Protein AF-A0A2P4XTL1-F1 (afdb_monomer)

Solvent-accessible surface area (backbone atoms only — not comparable to full-atom values): 35498 Å² total; per-residue (Å²): 135,86,89,89,85,80,86,80,90,85,86,88,80,88,83,85,90,85,86,91,75,95,83,86,79,84,88,86,78,88,85,89,79,90,87,82,84,86,84,89,85,86,88,81,88,90,88,92,88,91,83,91,86,85,88,82,90,87,87,78,89,76,52,74,65,54,55,53,49,50,52,55,48,51,52,53,47,50,53,50,48,54,50,51,52,52,50,49,53,51,52,46,55,53,50,56,48,48,51,51,52,55,49,46,45,51,49,56,50,51,48,48,50,48,53,52,46,49,48,50,48,52,59,56,74,45,75,88,62,90,39,70,64,62,55,50,55,48,49,43,64,68,40,24,65,35,57,53,68,47,90,83,63,100,54,103,82,66,91,46,58,39,63,67,62,51,50,47,48,71,66,45,37,31,69,74,13,37,39,68,95,44,71,25,46,66,52,57,52,46,56,37,48,52,52,48,68,39,36,41,78,43,34,40,45,80,45,32,39,38,63,41,96,88,69,26,40,38,32,37,29,43,40,31,36,29,34,38,71,62,21,28,57,67,38,29,44,71,28,52,88,38,90,48,69,67,40,38,46,52,42,65,60,44,43,78,36,70,43,60,21,58,27,46,38,38,41,29,64,35,86,88,79,71,19,32,43,34,41,41,68,39,25,41,48,48,64,44,44,33,69,68,60,71,34,70,65,54,40,48,69,57,51,72,68,31,38,43,45,54,49,62,43,79,50,62,78,67,56,72,54,50,68,62,52,75,78,73,83,81,82,84,88,82,88,83,91,85,83,90,82,91,90,90,88,84,90,86,85,84,86,87,80,86,91,84,87,90,78,88,81,89,65,92,58,64,54,59,56,49,50,51,48,50,53,52,48,52,52,50,56,51,51,51,54,50,51,51,54,52,56,56,47,47,52,52,49,56,56,47,46,55,53,51,49,54,48,48,56,50,52,48,47,52,52,42,50,70,62,62,65,49,72,73,79,67,42,72,67,63,54,49,55,48,48,48,66,67,40,22,66,36,58,62,79,61,84,76,88,45,49,60,53,64,56,51,46,42,63,66,49,32,41,82,72,15,35,29,68,93,37,54,19,55,67,33,49,50,50,50,35,47,50,51,51,72,34,40,39,81,46,34,45,44,82,46,34,40,36,63,39,78,97,69,21,36,38,31,39,31,42,40,32,34,26,34,37,73,62,18,42,60,72,38,27,48,63,62,74,55,91,50,98,80,67,85,49,60,51,69,70,47,46,72,39,74,47,63,23,55,27,42,36,39,37,34,61,36,80,86,81,53,24,34,42,32,39,45,63,40,26,40,47,46,66,51,45,34,72,70,66,71,33,72,70,53,40,47,63,56,51,67,70,28,46,42,45,55,45,64,37,77,49,94,82,80,123

Organism: NCBI:txid4796

Nearest PDB structures (foldseek):
  3lza-assembly2_C  TM=6.754E-01  e=1.442E-05  Shewanella denitrificans OS217
  7xsi-assembly3_E  TM=6.929E-01  e=2.493E-05  Sordaria araneosa
  3gzb-assembly4_G  TM=6.402E-01  e=2.235E-05  Shewanella putrefaciens CN-32
  8r20-assembly1_B  TM=6.951E-01  e=2.352E-04  Micromonospora
  3g16-assembly1_B  TM=6.845E-01  e=1.031E-03  Methylibium petroleiphilum PM1

Mean predicted aligned error: 18.91 Å

InterPro domains:
  IPR059861 BZIP transcription factor, 1 C-terminal domain [PF27643] (133-198)
  IPR059861 BZIP transcription factor, 1 C-terminal domain [PF27643] (429-487)

pLDDT: mean 73.19, std 23.77, range [25.77, 97.38]

Radius of gyration: 43.65 Å; Cα contacts (8 Å, |Δi|>4): 700; chains: 1; bounding box: 112×123×104 Å

Foldseek 3Di:
DDDDDDDDDDDDDYDDDDDDDDDDDDDDDDDDDDDDDDDDDDDDDDDDDDDDDDDDDDDDDDDPVVVVVVVVVVVVVVVVVVVVVVVVVVVVVLVVVLVVLVVLLVVLVVLVVVLVVVVVVVCVVVPPDPDLLVLVVVLCVVCQQFWAFDPPDPDPDDGHTDPLNVVSLVQAADQQAAEAPDTGSVVVVVLSVCQNQLWPRWGKDWFKWFQDPVRKIKTKIKTKTAHALSNCVAFQVCLNPDPPPLSVVLNVLRHGDTFIWIKMWIFDADPVSNHTRYIYIWTQQPVRSCVSQVDPVSVCVSQVPTQADRRGDGNPPCVNVVVVVVVPPDDDDDDDDDDDDDDDDDDDDDDDDDDDDDDDDDDPPVVVVVVVVVVVVVVVVVVVVVVVVSVVVSVVSVVVSVVSVVVSVVSVVVVCSVVVVDPPLQAPSVLVVVLLSLCQQFQDPDPPPCNVVNLVSQVVFADQQAAEAPDGGSVVVNVLSCCQPQQWPRWGKAWGMKGQDPPRKIKTKIKIKTFHAPSNCCQFVVVLVDPDPPNVCLNVLRHGDIDIWIKMWIWDADPVSSHTRYIYIWTQQQVSSCVSSVDPVSSCSSQVPGQAHRRRHGDPPDD

Structure (mmCIF, N/CA/C/O backbone):
data_AF-A0A2P4XTL1-F1
#
_entry.id   AF-A0A2P4XTL1-F1
#
loop_
_atom_site.group_PDB
_atom_site.id
_atom_site.type_symbol
_atom_site.label_atom_id
_atom_site.label_alt_id
_atom_site.label_comp_id
_atom_site.label_asym_id
_atom_site.label_entity_id
_atom_site.label_seq_id
_atom_site.pdbx_PDB_ins_code
_atom_site.Cartn_x
_atom_site.Cartn_y
_atom_site.Cartn_z
_atom_site.occupancy
_atom_site.B_iso_or_equiv
_atom_site.auth_seq_id
_atom_site.auth_comp_id
_atom_site.auth_asym_id
_atom_site.auth_atom_id
_atom_site.pdbx_PDB_model_num
ATOM 1 N N . MET A 1 1 ? -40.361 20.677 -39.969 1.00 35.62 1 MET A N 1
ATOM 2 C CA . MET A 1 1 ? -41.422 21.632 -39.581 1.00 35.62 1 MET A CA 1
ATOM 3 C C . MET A 1 1 ? -41.110 22.070 -38.157 1.00 35.62 1 MET A C 1
ATOM 5 O O . MET A 1 1 ? -40.942 21.209 -37.310 1.00 35.62 1 MET A O 1
ATOM 9 N N . SER A 1 2 ? -40.645 23.303 -37.968 1.00 31.16 2 SER A N 1
ATOM 10 C CA . SER A 1 2 ? -41.486 24.480 -37.661 1.00 31.16 2 SER A CA 1
ATOM 11 C C . SER A 1 2 ? -41.848 24.508 -36.162 1.00 31.16 2 SER A C 1
ATOM 13 O O . SER A 1 2 ? -42.791 23.845 -35.761 1.00 31.16 2 SER A O 1
ATOM 15 N N . SER A 1 3 ? -41.005 25.026 -35.262 1.00 29.52 3 SER A N 1
ATOM 16 C CA . SER A 1 3 ? -40.669 26.447 -35.014 1.00 29.52 3 SER A CA 1
ATOM 17 C C . SER A 1 3 ? -41.735 27.213 -34.222 1.00 29.52 3 SER A C 1
ATOM 19 O O . SER A 1 3 ? -42.825 27.451 -34.738 1.00 29.52 3 SER A O 1
ATOM 21 N N . SER A 1 4 ? -41.375 27.713 -33.034 1.00 32.44 4 SER A N 1
ATOM 22 C CA . SER A 1 4 ? -41.893 28.979 -32.486 1.00 32.44 4 SER A CA 1
ATOM 23 C C . SER A 1 4 ? -40.971 29.538 -31.398 1.00 32.44 4 SER A C 1
ATOM 25 O O . SER A 1 4 ? -40.590 28.831 -30.471 1.00 32.44 4 SER A O 1
ATOM 27 N N . ILE A 1 5 ? -40.642 30.824 -31.531 1.00 33.19 5 ILE A N 1
ATOM 28 C CA . ILE A 1 5 ? -39.994 31.678 -30.529 1.00 33.19 5 ILE A CA 1
ATOM 29 C C . ILE A 1 5 ? -40.832 32.958 -30.454 1.00 33.19 5 ILE A C 1
ATOM 31 O O . ILE A 1 5 ? -41.171 33.519 -31.497 1.00 33.19 5 ILE A O 1
ATOM 35 N N . PRO A 1 6 ? -41.101 33.460 -29.246 1.00 43.56 6 PRO A N 1
ATOM 36 C CA . PRO A 1 6 ? -41.009 34.893 -28.963 1.00 43.56 6 PRO A CA 1
ATOM 37 C C . PRO A 1 6 ? -39.974 35.113 -27.825 1.00 43.56 6 PRO A C 1
ATOM 39 O O . PRO A 1 6 ? -39.880 34.293 -26.919 1.00 43.56 6 PRO A O 1
ATOM 42 N N . SER A 1 7 ? -39.046 36.082 -27.838 1.00 29.69 7 SER A N 1
ATOM 43 C CA . SER A 1 7 ? -39.109 37.498 -28.260 1.00 29.69 7 SER A CA 1
ATOM 44 C C . SER A 1 7 ? -40.039 38.312 -27.331 1.00 29.69 7 SER A C 1
ATOM 46 O O . SER A 1 7 ? -41.146 37.873 -27.067 1.00 29.69 7 SER A O 1
ATOM 48 N N . ASN A 1 8 ? -39.685 39.482 -26.784 1.00 30.27 8 ASN A N 1
ATOM 49 C CA . ASN A 1 8 ? -38.650 40.439 -27.193 1.00 30.27 8 ASN A CA 1
ATOM 50 C C . ASN A 1 8 ? -38.313 41.443 -26.054 1.00 30.27 8 ASN A C 1
ATOM 52 O O . ASN A 1 8 ? -39.250 41.859 -25.386 1.00 30.27 8 ASN A O 1
ATOM 56 N N . ARG A 1 9 ? -37.049 41.917 -25.965 1.00 30.78 9 ARG A N 1
ATOM 57 C CA . ARG A 1 9 ? -36.599 43.292 -25.558 1.00 30.78 9 ARG A CA 1
ATOM 58 C C . ARG A 1 9 ? -37.071 43.912 -24.203 1.00 30.78 9 ARG A C 1
ATOM 60 O O . ARG A 1 9 ? -37.925 43.376 -23.525 1.00 30.78 9 ARG A O 1
ATOM 67 N N . GLU A 1 10 ? -36.509 45.021 -23.690 1.00 29.53 10 GLU A N 1
ATOM 68 C CA . GLU A 1 10 ? -35.456 45.948 -24.167 1.00 29.53 10 GLU A CA 1
ATOM 69 C C . GLU A 1 10 ? -34.618 46.526 -22.995 1.00 29.53 10 GLU A C 1
ATOM 71 O O . GLU A 1 10 ? -35.111 46.601 -21.873 1.00 29.53 10 GLU A O 1
ATOM 76 N N . GLY A 1 11 ? -33.377 46.989 -23.235 1.00 28.05 11 GLY A N 1
ATOM 77 C CA . GLY A 1 11 ? -32.554 47.648 -22.198 1.00 28.05 11 GLY A CA 1
ATOM 78 C C . GLY A 1 11 ? -31.151 48.101 -22.648 1.00 28.05 11 GLY A C 1
ATOM 79 O O . GLY A 1 11 ? -30.251 47.285 -22.817 1.00 28.05 11 GLY A O 1
ATOM 80 N N . ARG A 1 12 ? -30.961 49.415 -22.837 1.00 28.38 12 ARG A N 1
ATOM 81 C CA . ARG A 1 12 ? -29.674 50.108 -23.116 1.00 28.38 12 ARG A CA 1
ATOM 82 C C . ARG A 1 12 ? -28.841 50.321 -21.828 1.00 28.38 12 ARG A C 1
ATOM 84 O O . ARG A 1 12 ? -29.428 50.307 -20.756 1.00 28.38 12 ARG A O 1
ATOM 91 N N . ALA A 1 13 ? -27.553 50.701 -21.835 1.00 29.64 13 ALA A N 1
ATOM 92 C CA . ALA A 1 13 ? -26.422 50.538 -22.773 1.00 29.64 13 ALA A CA 1
ATOM 93 C C . ALA A 1 13 ? -25.143 51.177 -22.158 1.00 29.64 13 ALA A C 1
ATOM 95 O O . ALA A 1 13 ? -25.247 52.195 -21.480 1.00 29.64 13 ALA A O 1
ATOM 96 N N . GLY A 1 14 ? -23.948 50.660 -22.488 1.00 28.19 14 GLY A N 1
ATOM 97 C CA . GLY A 1 14 ? -22.639 51.255 -22.139 1.00 28.19 14 GLY A CA 1
ATOM 98 C C . GLY A 1 14 ? -22.164 51.031 -20.686 1.00 28.19 14 GLY A C 1
ATOM 99 O O . GLY A 1 14 ? -22.956 50.698 -19.817 1.00 28.19 14 GLY A O 1
ATOM 100 N N . GLY A 1 15 ? -20.871 51.172 -20.362 1.00 27.36 15 GLY A N 1
ATOM 101 C CA . GLY A 1 15 ? -19.717 51.351 -21.256 1.00 27.36 15 GLY A CA 1
ATOM 102 C C . GLY A 1 15 ? -18.445 51.854 -20.545 1.00 27.36 15 GLY A C 1
ATOM 103 O O . GLY A 1 15 ? -18.486 52.880 -19.883 1.00 27.36 15 GLY A O 1
ATOM 104 N N . SER A 1 16 ? -17.309 51.187 -20.799 1.00 28.52 16 SER A N 1
ATOM 105 C CA . SER A 1 16 ? -15.923 51.561 -20.425 1.00 28.52 16 SER A CA 1
ATOM 106 C C . SER A 1 16 ? -15.413 51.295 -18.988 1.00 28.52 16 SER A C 1
ATOM 108 O O . SER A 1 16 ? -15.819 51.925 -18.022 1.00 28.52 16 SER A O 1
ATOM 110 N N . SER A 1 17 ? -14.436 50.379 -18.918 1.00 25.92 17 SER A N 1
ATOM 111 C CA . SER A 1 17 ? -13.145 50.435 -18.193 1.00 25.92 17 SER A CA 1
ATOM 112 C C . SER A 1 17 ? -12.954 51.376 -16.984 1.00 25.92 17 SER A C 1
ATOM 114 O O . SER A 1 17 ? -13.014 52.593 -17.145 1.00 25.92 17 SER A O 1
ATOM 116 N N . LEU A 1 18 ? -12.480 50.824 -15.849 1.00 28.45 18 LEU A N 1
ATOM 117 C CA . LEU A 1 18 ? -11.144 51.152 -15.295 1.00 28.45 18 LEU A CA 1
ATOM 118 C C . LEU A 1 18 ? -10.692 50.228 -14.133 1.00 28.45 18 LEU A C 1
ATOM 120 O O . LEU A 1 18 ? -11.462 49.445 -13.584 1.00 28.45 18 LEU A O 1
ATOM 124 N N . VAL A 1 19 ? -9.396 50.313 -13.808 1.00 30.80 19 VAL A N 1
ATOM 125 C CA . VAL A 1 19 ? -8.618 49.462 -12.879 1.00 30.80 19 VAL A CA 1
ATOM 126 C C . VAL A 1 19 ? -9.063 49.568 -11.404 1.00 30.80 19 VAL A C 1
ATOM 128 O O . VAL A 1 19 ? -9.200 50.685 -10.904 1.00 30.80 19 VAL A O 1
ATOM 131 N N . PRO A 1 20 ? -9.153 48.453 -10.644 1.00 33.09 20 PRO A N 1
ATOM 132 C CA . PRO A 1 20 ? -9.295 48.494 -9.189 1.00 33.09 20 PRO A CA 1
ATOM 133 C C . PRO A 1 20 ? -7.936 48.669 -8.484 1.00 33.09 20 PRO A C 1
ATOM 135 O O . PRO A 1 20 ? -7.028 47.851 -8.635 1.00 33.09 20 PRO A O 1
ATOM 138 N N . ASN A 1 21 ? -7.807 49.703 -7.649 1.00 27.44 21 ASN A N 1
ATOM 139 C CA . ASN A 1 21 ? -6.697 49.866 -6.700 1.00 27.44 21 ASN A CA 1
ATOM 140 C C . ASN A 1 21 ? -7.236 49.886 -5.255 1.00 27.44 21 ASN A C 1
ATOM 142 O O . ASN A 1 21 ? -8.405 50.181 -5.014 1.00 27.44 21 ASN A O 1
ATOM 146 N N . ARG A 1 22 ? -6.379 49.558 -4.285 1.00 28.20 22 ARG A N 1
ATOM 147 C CA . ARG A 1 22 ? -6.703 49.423 -2.857 1.00 28.20 22 ARG A CA 1
ATOM 148 C C . ARG A 1 22 ? -7.331 50.694 -2.264 1.00 28.20 22 ARG A C 1
ATOM 150 O O . ARG A 1 22 ? -6.678 51.738 -2.277 1.00 28.20 22 ARG A O 1
ATOM 157 N N . ARG A 1 23 ? -8.446 50.552 -1.532 1.00 27.20 23 ARG A N 1
ATOM 158 C CA . ARG A 1 23 ? -8.584 51.136 -0.179 1.00 27.20 23 ARG A CA 1
ATOM 159 C C . ARG A 1 23 ? -9.734 50.547 0.643 1.00 27.20 23 ARG A C 1
ATOM 161 O O . ARG A 1 23 ? -10.593 49.844 0.131 1.00 27.20 23 ARG A O 1
ATOM 168 N N . THR A 1 24 ? -9.661 50.816 1.942 1.00 30.05 24 THR A N 1
ATOM 169 C CA . THR A 1 24 ? -10.492 50.291 3.033 1.00 30.05 24 THR A CA 1
ATOM 170 C C . THR A 1 24 ? -11.668 51.203 3.389 1.00 30.05 24 THR A C 1
ATOM 172 O O . THR A 1 24 ? -11.532 52.425 3.355 1.00 30.05 24 THR A O 1
ATOM 175 N N . GLN A 1 25 ? -12.753 50.601 3.875 1.00 27.91 25 GLN A N 1
ATOM 176 C CA . GLN A 1 25 ? -13.752 51.201 4.776 1.00 27.91 25 GLN A CA 1
ATOM 177 C C . GLN A 1 25 ? -13.726 50.344 6.077 1.00 27.91 25 GLN A C 1
ATOM 179 O O . GLN A 1 25 ? -13.329 49.183 5.993 1.00 27.91 25 GLN A O 1
ATOM 184 N N . SER A 1 26 ? -13.920 50.828 7.315 1.00 27.62 26 SER A N 1
ATOM 185 C CA . SER A 1 26 ? -14.838 51.857 7.854 1.00 27.62 26 SER A CA 1
ATOM 186 C C . SER A 1 26 ? -16.304 51.397 7.804 1.00 27.62 26 SER A C 1
ATOM 188 O O . SER A 1 26 ? -16.681 50.724 6.855 1.00 27.62 26 SER A O 1
ATOM 190 N N . VAL A 1 27 ? -17.197 51.719 8.743 1.00 30.69 27 VAL A N 1
ATOM 191 C CA . VAL A 1 27 ? -17.132 52.532 9.988 1.00 30.69 27 VAL A CA 1
ATOM 192 C C . VAL A 1 27 ? -17.151 51.594 11.234 1.00 30.69 27 VAL A C 1
ATOM 194 O O . VAL A 1 27 ? -16.900 50.407 11.049 1.00 30.69 27 VAL A O 1
ATOM 197 N N . ASP A 1 28 ? -17.342 51.952 12.515 1.00 27.70 28 ASP A N 1
ATOM 198 C CA . ASP A 1 28 ? -17.636 53.199 13.269 1.00 27.70 28 ASP A CA 1
ATOM 199 C C . ASP A 1 28 ? -17.020 53.069 14.699 1.00 27.70 28 ASP A C 1
ATOM 201 O O . ASP A 1 28 ? -16.488 52.013 15.038 1.00 27.70 28 ASP A O 1
ATOM 205 N N . GLY A 1 29 ? -17.044 54.062 15.598 1.00 25.77 29 GLY A N 1
ATOM 206 C CA . GLY A 1 29 ? -17.583 55.416 15.449 1.00 25.77 29 GLY A CA 1
ATOM 207 C C . GLY A 1 29 ? -17.349 56.346 16.646 1.00 25.77 29 GLY A C 1
ATOM 208 O O . GLY A 1 29 ? -16.915 55.898 17.699 1.00 25.77 29 GLY A O 1
ATOM 209 N N . ILE A 1 30 ? -17.660 57.636 16.439 1.00 28.05 30 ILE A N 1
ATOM 210 C CA . ILE A 1 30 ? -17.948 58.715 17.425 1.00 28.05 30 ILE A CA 1
ATOM 211 C C . ILE A 1 30 ? -16.963 58.832 18.631 1.00 28.05 30 ILE A C 1
ATOM 213 O O . ILE A 1 30 ? -17.033 58.045 19.561 1.00 28.05 30 ILE A O 1
ATOM 217 N N . SER A 1 31 ? -15.974 59.740 18.731 1.00 27.41 31 SER A N 1
ATOM 218 C CA . SER A 1 31 ? -15.837 61.204 18.488 1.00 27.41 31 SER A CA 1
ATOM 219 C C . SER A 1 31 ? -16.145 62.151 19.672 1.00 27.41 31 SER A C 1
ATOM 221 O O . SER A 1 31 ? -17.302 62.297 20.043 1.00 27.41 31 SER A O 1
ATOM 223 N N . ARG A 1 32 ? -15.123 62.957 20.052 1.00 27.53 32 ARG A N 1
ATOM 224 C CA . ARG A 1 32 ? -15.169 64.280 20.754 1.00 27.53 32 ARG A CA 1
ATOM 225 C C . ARG A 1 32 ? -15.552 64.271 22.263 1.00 27.53 32 ARG A C 1
ATOM 227 O O . ARG A 1 32 ? -16.233 63.363 22.705 1.00 27.53 32 ARG A O 1
ATOM 234 N N . THR A 1 33 ? -15.125 65.213 23.130 1.00 27.94 33 THR A N 1
ATOM 235 C CA . THR A 1 33 ? -14.257 66.419 22.983 1.00 27.94 33 THR A CA 1
ATOM 236 C C . THR A 1 33 ? -13.518 66.789 24.290 1.00 27.94 33 THR A C 1
ATOM 238 O O . THR A 1 33 ? -13.851 66.292 25.357 1.00 27.94 33 THR A O 1
ATOM 241 N N . ASN A 1 34 ? -12.558 67.719 24.185 1.00 26.14 34 ASN A N 1
ATOM 242 C CA . ASN A 1 34 ? -11.822 68.424 25.251 1.00 26.14 34 ASN A CA 1
ATOM 243 C C . ASN A 1 34 ? -12.636 68.846 26.497 1.00 26.14 34 ASN A C 1
ATOM 245 O O . ASN A 1 34 ? -13.700 69.443 26.338 1.00 26.14 34 ASN A O 1
ATOM 249 N N . SER A 1 35 ? -12.003 68.804 27.679 1.00 26.97 35 SER A N 1
ATOM 250 C CA . SER A 1 35 ? -11.810 69.982 28.559 1.00 26.97 35 SER A CA 1
ATOM 251 C C . SER A 1 35 ? -10.833 69.684 29.719 1.00 26.97 35 SER A C 1
ATOM 253 O O . SER A 1 35 ? -10.500 68.532 29.982 1.00 26.97 35 SER A O 1
ATOM 255 N N . SER A 1 36 ? -10.351 70.734 30.394 1.00 27.78 36 SER A N 1
ATOM 256 C CA . SER A 1 36 ? -9.701 70.675 31.715 1.00 27.78 36 SER A CA 1
ATOM 257 C C . SER A 1 36 ? -10.293 71.778 32.595 1.00 27.78 36 SER A C 1
ATOM 259 O O . SER A 1 36 ? -10.479 72.899 32.115 1.00 27.78 36 SER A O 1
ATOM 261 N N . PRO A 1 37 ? -10.656 71.442 33.840 1.00 36.34 37 PRO A N 1
ATOM 262 C CA . PRO A 1 37 ? -10.135 72.106 35.048 1.00 36.34 37 PRO A CA 1
ATOM 263 C C . PRO A 1 37 ? -9.315 71.091 35.887 1.00 36.34 37 PRO A C 1
ATOM 265 O O . PRO A 1 37 ? -9.365 69.900 35.591 1.00 36.34 37 PRO A O 1
ATOM 268 N N . ARG A 1 38 ? -8.410 71.422 36.820 1.00 27.52 38 ARG A N 1
ATOM 269 C CA . ARG A 1 38 ? -8.298 72.470 37.863 1.00 27.52 38 ARG A CA 1
ATOM 270 C C . ARG A 1 38 ? -9.081 72.212 39.165 1.00 27.52 38 ARG A C 1
ATOM 272 O O . ARG A 1 38 ? -10.297 72.334 39.180 1.00 27.52 38 ARG A O 1
ATOM 279 N N . ASP A 1 39 ? -8.268 72.009 40.206 1.00 27.62 39 ASP A N 1
ATOM 280 C CA . ASP A 1 39 ? -8.373 72.503 41.589 1.00 27.62 39 ASP A CA 1
ATOM 281 C C . ASP A 1 39 ? -9.376 71.868 42.589 1.00 27.62 39 ASP A C 1
ATOM 283 O O . ASP A 1 39 ? -10.405 71.316 42.220 1.00 27.62 39 ASP A O 1
ATOM 287 N N . GLU A 1 40 ? -8.993 71.989 43.873 1.00 28.77 40 GLU A N 1
ATOM 288 C CA . GLU A 1 40 ? -9.722 71.726 45.139 1.00 28.77 40 GLU A CA 1
ATOM 289 C C . GLU A 1 40 ? -10.056 70.267 45.583 1.00 28.77 40 GLU A C 1
ATOM 291 O O . GLU A 1 40 ? -10.330 69.396 44.764 1.00 28.77 40 GLU A O 1
ATOM 296 N N . GLN A 1 41 ? -10.098 69.926 46.892 1.00 28.83 41 GLN A N 1
ATOM 297 C CA . GLN A 1 41 ? -9.132 70.230 47.979 1.00 28.83 41 GLN A CA 1
ATOM 298 C C . GLN A 1 41 ? -9.318 69.350 49.257 1.00 28.83 41 GLN A C 1
ATOM 300 O O . GLN A 1 41 ? -10.434 69.173 49.729 1.00 28.83 41 GLN A O 1
ATOM 305 N N . ASP A 1 42 ? -8.182 68.942 49.849 1.00 32.16 42 ASP A N 1
ATOM 306 C CA . ASP A 1 42 ? -7.828 69.006 51.296 1.00 32.16 42 ASP A CA 1
ATOM 307 C C . ASP A 1 42 ? -8.356 68.024 52.393 1.00 32.16 42 ASP A C 1
ATOM 309 O O . ASP A 1 42 ? -9.299 67.261 52.204 1.00 32.16 42 ASP A O 1
ATOM 313 N N . VAL A 1 43 ? -7.674 68.131 53.557 1.00 34.34 43 VAL A N 1
ATOM 314 C CA . VAL A 1 43 ? -7.880 67.672 54.960 1.00 34.34 43 VAL A CA 1
ATOM 315 C C . VAL A 1 43 ? -7.887 66.165 55.299 1.00 34.34 43 VAL A C 1
ATOM 317 O O . VAL A 1 43 ? -8.506 65.360 54.613 1.00 34.34 43 VAL A O 1
ATOM 320 N N . HIS A 1 44 ? -7.234 65.675 56.374 1.00 33.47 44 HIS A N 1
ATOM 321 C CA . HIS A 1 44 ? -6.421 66.268 57.478 1.00 33.47 44 HIS A CA 1
ATOM 322 C C . HIS A 1 44 ? -5.029 65.558 57.555 1.00 33.47 44 HIS A C 1
ATOM 324 O O . HIS A 1 44 ? -4.944 64.400 57.151 1.00 33.47 44 HIS A O 1
ATOM 330 N N . ASP A 1 45 ? -3.869 66.139 57.930 1.00 30.12 45 ASP A N 1
ATOM 331 C CA . ASP A 1 45 ? -3.471 67.038 59.056 1.00 30.12 45 ASP A CA 1
ATOM 332 C C . ASP A 1 45 ? -3.384 66.293 60.420 1.00 30.12 45 ASP A C 1
ATOM 334 O O . ASP A 1 45 ? -4.249 65.466 60.696 1.00 30.12 45 ASP A O 1
ATOM 338 N N . VAL A 1 46 ? -2.388 66.412 61.324 1.00 36.91 46 VAL A N 1
ATOM 339 C CA . VAL A 1 46 ? -1.234 67.337 61.594 1.00 36.91 46 VAL A CA 1
ATOM 340 C C . VAL A 1 46 ? 0.115 66.535 61.603 1.00 36.91 46 VAL A C 1
ATOM 342 O O . VAL A 1 46 ? 0.095 65.384 61.180 1.00 36.91 46 VAL A O 1
ATOM 345 N N . SER A 1 47 ? 1.345 66.911 62.035 1.00 31.05 47 SER A N 1
ATOM 346 C CA . SER A 1 47 ? 2.064 68.056 62.681 1.00 31.05 47 SER A CA 1
ATOM 347 C C . SER A 1 47 ? 3.598 67.835 62.457 1.00 31.05 47 SER A C 1
ATOM 349 O O . SER A 1 47 ? 3.979 66.680 62.286 1.00 31.05 47 SER A O 1
ATOM 351 N N . ALA A 1 48 ? 4.601 68.739 62.436 1.00 35.97 48 ALA A N 1
ATOM 352 C CA . ALA A 1 48 ? 4.818 70.185 62.688 1.00 35.97 48 ALA A CA 1
ATOM 353 C C . ALA A 1 48 ? 5.666 70.549 63.954 1.00 35.97 48 ALA A C 1
ATOM 355 O O . ALA A 1 48 ? 5.146 70.572 65.064 1.00 35.97 48 ALA A O 1
ATOM 356 N N . THR A 1 49 ? 6.965 70.899 63.799 1.00 33.06 49 THR A N 1
ATOM 357 C CA . THR A 1 49 ? 7.753 71.832 64.675 1.00 33.06 49 THR A CA 1
ATOM 358 C C . THR A 1 49 ? 9.090 72.281 64.023 1.00 33.06 49 THR A C 1
ATOM 360 O O . THR A 1 49 ? 9.543 71.658 63.067 1.00 33.06 49 THR A O 1
ATOM 363 N N . ASN A 1 50 ? 9.700 73.390 64.494 1.00 33.28 50 ASN A N 1
ATOM 364 C CA . ASN A 1 50 ? 10.686 74.217 63.752 1.00 33.28 50 ASN A CA 1
ATOM 365 C C . ASN A 1 50 ? 12.028 74.507 64.472 1.00 33.28 50 ASN A C 1
ATOM 367 O O . ASN A 1 50 ? 12.033 74.724 65.682 1.00 33.28 50 ASN A O 1
ATOM 371 N N . SER A 1 51 ? 13.098 74.746 63.691 1.00 30.41 51 SER A N 1
ATOM 372 C CA . SER A 1 51 ? 14.116 75.818 63.884 1.00 30.41 51 SER A CA 1
ATOM 373 C C . SER A 1 51 ? 14.994 75.962 62.602 1.00 30.41 51 SER A C 1
ATOM 375 O O . SER A 1 51 ? 15.241 74.953 61.953 1.00 30.41 51 SER A O 1
ATOM 377 N N . VAL A 1 52 ? 15.390 77.119 62.020 1.00 35.47 52 VAL A N 1
ATOM 378 C CA . VAL A 1 52 ? 15.724 78.504 62.475 1.00 35.47 52 VAL A CA 1
ATOM 379 C C . VAL A 1 52 ? 17.184 78.566 63.009 1.00 35.47 52 VAL A C 1
ATOM 381 O O . VAL A 1 52 ? 17.515 77.761 63.866 1.00 35.47 52 VAL A O 1
ATOM 384 N N . THR A 1 53 ? 18.151 79.392 62.535 1.00 35.81 53 THR A N 1
ATOM 385 C CA . THR A 1 53 ? 18.127 80.800 62.030 1.00 35.81 53 THR A CA 1
ATOM 386 C C . THR A 1 53 ? 19.367 81.215 61.166 1.00 35.81 53 THR A C 1
ATOM 388 O O . THR A 1 53 ? 20.468 80.789 61.478 1.00 35.81 53 THR A O 1
ATOM 391 N N . ARG A 1 54 ? 19.180 82.178 60.229 1.00 34.34 54 ARG A N 1
ATOM 392 C CA . ARG A 1 54 ? 20.034 83.358 59.824 1.00 34.34 54 ARG A CA 1
ATOM 393 C C . ARG A 1 54 ? 21.510 83.291 59.320 1.00 34.34 54 ARG A C 1
ATOM 395 O O . ARG A 1 54 ? 22.380 82.852 60.049 1.00 34.34 54 ARG A O 1
ATOM 402 N N . HIS A 1 55 ? 21.727 84.015 58.194 1.00 32.78 55 HIS A N 1
ATOM 403 C CA . HIS A 1 55 ? 22.786 85.017 57.827 1.00 32.78 55 HIS A CA 1
ATOM 404 C C . HIS A 1 55 ? 24.302 84.662 57.973 1.00 32.78 55 HIS A C 1
ATOM 406 O O . HIS A 1 55 ? 24.657 83.715 58.655 1.00 32.78 55 HIS A O 1
ATOM 412 N N . THR A 1 56 ? 25.275 85.321 57.314 1.00 30.31 56 THR A N 1
ATOM 413 C CA . THR A 1 56 ? 25.341 86.673 56.694 1.00 30.31 56 THR A CA 1
ATOM 414 C C . THR A 1 56 ? 26.217 86.689 55.425 1.00 30.31 56 THR A C 1
ATOM 416 O O . THR A 1 56 ? 26.998 85.773 55.186 1.00 30.31 56 THR A O 1
ATOM 419 N N . GLU A 1 57 ? 26.091 87.740 54.615 1.00 34.66 57 GLU A N 1
ATOM 420 C CA . GLU A 1 57 ? 26.895 88.020 53.416 1.00 34.66 57 GLU A CA 1
ATOM 421 C C . GLU A 1 57 ? 28.357 88.401 53.732 1.00 34.66 57 GLU A C 1
ATOM 423 O O . GLU A 1 57 ? 28.633 89.090 54.714 1.00 34.66 57 GLU A O 1
ATOM 428 N N . SER A 1 58 ? 29.275 88.098 52.810 1.00 31.45 58 SER A N 1
ATOM 429 C CA . SER A 1 58 ? 30.369 89.016 52.461 1.00 31.45 58 SER A CA 1
ATOM 430 C C . SER A 1 58 ? 30.743 88.845 50.984 1.00 31.45 58 SER A C 1
ATOM 432 O O . SER A 1 58 ? 30.600 87.763 50.414 1.00 31.45 58 SER A O 1
ATOM 434 N N . SER A 1 59 ? 31.149 89.939 50.336 1.00 38.84 59 SER A N 1
ATOM 435 C CA . SER A 1 59 ? 31.428 89.988 48.896 1.00 38.84 59 SER A CA 1
ATOM 436 C C . SER A 1 59 ? 32.919 90.175 48.639 1.00 38.84 59 SER A C 1
ATOM 438 O O . SER A 1 59 ? 33.537 91.062 49.225 1.00 38.84 59 SER A O 1
ATOM 440 N N . THR A 1 60 ? 33.462 89.399 47.700 1.00 38.22 60 THR A N 1
ATOM 441 C CA . THR A 1 60 ? 34.777 89.640 47.097 1.00 38.22 60 THR A CA 1
ATOM 442 C C . THR A 1 60 ? 34.637 89.476 45.589 1.00 38.22 60 THR A C 1
ATOM 444 O O . THR A 1 60 ? 34.178 88.438 45.118 1.00 38.22 60 THR A O 1
ATOM 447 N N . GLN A 1 61 ? 35.011 90.500 44.821 1.00 44.69 61 GLN A N 1
ATOM 448 C CA . GLN A 1 61 ? 34.886 90.482 43.362 1.00 44.69 61 GLN A CA 1
ATOM 449 C C . GLN A 1 61 ? 35.870 89.480 42.741 1.00 44.69 61 GLN A C 1
ATOM 451 O O . GLN A 1 61 ? 37.086 89.670 42.800 1.00 44.69 61 GLN A O 1
ATOM 456 N N . GLU A 1 62 ? 35.352 88.424 42.114 1.00 46.16 62 GLU A N 1
ATOM 457 C CA . GLU A 1 62 ? 36.168 87.520 41.303 1.00 46.16 62 GLU A CA 1
ATOM 458 C C . GLU A 1 62 ? 36.669 88.222 40.031 1.00 46.16 62 GLU A C 1
ATOM 460 O O . GLU A 1 62 ? 35.951 88.985 39.382 1.00 46.16 62 GLU A O 1
ATOM 465 N N . THR A 1 63 ? 37.922 87.962 39.655 1.00 56.12 63 THR A N 1
ATOM 466 C CA . THR A 1 63 ? 38.538 88.609 38.488 1.00 56.12 63 THR A CA 1
ATOM 467 C C . THR A 1 63 ? 37.968 88.068 37.165 1.00 56.12 63 THR A C 1
ATOM 469 O O . THR A 1 63 ? 37.511 86.921 37.112 1.00 56.12 63 THR A O 1
ATOM 472 N N . PRO A 1 64 ? 38.050 88.819 36.044 1.00 60.88 64 PRO A N 1
ATOM 473 C CA . PRO A 1 64 ? 37.519 88.372 34.746 1.00 60.88 64 PRO A CA 1
ATOM 474 C C . PRO A 1 64 ? 38.072 87.019 34.266 1.00 60.88 64 PRO A C 1
ATOM 476 O O . PRO A 1 64 ? 37.402 86.281 33.540 1.00 60.88 64 PRO A O 1
ATOM 479 N N . ILE A 1 65 ? 39.285 86.665 34.703 1.00 59.56 65 ILE A N 1
ATOM 480 C CA . ILE A 1 65 ? 39.929 85.379 34.418 1.00 59.56 65 ILE A CA 1
ATOM 481 C C . ILE A 1 65 ? 39.217 84.242 35.168 1.00 59.56 65 ILE A C 1
ATOM 483 O O . ILE A 1 65 ? 38.933 83.210 34.562 1.00 59.56 65 ILE A O 1
ATOM 487 N N . ALA A 1 66 ? 38.867 84.435 36.445 1.00 58.91 66 ALA A N 1
ATOM 488 C CA . ALA A 1 66 ? 38.122 83.452 37.233 1.00 58.91 66 ALA A CA 1
ATOM 489 C C . ALA A 1 66 ? 36.727 83.198 36.637 1.00 58.91 66 ALA A C 1
ATOM 491 O O . ALA A 1 66 ? 36.381 82.046 36.380 1.00 58.91 66 ALA A O 1
ATOM 492 N N . ALA A 1 67 ? 35.985 84.256 36.289 1.00 66.38 67 ALA A N 1
ATOM 493 C CA . ALA A 1 67 ? 34.688 84.137 35.616 1.00 66.38 67 ALA A CA 1
ATOM 494 C C . ALA A 1 67 ? 34.791 83.400 34.261 1.00 66.38 67 ALA A C 1
ATOM 496 O O . ALA A 1 67 ? 33.995 82.507 33.963 1.00 66.38 67 ALA A O 1
ATOM 497 N N . THR A 1 68 ? 35.820 83.695 33.457 1.00 70.38 68 THR A N 1
ATOM 498 C CA . THR A 1 68 ? 36.068 82.993 32.182 1.00 70.38 68 THR A CA 1
ATOM 499 C C . THR A 1 68 ? 36.395 81.509 32.401 1.00 70.38 68 THR A C 1
ATOM 501 O O . THR A 1 68 ? 35.906 80.643 31.670 1.00 70.38 68 THR A O 1
ATOM 504 N N . ILE A 1 69 ? 37.179 81.184 33.435 1.00 71.88 69 ILE A N 1
ATOM 505 C CA . ILE A 1 69 ? 37.477 79.800 33.824 1.00 71.88 69 ILE A CA 1
ATOM 506 C C . ILE A 1 69 ? 36.202 79.083 34.291 1.00 71.88 69 ILE A C 1
ATOM 508 O O . ILE A 1 69 ? 35.975 77.952 33.862 1.00 71.88 69 ILE A O 1
ATOM 512 N N . GLN A 1 70 ? 35.338 79.728 35.082 1.00 74.75 70 GLN A N 1
ATOM 513 C CA . GLN A 1 70 ? 34.050 79.163 35.498 1.00 74.75 70 GLN A CA 1
ATOM 514 C C . GLN A 1 70 ? 33.142 78.854 34.300 1.00 74.75 70 GLN A C 1
ATOM 516 O O . GLN A 1 70 ? 32.610 77.748 34.226 1.00 74.75 70 GLN A O 1
ATOM 521 N N . VAL A 1 71 ? 33.023 79.751 33.313 1.00 76.00 71 VAL A N 1
ATOM 522 C CA . VAL A 1 71 ? 32.248 79.491 32.080 1.00 76.00 71 VAL A CA 1
ATOM 523 C C . VAL A 1 71 ? 32.819 78.298 31.297 1.00 76.00 71 VAL A C 1
ATOM 525 O O . VAL A 1 71 ? 32.071 77.433 30.835 1.00 76.00 71 VAL A O 1
ATOM 528 N N . LEU A 1 72 ? 34.148 78.186 31.196 1.00 79.81 72 LEU A N 1
ATOM 529 C CA . LEU A 1 72 ? 34.807 77.046 30.546 1.00 79.81 72 LEU A CA 1
ATOM 530 C C . LEU A 1 72 ? 34.683 75.735 31.342 1.00 79.81 72 LEU A C 1
ATOM 532 O O . LEU A 1 72 ? 34.687 74.659 30.739 1.00 79.81 72 LEU A O 1
ATOM 536 N N . ILE A 1 73 ? 34.570 75.794 32.671 1.00 78.56 73 ILE A N 1
ATOM 537 C CA . ILE A 1 73 ? 34.227 74.644 33.519 1.00 78.56 73 ILE A CA 1
ATOM 538 C C . ILE A 1 73 ? 32.766 74.253 33.273 1.00 78.56 73 ILE A C 1
ATOM 540 O O . ILE A 1 73 ? 32.513 73.098 32.934 1.00 78.56 73 ILE A O 1
ATOM 544 N N . ALA A 1 74 ? 31.834 75.205 33.328 1.00 79.38 74 ALA A N 1
ATOM 545 C CA . ALA A 1 74 ? 30.406 74.983 33.130 1.00 79.38 74 ALA A CA 1
ATOM 546 C C . ALA A 1 74 ? 30.093 74.351 31.762 1.00 79.38 74 ALA A C 1
ATOM 548 O O . ALA A 1 74 ? 29.374 73.354 31.708 1.00 79.38 74 ALA A O 1
ATOM 549 N N . GLU A 1 75 ? 30.686 74.824 30.658 1.00 81.44 75 GLU A N 1
ATOM 550 C CA . GLU A 1 75 ? 30.469 74.191 29.345 1.00 81.44 75 GLU A CA 1
ATOM 551 C C . GLU A 1 75 ? 31.148 72.816 29.243 1.00 81.44 75 GLU A C 1
ATOM 553 O O . GLU A 1 75 ? 30.564 71.876 28.695 1.00 81.44 75 GLU A O 1
ATOM 558 N N . LYS A 1 76 ? 32.334 72.619 29.843 1.00 81.50 76 LYS A N 1
ATOM 559 C CA . LYS A 1 76 ? 32.925 71.272 29.967 1.00 81.50 76 LYS A CA 1
ATOM 560 C C . LYS A 1 76 ? 32.006 70.338 30.757 1.00 81.50 76 LYS A C 1
ATOM 562 O O . LYS A 1 76 ? 31.920 69.155 30.424 1.00 81.50 76 LYS A O 1
ATOM 567 N N . GLU A 1 77 ? 31.295 70.835 31.763 1.00 80.44 77 GLU A N 1
ATOM 568 C CA . GLU A 1 77 ? 30.331 70.067 32.551 1.00 80.44 77 GLU A CA 1
ATOM 569 C C . GLU A 1 77 ? 29.011 69.821 31.832 1.00 80.44 77 GLU A C 1
ATOM 571 O O . GLU A 1 77 ? 28.525 68.689 31.871 1.00 80.44 77 GLU A O 1
ATOM 576 N N . ARG A 1 78 ? 28.506 70.781 31.055 1.00 82.69 78 ARG A N 1
ATOM 577 C CA . ARG A 1 78 ? 27.361 70.589 30.158 1.00 82.69 78 ARG A CA 1
ATOM 578 C C . ARG A 1 78 ? 27.669 69.544 29.082 1.00 82.69 78 ARG A C 1
ATOM 580 O O . ARG A 1 78 ? 26.879 68.625 28.866 1.00 82.69 78 ARG A O 1
ATOM 587 N N . ILE A 1 79 ? 28.862 69.585 28.484 1.00 81.44 79 ILE A N 1
ATOM 588 C CA . ILE A 1 79 ? 29.344 68.564 27.540 1.00 81.44 79 ILE A CA 1
ATOM 589 C C . ILE A 1 79 ? 29.514 67.201 28.235 1.00 81.44 79 ILE A C 1
ATOM 591 O O . ILE A 1 79 ? 29.132 66.175 27.666 1.00 81.44 79 ILE A O 1
ATOM 595 N N . ARG A 1 80 ? 30.037 67.149 29.471 1.00 79.75 80 ARG A N 1
ATOM 596 C CA . ARG A 1 80 ? 30.090 65.908 30.274 1.00 79.75 80 ARG A CA 1
ATOM 597 C C . ARG A 1 80 ? 28.682 65.369 30.556 1.00 79.75 80 ARG A C 1
ATOM 599 O O . ARG A 1 80 ? 28.479 64.165 30.417 1.00 79.75 80 ARG A O 1
ATOM 606 N N . ALA A 1 81 ? 27.718 66.221 30.903 1.00 80.94 81 ALA A N 1
ATOM 607 C CA . ALA A 1 81 ? 26.326 65.848 31.149 1.00 80.94 81 ALA A CA 1
ATOM 608 C C . ALA A 1 81 ? 25.671 65.268 29.887 1.00 80.94 81 ALA A C 1
ATOM 610 O O . ALA A 1 81 ? 25.226 64.124 29.917 1.00 80.94 81 ALA A O 1
ATOM 611 N N . LEU A 1 82 ? 25.737 65.972 28.753 1.00 82.62 82 LEU A N 1
ATOM 612 C CA . LEU A 1 82 ? 25.238 65.490 27.457 1.00 82.62 82 LEU A CA 1
ATOM 613 C C . LEU A 1 82 ? 25.896 64.165 27.026 1.00 82.62 82 LEU A C 1
ATOM 615 O O . LEU A 1 82 ? 25.234 63.293 26.462 1.00 82.62 82 LEU A O 1
ATOM 619 N N . ARG A 1 83 ? 27.192 63.964 27.311 1.00 79.81 83 ARG A N 1
ATOM 620 C CA . ARG A 1 83 ? 27.884 62.684 27.058 1.00 79.81 83 ARG A CA 1
ATOM 621 C C . ARG A 1 83 ? 27.386 61.560 27.975 1.00 79.81 83 ARG A C 1
ATOM 623 O O . ARG A 1 83 ? 27.151 60.461 27.476 1.00 79.81 83 ARG A O 1
ATOM 630 N N . ARG A 1 84 ? 27.188 61.815 29.278 1.00 81.88 84 ARG A N 1
ATOM 631 C CA . ARG A 1 84 ? 26.580 60.851 30.224 1.00 81.88 84 ARG A CA 1
ATOM 632 C C . ARG A 1 84 ? 25.168 60.470 29.772 1.00 81.88 84 ARG A C 1
ATOM 634 O O . ARG A 1 84 ? 24.850 59.291 29.702 1.00 81.88 84 ARG A O 1
ATOM 641 N N . GLU A 1 85 ? 24.359 61.458 29.417 1.00 83.12 85 GLU A N 1
ATOM 642 C CA . GLU A 1 85 ? 22.943 61.337 29.058 1.00 83.12 85 GLU A CA 1
ATOM 643 C C . GLU A 1 85 ? 22.756 60.559 27.738 1.00 83.12 85 GLU A C 1
ATOM 645 O O . GLU A 1 85 ? 22.030 59.562 27.704 1.00 83.12 85 GLU A O 1
ATOM 650 N N . ARG A 1 86 ? 23.547 60.868 26.696 1.00 82.06 86 ARG A N 1
ATOM 651 C CA . ARG A 1 86 ? 23.652 60.029 25.482 1.00 82.06 86 ARG A CA 1
ATOM 652 C C . ARG A 1 86 ? 24.132 58.604 25.787 1.00 82.06 86 ARG A C 1
ATOM 654 O O . ARG A 1 86 ? 23.618 57.655 25.199 1.00 82.06 86 ARG A O 1
ATOM 661 N N . GLN A 1 87 ? 25.095 58.428 26.697 1.00 78.38 87 GLN A N 1
ATOM 662 C CA . GLN A 1 87 ? 25.597 57.100 27.065 1.00 78.38 87 GLN A CA 1
ATOM 663 C C . GLN A 1 87 ? 24.561 56.278 27.853 1.00 78.38 87 GLN A C 1
ATOM 665 O O . GLN A 1 87 ? 24.481 55.067 27.654 1.00 78.38 87 GLN A O 1
ATOM 670 N N . ILE A 1 88 ? 23.750 56.915 28.702 1.00 81.81 88 ILE A N 1
ATOM 671 C CA . ILE A 1 88 ? 22.612 56.291 29.390 1.00 81.81 88 ILE A CA 1
ATOM 672 C C . ILE A 1 88 ? 21.568 55.855 28.359 1.00 81.81 88 ILE A C 1
ATOM 674 O O . ILE A 1 88 ? 21.203 54.683 28.348 1.00 81.81 88 ILE A O 1
ATOM 678 N N . ARG A 1 89 ? 21.169 56.735 27.427 1.00 83.38 89 ARG A N 1
ATOM 679 C CA . ARG A 1 89 ? 20.235 56.386 26.340 1.00 83.38 89 ARG A CA 1
ATOM 680 C C . ARG A 1 89 ? 20.741 55.240 25.458 1.00 83.38 89 ARG A C 1
ATOM 682 O O . ARG A 1 89 ? 19.966 54.343 25.141 1.00 83.38 89 ARG A O 1
ATOM 689 N N . TYR A 1 90 ? 22.031 55.219 25.112 1.00 80.38 90 TYR A N 1
ATOM 690 C CA . TYR A 1 90 ? 22.641 54.109 24.367 1.00 80.38 90 TYR A CA 1
ATOM 691 C C . TYR A 1 90 ? 22.603 52.787 25.151 1.00 80.38 90 TYR A C 1
ATOM 693 O O . TYR A 1 90 ? 22.195 51.764 24.605 1.00 80.38 90 TYR A O 1
ATOM 701 N N . ARG A 1 91 ? 22.986 52.800 26.439 1.00 77.81 91 ARG A N 1
ATOM 702 C CA . ARG A 1 91 ? 22.924 51.604 27.300 1.00 77.81 91 ARG A CA 1
ATOM 703 C C . ARG A 1 91 ? 21.493 51.105 27.467 1.00 77.81 91 ARG A C 1
ATOM 705 O O . ARG A 1 91 ? 21.288 49.901 27.374 1.00 77.81 91 ARG A O 1
ATOM 712 N N . LYS A 1 92 ? 20.529 52.014 27.664 1.00 84.75 92 LYS A N 1
ATOM 713 C CA . LYS A 1 92 ? 19.111 51.664 27.754 1.00 84.75 92 LYS A CA 1
ATOM 714 C C . LYS A 1 92 ? 18.652 50.995 26.457 1.00 84.75 92 LYS A C 1
ATOM 716 O O . LYS A 1 92 ? 18.302 49.829 26.510 1.00 84.75 92 LYS A O 1
ATOM 721 N N . LYS A 1 93 ? 18.819 51.638 25.292 1.00 86.56 93 LYS A N 1
ATOM 722 C CA . LYS A 1 93 ? 18.437 51.048 23.993 1.00 86.56 93 LYS A CA 1
ATOM 723 C C . LYS A 1 93 ? 19.065 49.665 23.753 1.00 86.56 93 LYS A C 1
ATOM 725 O O . LYS A 1 93 ? 18.410 48.798 23.185 1.00 86.56 93 LYS A O 1
ATOM 730 N N . LYS A 1 94 ? 20.317 49.441 24.173 1.00 80.81 94 LYS A N 1
ATOM 731 C CA . LYS A 1 94 ? 20.970 48.127 24.045 1.00 80.81 94 LYS A CA 1
ATOM 732 C C . LYS A 1 94 ? 20.375 47.073 24.988 1.00 80.81 94 LYS A C 1
ATOM 734 O O . LYS A 1 94 ? 20.244 45.922 24.591 1.00 80.81 94 LYS A O 1
ATOM 739 N N . HIS A 1 95 ? 19.999 47.460 26.205 1.00 79.75 95 HIS A N 1
ATOM 740 C CA . HIS A 1 95 ? 19.308 46.576 27.144 1.00 79.75 95 HIS A CA 1
ATOM 741 C C . HIS A 1 95 ? 17.867 46.286 26.699 1.00 79.75 95 HIS A C 1
ATOM 743 O O . HIS A 1 95 ? 17.479 45.125 26.677 1.00 79.75 95 HIS A O 1
ATOM 749 N N . ASP A 1 96 ? 17.125 47.305 26.257 1.00 85.88 96 ASP A N 1
ATOM 750 C CA . ASP A 1 96 ? 15.780 47.174 25.683 1.00 85.88 96 ASP A CA 1
ATOM 751 C C . ASP A 1 96 ? 15.795 46.193 24.485 1.00 85.88 96 ASP A C 1
ATOM 753 O O . ASP A 1 96 ? 14.928 45.329 24.369 1.00 85.88 96 ASP A O 1
ATOM 757 N N . TYR A 1 97 ? 16.825 46.267 23.628 1.00 83.56 97 TYR A N 1
ATOM 758 C CA . TYR A 1 97 ? 17.024 45.336 22.510 1.00 83.56 97 TYR A CA 1
ATOM 759 C C . TYR A 1 97 ? 17.340 43.901 22.965 1.00 83.56 97 TYR A C 1
ATOM 761 O O . TYR A 1 97 ? 16.718 42.959 22.481 1.00 83.56 97 TYR A O 1
ATOM 769 N N . MET A 1 98 ? 18.244 43.728 23.936 1.00 84.81 98 MET A N 1
ATOM 770 C CA . MET A 1 98 ? 18.549 42.423 24.542 1.00 84.81 98 MET A CA 1
ATOM 771 C C . MET A 1 98 ? 17.287 41.763 25.125 1.00 84.81 98 MET A C 1
ATOM 773 O O . MET A 1 98 ? 17.030 40.596 24.852 1.00 84.81 98 MET A O 1
ATOM 777 N N . LEU A 1 99 ? 16.457 42.529 25.843 1.00 84.44 99 LEU A N 1
ATOM 778 C CA . LEU A 1 99 ? 15.172 42.056 26.365 1.00 84.44 99 LEU A CA 1
ATOM 779 C C . LEU A 1 99 ? 14.209 41.650 25.238 1.00 84.44 99 LEU A C 1
ATOM 781 O O . LEU A 1 99 ? 13.546 40.624 25.356 1.00 84.44 99 LEU A O 1
ATOM 785 N N . SER A 1 100 ? 14.158 42.399 24.128 1.00 88.81 100 SER A N 1
ATOM 786 C CA . SER A 1 100 ? 13.321 42.028 22.973 1.00 88.81 100 SER A CA 1
ATOM 787 C C . SER A 1 100 ? 13.785 40.744 22.273 1.00 88.81 100 SER A C 1
ATOM 789 O O . SER A 1 100 ? 12.949 39.958 21.837 1.00 88.81 100 SER A O 1
ATOM 791 N N . LEU A 1 101 ? 15.098 40.483 22.227 1.00 81.88 101 LEU A N 1
ATOM 792 C CA . LEU A 1 101 ? 15.651 39.231 21.703 1.00 81.88 101 LEU A CA 1
ATOM 793 C C . LEU A 1 101 ? 15.324 38.042 22.613 1.00 81.88 101 LEU A C 1
ATOM 795 O O . LEU A 1 101 ? 14.941 36.994 22.103 1.00 81.88 101 LEU A O 1
ATOM 799 N N . GLU A 1 102 ? 15.427 38.206 23.937 1.00 81.31 102 GLU A N 1
ATOM 800 C CA . GLU A 1 102 ? 15.030 37.188 24.922 1.00 81.31 102 GLU A CA 1
ATOM 801 C C . GLU A 1 102 ? 13.524 36.879 24.869 1.00 81.31 102 GLU A C 1
ATOM 803 O O . GLU A 1 102 ? 13.116 35.734 25.071 1.00 81.31 102 GLU A O 1
ATOM 808 N N . ASP A 1 103 ? 12.687 37.884 24.605 1.00 84.62 103 ASP A N 1
ATOM 809 C CA . ASP A 1 103 ? 11.239 37.714 24.470 1.00 84.62 103 ASP A CA 1
ATOM 810 C C . ASP A 1 103 ? 10.850 37.047 23.143 1.00 84.62 103 ASP A C 1
ATOM 812 O O . ASP A 1 103 ? 10.015 36.138 23.122 1.00 84.62 103 ASP A O 1
ATOM 816 N N . GLU A 1 104 ? 11.548 37.381 22.052 1.00 85.56 104 GLU A N 1
ATOM 817 C CA . GLU A 1 104 ? 11.493 36.607 20.812 1.00 85.56 104 GLU A CA 1
ATOM 818 C C . GLU A 1 104 ? 11.951 35.156 21.054 1.00 85.56 104 GLU A C 1
ATOM 820 O O . GLU A 1 104 ? 11.264 34.234 20.622 1.00 85.56 104 GLU A O 1
ATOM 825 N N . THR A 1 105 ? 13.025 34.905 21.818 1.00 82.56 105 THR A N 1
ATOM 826 C CA . THR A 1 105 ? 13.465 33.531 22.137 1.00 82.56 105 THR A CA 1
ATOM 827 C C . THR A 1 105 ? 12.377 32.732 22.859 1.00 82.56 105 THR A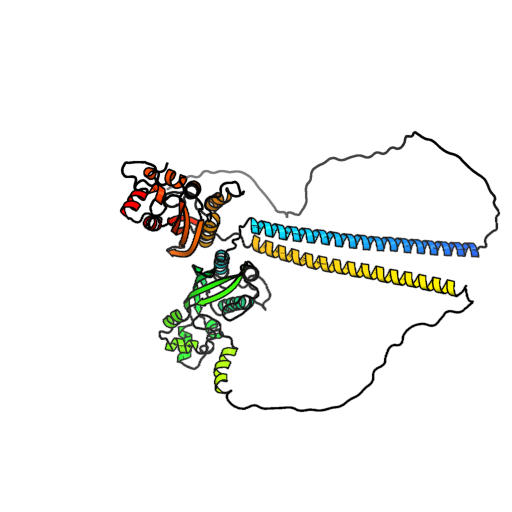 C 1
ATOM 829 O O . THR A 1 105 ? 12.208 31.543 22.583 1.00 82.56 105 THR A O 1
ATOM 832 N N . LYS A 1 106 ? 11.628 33.352 23.785 1.00 83.00 106 LYS A N 1
ATOM 833 C CA . LYS A 1 106 ? 10.467 32.712 24.434 1.00 83.00 106 LYS A CA 1
ATOM 834 C C . LYS A 1 106 ? 9.370 32.432 23.411 1.00 83.00 106 LYS A C 1
ATOM 836 O O . LYS A 1 106 ? 8.905 31.300 23.335 1.00 83.00 106 LYS A O 1
ATOM 841 N N . THR A 1 107 ? 9.016 33.431 22.605 1.00 84.81 107 THR A N 1
ATOM 842 C CA . THR A 1 107 ? 7.951 33.356 21.593 1.00 84.81 107 THR A CA 1
ATOM 843 C C . THR A 1 107 ? 8.223 32.254 20.570 1.00 84.81 107 THR A C 1
ATOM 845 O O . THR A 1 107 ? 7.384 31.377 20.393 1.00 84.81 107 THR A O 1
ATOM 848 N N . LEU A 1 108 ? 9.421 32.212 19.977 1.00 80.94 108 LEU A N 1
ATOM 849 C CA . LEU A 1 108 ? 9.821 31.180 19.013 1.00 80.94 108 LEU A CA 1
ATOM 850 C C . LEU A 1 108 ? 9.858 29.781 19.655 1.00 80.94 108 LEU A C 1
ATOM 852 O O . LEU A 1 108 ? 9.468 28.800 19.028 1.00 80.94 108 LEU A O 1
ATOM 856 N N . ARG A 1 109 ? 10.278 29.656 20.924 1.00 78.75 109 ARG A N 1
ATOM 857 C CA . ARG A 1 109 ? 10.237 28.370 21.648 1.00 78.75 109 ARG A CA 1
ATOM 858 C C . ARG A 1 109 ? 8.817 27.923 21.978 1.00 78.75 109 ARG A C 1
ATOM 860 O O . ARG A 1 109 ? 8.542 26.727 21.922 1.00 78.75 109 ARG A O 1
ATOM 867 N N . GLU A 1 110 ? 7.925 28.847 22.322 1.00 80.62 110 GLU A N 1
ATOM 868 C CA . GLU A 1 110 ? 6.509 28.558 22.550 1.00 80.62 110 GLU A CA 1
ATOM 869 C C . GLU A 1 110 ? 5.806 28.205 21.231 1.00 80.62 110 GLU A C 1
ATOM 871 O O . GLU A 1 110 ? 5.022 27.262 21.197 1.00 80.62 110 GLU A O 1
ATOM 876 N N . GLU A 1 111 ? 6.155 28.859 20.122 1.00 80.56 111 GLU A N 1
ATOM 877 C CA . GLU A 1 111 ? 5.715 28.486 18.777 1.00 80.56 111 GLU A CA 1
ATOM 878 C C . GLU A 1 111 ? 6.221 27.096 18.375 1.00 80.56 111 GLU A C 1
ATOM 880 O O . GLU A 1 111 ? 5.412 26.258 17.990 1.00 80.56 111 GLU A O 1
ATOM 885 N N . ILE A 1 112 ? 7.510 26.783 18.546 1.00 76.06 112 ILE A N 1
ATOM 886 C CA . ILE A 1 112 ? 8.052 25.436 18.292 1.00 76.06 112 ILE A CA 1
ATOM 887 C C . ILE A 1 112 ? 7.349 24.399 19.172 1.00 76.06 112 ILE A C 1
ATOM 889 O O . ILE A 1 112 ? 6.911 23.368 18.667 1.00 76.06 112 ILE A O 1
ATOM 893 N N . LYS A 1 113 ? 7.160 24.673 20.467 1.00 73.88 113 LYS A N 1
ATOM 894 C CA . LYS A 1 113 ? 6.396 23.821 21.392 1.00 73.88 113 LYS A CA 1
ATOM 895 C C . LYS A 1 113 ? 4.949 23.638 20.923 1.00 73.88 113 LYS A C 1
ATOM 897 O O . LYS A 1 113 ? 4.455 22.515 20.952 1.00 73.88 113 LYS A O 1
ATOM 902 N N . ASN A 1 114 ? 4.289 24.687 20.435 1.00 71.25 114 ASN A N 1
ATOM 903 C CA . ASN A 1 114 ? 2.920 24.637 19.921 1.00 71.25 114 ASN A CA 1
ATOM 904 C C . ASN A 1 114 ? 2.823 23.929 18.562 1.00 71.25 114 ASN A C 1
ATOM 906 O O . ASN A 1 114 ? 1.875 23.182 18.353 1.00 71.25 114 ASN A O 1
ATOM 910 N N . LEU A 1 115 ? 3.799 24.068 17.664 1.00 63.94 115 LEU A N 1
ATOM 911 C CA . LEU A 1 115 ? 3.883 23.332 16.397 1.00 63.94 115 LEU A CA 1
ATOM 912 C C . LEU A 1 115 ? 4.214 21.853 16.633 1.00 63.94 115 LEU A C 1
ATOM 914 O O . LEU A 1 115 ? 3.612 20.979 16.011 1.00 63.94 115 LEU A O 1
ATOM 918 N N . GLN A 1 116 ? 5.109 21.548 17.576 1.00 65.12 116 GLN A N 1
ATOM 919 C CA . GLN A 1 116 ? 5.391 20.184 18.024 1.00 65.12 116 GLN A CA 1
ATOM 920 C C . GLN A 1 116 ? 4.184 19.564 18.740 1.00 65.12 116 GLN A C 1
ATOM 922 O O . GLN A 1 116 ? 3.912 18.382 18.537 1.00 65.12 116 GLN A O 1
ATOM 927 N N . GLN A 1 117 ? 3.432 20.333 19.533 1.00 58.75 117 GLN A N 1
ATOM 928 C CA . GLN A 1 117 ? 2.216 19.856 20.191 1.00 58.75 117 GLN A CA 1
ATOM 929 C C . GLN A 1 117 ? 1.055 19.712 19.200 1.00 58.75 117 GLN A C 1
ATOM 931 O O . GLN A 1 117 ? 0.370 18.702 19.250 1.00 58.75 117 GLN A O 1
ATOM 936 N N . GLN A 1 118 ? 0.877 20.626 18.240 1.00 53.47 118 GLN A N 1
ATOM 937 C CA . GLN A 1 118 ? -0.057 20.454 17.120 1.00 53.47 118 GLN A CA 1
ATOM 938 C C . GLN A 1 118 ? 0.307 19.226 16.286 1.00 53.47 118 GLN A C 1
ATOM 940 O O . GLN A 1 118 ? -0.582 18.454 15.951 1.00 53.47 118 GLN A O 1
ATOM 945 N N . ARG A 1 119 ? 1.596 18.988 16.001 1.00 57.06 119 ARG A N 1
ATOM 946 C CA . ARG A 1 119 ? 2.056 17.746 15.364 1.00 57.06 119 ARG A CA 1
ATOM 947 C C . ARG A 1 119 ? 1.686 16.531 16.214 1.00 57.06 119 ARG A C 1
ATOM 949 O O . ARG A 1 119 ? 1.111 15.601 15.672 1.00 57.06 119 ARG A O 1
ATOM 956 N N . LYS A 1 120 ? 1.980 16.524 17.520 1.00 46.62 120 LYS A N 1
ATOM 957 C CA . LYS A 1 120 ? 1.613 15.417 18.425 1.00 46.62 120 LYS A CA 1
ATOM 958 C C . LYS A 1 120 ? 0.101 15.188 18.464 1.00 46.62 120 LYS A C 1
ATOM 960 O O . LYS A 1 120 ? -0.316 14.043 18.388 1.00 46.62 120 LYS A O 1
ATOM 965 N N . SER A 1 121 ? -0.703 16.249 18.509 1.00 40.28 121 SER A N 1
ATOM 966 C CA . SER A 1 121 ? -2.165 16.173 18.461 1.00 40.28 121 SER A CA 1
ATOM 967 C C . SER A 1 121 ? -2.672 15.670 17.110 1.00 40.28 121 SER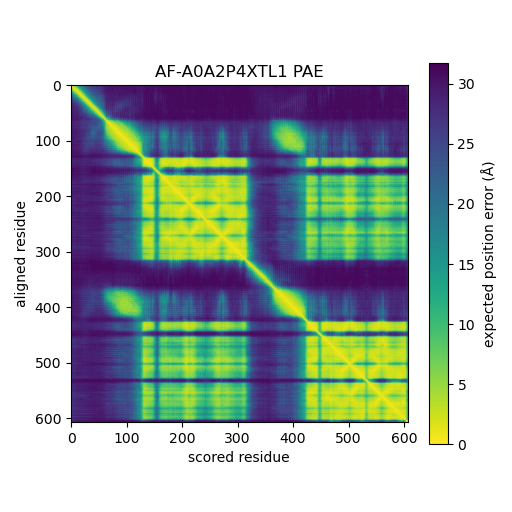 A C 1
ATOM 969 O O . SER A 1 121 ? -3.546 14.819 17.091 1.00 40.28 121 SER A O 1
ATOM 971 N N . LEU A 1 122 ? -2.108 16.102 15.978 1.00 38.72 122 LEU A N 1
ATOM 972 C CA . LEU A 1 122 ? -2.451 15.557 14.658 1.00 38.72 122 LEU A CA 1
ATOM 973 C C . LEU A 1 122 ? -2.045 14.077 14.543 1.00 38.72 122 LEU A C 1
ATOM 975 O O . LEU A 1 122 ? -2.840 13.270 14.081 1.00 38.72 122 LEU A O 1
ATOM 979 N N . CYS A 1 123 ? -0.875 13.698 15.064 1.00 34.34 123 CYS A N 1
ATOM 980 C CA . CYS A 1 123 ? -0.408 12.310 15.197 1.00 34.34 123 CYS A CA 1
ATOM 981 C C . CYS A 1 123 ? -1.090 11.507 16.331 1.00 34.34 123 CYS A C 1
ATOM 983 O O . CYS A 1 123 ? -0.680 10.378 16.588 1.00 34.34 123 CYS A O 1
ATOM 985 N N . ALA A 1 124 ? -2.087 12.077 17.017 1.00 28.27 124 ALA A N 1
ATOM 986 C CA . ALA A 1 124 ? -2.920 11.401 18.019 1.00 28.27 124 ALA A CA 1
ATOM 987 C C . ALA A 1 124 ? -4.410 11.393 17.625 1.00 28.27 124 ALA A C 1
ATOM 989 O O . ALA A 1 124 ? -5.140 10.476 17.987 1.00 28.27 124 ALA A O 1
ATOM 990 N N . ILE A 1 125 ? -4.851 12.386 16.845 1.00 35.72 125 ILE A N 1
ATOM 991 C CA . ILE A 1 125 ? -6.143 12.425 16.147 1.00 35.72 125 ILE A CA 1
ATOM 992 C C . ILE A 1 125 ? -6.117 11.477 14.933 1.00 35.72 125 ILE A C 1
ATOM 994 O O . ILE A 1 125 ? -7.140 10.881 14.612 1.00 35.72 125 ILE A O 1
ATOM 998 N N . LEU A 1 126 ? -4.950 11.281 14.303 1.00 35.19 126 LEU A N 1
ATOM 999 C CA . LEU A 1 126 ? -4.643 10.135 13.440 1.00 35.19 126 LEU A CA 1
ATOM 1000 C C . LEU A 1 126 ? -4.117 8.977 14.315 1.00 35.19 126 LEU A C 1
ATOM 1002 O O . LEU A 1 126 ? -2.978 9.067 14.781 1.00 35.19 126 LEU A O 1
ATOM 1006 N N . PRO A 1 127 ? -4.877 7.888 14.551 1.00 31.62 127 PRO A N 1
ATOM 1007 C CA . PRO A 1 127 ? -4.475 6.867 15.519 1.00 31.62 127 PRO A CA 1
ATOM 1008 C C . PRO A 1 127 ? -3.411 5.912 14.957 1.00 31.62 127 PRO A C 1
ATOM 1010 O O . PRO A 1 127 ? -3.722 4.914 14.302 1.00 31.62 127 PRO A O 1
ATOM 1013 N N . THR A 1 128 ? -2.140 6.213 15.241 1.00 34.81 128 THR A N 1
ATOM 1014 C CA . THR A 1 128 ? -0.992 5.272 15.243 1.00 34.81 128 THR A CA 1
ATOM 1015 C C . THR A 1 128 ? -0.655 4.581 13.905 1.00 34.81 128 THR A C 1
ATOM 1017 O O . THR A 1 128 ? 0.280 3.793 13.845 1.00 34.81 128 THR A O 1
ATOM 1020 N N . ASN A 1 129 ? -1.372 4.869 12.815 1.00 40.72 129 ASN A N 1
ATOM 1021 C CA . ASN A 1 129 ? -1.284 4.131 11.552 1.00 40.72 129 ASN A CA 1
ATOM 1022 C C . ASN A 1 129 ? -1.160 5.066 10.338 1.00 40.72 129 ASN A C 1
ATOM 1024 O O . ASN A 1 129 ? -2.058 5.144 9.501 1.00 40.72 129 ASN A O 1
ATOM 1028 N N . SER A 1 130 ? 0.010 5.697 10.202 1.00 46.91 130 SER A N 1
ATOM 1029 C CA . SER A 1 130 ? 0.638 5.829 8.879 1.00 46.91 130 SER A CA 1
ATOM 1030 C C . SER A 1 130 ? 1.238 4.462 8.548 1.00 46.91 130 SER A C 1
ATOM 1032 O O . SER A 1 130 ? 2.443 4.253 8.689 1.00 46.91 130 SER A O 1
ATOM 1034 N N . ASN A 1 131 ? 0.376 3.486 8.256 1.00 67.12 131 ASN A N 1
ATOM 1035 C CA . ASN A 1 131 ? 0.805 2.103 8.093 1.00 67.12 131 ASN A CA 1
ATOM 1036 C C . ASN A 1 131 ? 1.696 1.960 6.847 1.00 67.12 131 ASN A C 1
ATOM 1038 O O . ASN A 1 131 ? 1.692 2.801 5.947 1.00 67.12 131 ASN A O 1
ATOM 1042 N N . VAL A 1 132 ? 2.486 0.884 6.795 1.00 75.56 132 VAL A N 1
ATOM 1043 C CA . VAL A 1 132 ? 3.413 0.656 5.672 1.00 75.56 132 VAL A CA 1
ATOM 1044 C C . VAL A 1 132 ? 2.648 0.668 4.343 1.00 75.56 132 VAL A C 1
ATOM 1046 O O . VAL A 1 132 ? 3.091 1.292 3.390 1.00 75.56 132 VAL A O 1
ATOM 1049 N N . TRP A 1 133 ? 1.440 0.103 4.327 1.00 83.25 133 TRP A N 1
ATOM 1050 C CA . TRP A 1 133 ? 0.498 0.123 3.209 1.00 83.25 133 TRP A CA 1
ATOM 1051 C C . TRP A 1 133 ? 0.247 1.518 2.626 1.00 83.25 133 TRP A C 1
ATOM 1053 O O . TRP A 1 133 ? 0.430 1.692 1.426 1.00 83.25 133 TRP A O 1
ATOM 1063 N N . SER A 1 134 ? -0.115 2.525 3.433 1.00 79.00 134 SER A N 1
ATOM 1064 C CA . SER A 1 134 ? -0.369 3.876 2.912 1.00 79.00 134 SER A CA 1
ATOM 1065 C C . SER A 1 134 ? 0.899 4.521 2.350 1.00 79.00 134 SER A C 1
ATOM 1067 O O . SER A 1 134 ? 0.837 5.225 1.347 1.00 79.00 134 SER A O 1
ATOM 1069 N N . VAL A 1 135 ? 2.065 4.241 2.948 1.00 83.62 135 VAL A N 1
ATOM 1070 C CA . VAL A 1 135 ? 3.363 4.686 2.410 1.00 83.62 135 VAL A CA 1
ATOM 1071 C C . VAL A 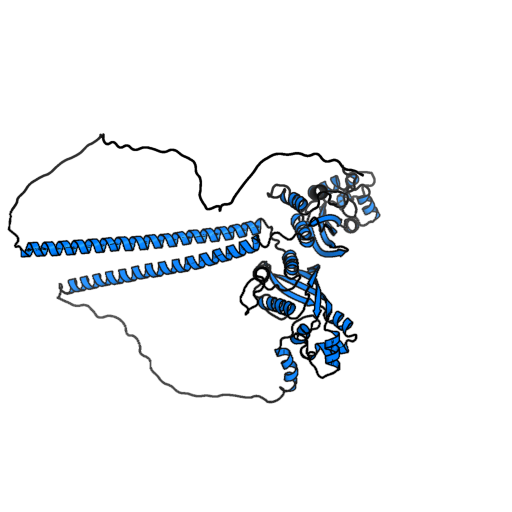1 135 ? 3.666 4.002 1.072 1.00 83.62 135 VAL A C 1
ATOM 1073 O O . VAL A 1 135 ? 4.182 4.646 0.166 1.00 83.62 135 VAL A O 1
ATOM 1076 N N . VAL A 1 136 ? 3.320 2.724 0.914 1.00 88.50 136 VAL A N 1
ATOM 1077 C CA . VAL A 1 136 ? 3.580 1.947 -0.307 1.00 88.50 136 VAL A CA 1
ATOM 1078 C C . VAL A 1 136 ? 2.618 2.308 -1.445 1.00 88.50 136 VAL A C 1
ATOM 1080 O O . VAL A 1 136 ? 3.071 2.511 -2.571 1.00 88.50 136 VAL A O 1
ATOM 1083 N N . VAL A 1 137 ? 1.318 2.468 -1.169 1.00 85.50 137 VAL A N 1
ATOM 1084 C CA . VAL A 1 137 ? 0.343 2.963 -2.160 1.00 85.50 137 VAL A CA 1
ATOM 1085 C C . VAL A 1 137 ? 0.736 4.361 -2.641 1.00 85.50 137 VAL A C 1
ATOM 1087 O O . VAL A 1 137 ? 0.736 4.615 -3.844 1.00 85.50 137 VAL A O 1
ATOM 1090 N N . GLU A 1 138 ? 1.127 5.255 -1.729 1.00 82.81 138 GLU A N 1
ATOM 1091 C CA . GLU A 1 138 ? 1.551 6.612 -2.085 1.00 82.81 138 GLU A CA 1
ATOM 1092 C C . GLU A 1 138 ? 2.890 6.632 -2.839 1.00 82.81 138 GLU A C 1
ATOM 1094 O O . GLU A 1 138 ? 3.034 7.388 -3.797 1.00 82.81 138 GLU A O 1
ATOM 1099 N N . TYR A 1 139 ? 3.839 5.756 -2.488 1.00 89.00 139 TYR A N 1
ATOM 1100 C CA . TYR A 1 139 ? 5.084 5.564 -3.240 1.00 89.00 139 TYR A CA 1
ATOM 1101 C C . TYR A 1 139 ? 4.795 5.169 -4.695 1.00 89.00 139 TYR A C 1
ATOM 1103 O O . TYR A 1 139 ? 5.253 5.847 -5.613 1.00 89.00 139 TYR A O 1
ATOM 1111 N N . PHE A 1 140 ? 3.974 4.142 -4.941 1.00 89.75 140 PHE A N 1
ATOM 1112 C CA . PHE A 1 140 ? 3.654 3.751 -6.318 1.00 89.75 140 PHE A CA 1
ATOM 1113 C C . PHE A 1 140 ? 2.761 4.762 -7.044 1.00 89.75 140 PHE A C 1
ATOM 1115 O O . PHE A 1 140 ? 2.930 4.940 -8.245 1.00 89.75 140 PHE A O 1
ATOM 1122 N N . ARG A 1 141 ? 1.892 5.507 -6.344 1.00 86.25 141 ARG A N 1
ATOM 1123 C CA . ARG A 1 141 ? 1.147 6.632 -6.938 1.00 86.25 141 ARG A CA 1
ATOM 1124 C C . ARG A 1 141 ? 2.082 7.754 -7.396 1.00 86.25 141 ARG A C 1
ATOM 1126 O O . ARG A 1 141 ? 1.922 8.274 -8.496 1.00 86.25 141 ARG A O 1
ATOM 1133 N N . LEU A 1 142 ? 3.049 8.141 -6.563 1.00 83.88 142 LEU A N 1
ATOM 1134 C CA . LEU A 1 142 ? 3.980 9.231 -6.862 1.00 83.88 142 LEU A CA 1
ATOM 1135 C C . LEU A 1 142 ? 4.980 8.866 -7.961 1.00 83.88 142 LEU A C 1
ATOM 1137 O O . LEU A 1 142 ? 5.358 9.743 -8.732 1.00 83.88 142 LEU A O 1
ATOM 1141 N N . PHE A 1 143 ? 5.407 7.606 -8.039 1.00 89.50 143 PHE A N 1
ATOM 1142 C CA . PHE A 1 143 ? 6.412 7.127 -8.996 1.00 89.50 143 PHE A CA 1
ATOM 1143 C C . PHE A 1 143 ? 5.804 6.319 -10.162 1.00 89.50 143 PHE A C 1
ATOM 1145 O O . PHE A 1 143 ? 6.534 5.691 -10.927 1.00 89.50 143 PHE A O 1
ATOM 1152 N N . GLN A 1 144 ? 4.477 6.387 -10.352 1.00 88.44 144 GLN A N 1
ATOM 1153 C CA . GLN A 1 144 ? 3.742 5.670 -11.406 1.00 88.44 144 GLN A CA 1
ATOM 1154 C C . GLN A 1 144 ? 4.291 5.930 -12.817 1.00 88.44 144 GLN A C 1
ATOM 1156 O O . GLN A 1 144 ? 4.235 5.041 -13.660 1.00 88.44 144 GLN A O 1
ATOM 1161 N N . HIS A 1 145 ? 4.830 7.123 -13.073 1.00 88.69 145 HIS A N 1
ATOM 1162 C CA . HIS A 1 145 ? 5.445 7.509 -14.349 1.00 88.69 145 HIS A CA 1
ATOM 1163 C C . HIS A 1 145 ? 6.952 7.789 -14.212 1.00 88.69 145 HIS A C 1
ATOM 1165 O O . HIS A 1 145 ? 7.509 8.641 -14.898 1.00 88.69 145 HIS A O 1
ATOM 1171 N N . GLY A 1 146 ? 7.611 7.103 -13.273 1.00 87.81 146 GLY A N 1
ATOM 1172 C CA . GLY A 1 146 ? 9.007 7.351 -12.936 1.00 87.81 146 GLY A CA 1
ATOM 1173 C C . GLY A 1 146 ? 9.211 8.667 -12.180 1.00 87.81 146 GLY A C 1
ATOM 1174 O O . GLY A 1 146 ? 8.375 9.104 -11.384 1.00 87.81 146 GLY A O 1
ATOM 1175 N N . PHE A 1 147 ? 10.367 9.285 -12.395 1.00 84.56 147 PHE A N 1
ATOM 1176 C CA . PHE A 1 147 ? 10.843 10.468 -11.689 1.00 84.56 147 PHE A CA 1
ATOM 1177 C C . PHE A 1 147 ? 10.673 11.716 -12.557 1.00 84.56 147 PHE A C 1
ATOM 1179 O O . PHE A 1 147 ? 11.201 11.806 -13.663 1.00 84.56 147 PHE A O 1
ATOM 1186 N N . HIS A 1 148 ? 9.913 12.686 -12.059 1.00 78.19 148 HIS A N 1
ATOM 1187 C CA . HIS A 1 148 ? 9.464 13.833 -12.839 1.00 78.19 148 HIS A CA 1
ATOM 1188 C C . HIS A 1 148 ? 10.475 14.983 -12.768 1.00 78.19 148 HIS A C 1
ATOM 1190 O O . HIS A 1 148 ? 10.904 15.381 -11.683 1.00 78.19 148 HIS A O 1
ATOM 1196 N N . VAL A 1 149 ? 10.809 15.568 -13.920 1.00 65.75 149 VAL A N 1
ATOM 1197 C CA . VAL A 1 149 ? 11.627 16.788 -14.015 1.00 65.75 149 VAL A CA 1
ATOM 1198 C C . VAL A 1 149 ? 10.728 18.025 -13.875 1.00 65.75 149 VAL A C 1
ATOM 1200 O O . VAL A 1 149 ? 9.746 18.184 -14.600 1.00 65.75 149 VAL A O 1
ATOM 1203 N N . ASN A 1 150 ? 11.080 18.933 -12.966 1.00 56.81 150 ASN A N 1
ATOM 1204 C CA . ASN A 1 150 ? 10.464 20.249 -12.798 1.00 56.81 150 ASN A CA 1
ATOM 1205 C C . ASN A 1 150 ? 10.775 21.145 -14.013 1.00 56.81 150 ASN A C 1
ATOM 1207 O O . ASN A 1 150 ? 11.773 21.867 -14.036 1.00 56.81 150 ASN A O 1
ATOM 1211 N N . ALA A 1 151 ? 9.881 21.177 -15.001 1.00 49.72 151 ALA A N 1
ATOM 1212 C CA . ALA A 1 151 ? 10.024 21.989 -16.216 1.00 49.72 151 ALA A CA 1
ATOM 1213 C C . ALA A 1 151 ? 9.903 23.525 -16.016 1.00 49.72 151 ALA A C 1
ATOM 1215 O O . ALA A 1 151 ? 9.808 24.261 -16.995 1.00 49.72 151 ALA A O 1
ATOM 1216 N N . GLN A 1 152 ? 9.877 24.032 -14.774 1.00 44.94 152 GLN A N 1
ATOM 1217 C CA . GLN A 1 152 ? 9.626 25.453 -14.457 1.00 44.94 152 GLN A CA 1
ATOM 1218 C C . GLN A 1 152 ? 10.860 26.266 -14.019 1.00 44.94 152 GLN A C 1
ATOM 1220 O O . GLN A 1 152 ? 10.714 27.416 -13.608 1.00 44.94 152 GLN A O 1
ATOM 1225 N N . VAL A 1 153 ? 12.079 25.725 -14.129 1.00 43.03 153 VAL A N 1
ATOM 1226 C CA . VAL A 1 153 ? 13.316 26.492 -13.884 1.00 43.03 153 VAL A CA 1
ATOM 1227 C C . VAL A 1 153 ? 14.019 26.788 -15.208 1.00 43.03 153 VAL A C 1
ATOM 1229 O O . VAL A 1 153 ? 14.628 25.910 -15.812 1.00 43.03 153 VAL A O 1
ATOM 1232 N N . SER A 1 154 ? 13.961 28.046 -15.648 1.00 42.28 154 SER A N 1
ATOM 1233 C CA . SER A 1 154 ? 14.472 28.530 -16.944 1.00 42.28 154 SER A CA 1
ATOM 1234 C C . SER A 1 154 ? 16.008 28.647 -17.025 1.00 42.28 154 SER A C 1
ATOM 1236 O O . SER A 1 154 ? 16.531 29.663 -17.481 1.00 42.28 154 SER A O 1
ATOM 1238 N N . VAL A 1 155 ? 16.747 27.634 -16.558 1.00 42.84 155 VAL A N 1
ATOM 1239 C CA . VAL A 1 155 ? 18.221 27.601 -16.529 1.00 42.84 155 VAL A CA 1
ATOM 1240 C C . VAL A 1 155 ? 18.715 26.278 -17.148 1.00 42.84 155 VAL A C 1
ATOM 1242 O O . VAL A 1 155 ? 18.524 25.234 -16.529 1.00 42.84 155 VAL A O 1
ATOM 1245 N N . PRO A 1 156 ? 19.359 26.271 -18.337 1.00 44.78 156 PRO A N 1
ATOM 1246 C CA . PRO A 1 156 ? 19.583 25.039 -19.119 1.00 44.78 156 PRO A CA 1
ATOM 1247 C C . PRO A 1 156 ? 20.595 23.997 -18.591 1.00 44.78 156 PRO A C 1
ATOM 1249 O O . PRO A 1 156 ? 21.027 23.153 -19.371 1.00 44.78 156 PRO A O 1
ATOM 1252 N N . SER A 1 157 ? 21.049 24.063 -17.334 1.00 50.41 157 SER A N 1
ATOM 1253 C CA . SER A 1 157 ? 22.276 23.372 -16.888 1.00 50.41 157 SER A CA 1
ATOM 1254 C C . SER A 1 157 ? 22.120 22.272 -15.830 1.00 50.41 157 SER A C 1
ATOM 1256 O O . SER A 1 157 ? 23.077 21.529 -15.624 1.00 50.41 157 SER A O 1
ATOM 1258 N N . VAL A 1 158 ? 20.962 22.119 -15.173 1.00 46.12 158 VAL A N 1
ATOM 1259 C CA . VAL A 1 158 ? 20.704 21.010 -14.227 1.00 46.12 158 VAL A CA 1
ATOM 1260 C C . VAL A 1 158 ? 19.230 20.587 -14.293 1.00 46.12 158 VAL A C 1
ATOM 1262 O O . VAL A 1 158 ? 18.365 21.452 -14.150 1.00 46.12 158 VAL A O 1
ATOM 1265 N N . PRO A 1 159 ? 18.904 19.285 -14.427 1.00 46.84 159 PRO A N 1
ATOM 1266 C CA . PRO A 1 159 ? 17.547 18.794 -14.199 1.00 46.84 159 PRO A CA 1
ATOM 1267 C C . PRO A 1 159 ? 17.129 19.031 -12.740 1.00 46.84 159 PRO A C 1
ATOM 1269 O O . PRO A 1 159 ? 17.621 18.375 -11.820 1.00 46.84 159 PRO A O 1
ATOM 1272 N N . SER A 1 160 ? 16.222 19.983 -12.518 1.00 51.41 160 SER A N 1
ATOM 1273 C CA . SER A 1 160 ? 15.477 20.076 -11.260 1.00 51.41 160 SER A CA 1
ATOM 1274 C C . SER A 1 160 ? 14.444 18.949 -11.250 1.00 51.41 160 SER A C 1
ATOM 1276 O O . SER A 1 160 ? 13.723 18.785 -12.229 1.00 51.41 160 SER A O 1
ATOM 1278 N N . TRP A 1 161 ? 14.371 18.158 -10.183 1.00 59.62 161 TRP A N 1
ATOM 1279 C CA . TRP A 1 161 ? 13.420 17.046 -10.054 1.00 59.62 161 TRP A CA 1
ATOM 1280 C C . TRP A 1 161 ? 12.280 17.418 -9.105 1.00 59.62 161 TRP A C 1
ATOM 1282 O O . TRP A 1 161 ? 12.439 18.321 -8.287 1.00 59.62 161 TRP A O 1
ATOM 1292 N N . SER A 1 162 ? 11.148 16.722 -9.210 1.00 67.31 162 SER A N 1
ATOM 1293 C CA . SER A 1 162 ? 9.928 17.014 -8.452 1.00 67.31 162 SER A CA 1
ATOM 1294 C C . SER A 1 162 ? 10.172 17.094 -6.946 1.00 67.31 162 SER A C 1
ATOM 1296 O O . SER A 1 162 ? 10.475 16.094 -6.285 1.00 67.31 162 SER A O 1
ATOM 1298 N N . ASP A 1 163 ? 9.960 18.291 -6.392 1.00 71.12 163 ASP A N 1
ATOM 1299 C CA . ASP A 1 163 ? 10.071 18.547 -4.955 1.00 71.12 163 ASP A CA 1
ATOM 1300 C C . ASP A 1 163 ? 9.117 17.648 -4.158 1.00 71.12 163 ASP A C 1
ATOM 1302 O O . ASP A 1 163 ? 9.467 17.212 -3.068 1.00 71.12 163 ASP A O 1
ATOM 1306 N N . ALA A 1 164 ? 7.949 17.295 -4.710 1.00 71.56 164 ALA A N 1
ATOM 1307 C CA . ALA A 1 164 ? 6.984 16.417 -4.049 1.00 71.56 164 ALA A CA 1
ATOM 1308 C C . ALA A 1 164 ? 7.490 14.967 -3.926 1.00 71.56 164 ALA A C 1
ATOM 1310 O O . ALA A 1 164 ? 7.366 14.363 -2.861 1.00 71.56 164 ALA A O 1
ATOM 1311 N N . GLN A 1 165 ? 8.105 14.417 -4.982 1.00 80.38 165 GLN A N 1
ATOM 1312 C CA . GLN A 1 165 ? 8.705 13.075 -4.944 1.00 80.38 165 GLN A CA 1
ATOM 1313 C C . GLN A 1 165 ? 9.925 13.040 -4.006 1.00 80.38 165 GLN A C 1
ATOM 1315 O O . GLN A 1 165 ? 10.093 12.096 -3.229 1.00 80.38 165 GLN A O 1
ATOM 1320 N N . LEU A 1 166 ? 10.749 14.095 -4.032 1.00 83.56 166 LEU A N 1
ATOM 1321 C CA . LEU A 1 166 ? 11.916 14.241 -3.161 1.00 83.56 166 LEU A CA 1
ATOM 1322 C C . LEU A 1 166 ? 11.537 14.426 -1.685 1.00 83.56 166 LEU A C 1
ATOM 1324 O O . LEU A 1 166 ? 12.103 13.740 -0.836 1.00 83.56 166 LEU A O 1
ATOM 1328 N N . ASP A 1 167 ? 10.589 15.308 -1.358 1.00 78.38 167 ASP A N 1
ATOM 1329 C CA . ASP A 1 167 ? 10.129 15.519 0.021 1.00 78.38 167 ASP A CA 1
ATOM 1330 C C . ASP A 1 167 ? 9.367 14.302 0.556 1.00 78.38 167 ASP A C 1
ATOM 1332 O O . ASP A 1 167 ? 9.517 13.979 1.737 1.00 78.38 167 ASP A O 1
ATOM 1336 N N . PHE A 1 168 ? 8.621 13.569 -0.282 1.00 82.25 168 PHE A N 1
ATOM 1337 C CA . PHE A 1 168 ? 8.039 12.285 0.112 1.00 82.25 168 PHE A CA 1
ATOM 1338 C C . PHE A 1 168 ? 9.133 11.301 0.542 1.00 82.25 168 PHE A C 1
ATOM 1340 O O . PHE A 1 168 ? 9.155 10.888 1.701 1.00 82.25 168 PHE A O 1
ATOM 1347 N N . ILE A 1 169 ? 10.105 11.004 -0.330 1.00 86.38 169 ILE A N 1
ATOM 1348 C CA . ILE A 1 169 ? 11.232 10.116 0.002 1.00 86.38 169 ILE A CA 1
ATOM 1349 C C . ILE A 1 169 ? 11.967 10.609 1.266 1.00 86.38 169 ILE A C 1
ATOM 1351 O O . ILE A 1 169 ? 12.214 9.838 2.197 1.00 86.38 169 ILE A O 1
ATOM 1355 N N . ARG A 1 170 ? 12.263 11.912 1.357 1.00 84.19 170 ARG A N 1
ATOM 1356 C CA . ARG A 1 170 ? 12.988 12.528 2.485 1.00 84.19 170 ARG A CA 1
ATOM 1357 C C . ARG A 1 170 ? 12.183 12.621 3.783 1.00 84.19 170 ARG A C 1
ATOM 1359 O O . ARG A 1 170 ? 12.780 12.920 4.826 1.00 84.19 170 ARG A O 1
ATOM 1366 N N . THR A 1 171 ? 10.882 12.336 3.769 1.00 80.88 171 THR A N 1
ATOM 1367 C CA . THR A 1 171 ? 10.042 12.247 4.975 1.00 80.88 171 THR A CA 1
ATOM 1368 C C . THR A 1 171 ? 9.710 10.806 5.361 1.00 80.88 171 THR A C 1
ATOM 1370 O O . THR A 1 171 ? 9.825 10.488 6.544 1.00 80.88 171 THR A O 1
ATOM 1373 N N . THR A 1 172 ? 9.379 9.926 4.410 1.00 82.12 172 THR A N 1
ATOM 1374 C CA . THR A 1 172 ? 8.894 8.558 4.685 1.00 82.12 172 THR A CA 1
ATOM 1375 C C . THR A 1 172 ? 9.982 7.481 4.691 1.00 82.12 172 THR A C 1
ATOM 1377 O O . THR A 1 172 ? 9.825 6.466 5.368 1.00 82.12 172 THR A O 1
ATOM 1380 N N . ILE A 1 173 ? 11.111 7.683 4.005 1.00 87.44 173 ILE A N 1
ATOM 1381 C CA . ILE A 1 173 ? 12.186 6.682 3.868 1.00 87.44 173 ILE A CA 1
ATOM 1382 C C . ILE A 1 173 ? 13.397 7.108 4.700 1.00 87.44 173 ILE A C 1
ATOM 1384 O O . ILE A 1 173 ? 13.731 8.287 4.754 1.00 87.44 173 ILE A O 1
ATOM 1388 N N . SER A 1 174 ? 14.029 6.191 5.432 1.00 90.38 174 SER A N 1
ATOM 1389 C CA . SER A 1 174 ? 15.165 6.498 6.313 1.00 90.38 174 SER A CA 1
ATOM 1390 C C . SER A 1 174 ? 16.349 7.077 5.520 1.00 90.38 174 SER A C 1
ATOM 1392 O O . SER A 1 174 ? 16.675 6.537 4.464 1.00 90.38 174 SER A O 1
ATOM 1394 N N . PRO A 1 175 ? 17.060 8.112 6.017 1.00 89.00 175 PRO A N 1
ATOM 1395 C CA . PRO A 1 175 ? 18.267 8.621 5.357 1.00 89.00 175 PRO A CA 1
ATOM 1396 C C . PRO A 1 175 ? 19.324 7.535 5.119 1.00 89.00 175 PRO A C 1
ATOM 1398 O O . PRO A 1 175 ? 20.017 7.574 4.107 1.00 89.00 175 PRO A O 1
ATOM 1401 N N . ASN A 1 176 ? 19.381 6.541 6.015 1.00 90.69 176 ASN A N 1
ATOM 1402 C CA . ASN A 1 176 ? 20.320 5.416 5.995 1.00 90.69 176 ASN A CA 1
ATOM 1403 C C . ASN A 1 176 ? 19.649 4.100 5.546 1.00 90.69 176 ASN A C 1
ATOM 1405 O O . ASN A 1 176 ? 20.101 3.025 5.944 1.00 90.69 176 ASN A O 1
ATOM 1409 N N . VAL A 1 177 ? 18.550 4.177 4.778 1.00 93.94 177 VAL A N 1
ATOM 1410 C CA . VAL A 1 177 ? 17.833 3.009 4.234 1.00 93.94 177 VAL A CA 1
ATOM 1411 C C . VAL A 1 177 ? 18.793 2.046 3.530 1.00 93.94 177 VAL A C 1
ATOM 1413 O O . VAL A 1 177 ? 19.679 2.474 2.790 1.00 93.94 177 VAL A O 1
ATOM 1416 N N . SER A 1 178 ? 18.617 0.744 3.751 1.00 93.44 178 SER A N 1
ATOM 1417 C CA . SER A 1 178 ? 19.212 -0.281 2.889 1.00 93.44 178 SER A CA 1
ATOM 1418 C C . SER A 1 178 ? 18.320 -0.431 1.657 1.00 93.44 178 SER A C 1
ATOM 1420 O O . SER A 1 178 ? 17.146 -0.785 1.793 1.00 93.44 178 SER A O 1
ATOM 1422 N N . PHE A 1 179 ? 18.859 -0.098 0.482 1.00 93.06 179 PHE A N 1
ATOM 1423 C CA . PHE A 1 179 ? 18.164 -0.174 -0.800 1.00 93.06 179 PHE A CA 1
ATOM 1424 C C . PHE A 1 179 ? 18.878 -1.164 -1.722 1.00 93.06 179 PHE A C 1
ATOM 1426 O O . PHE A 1 179 ? 19.970 -0.879 -2.211 1.00 93.06 179 PHE A O 1
ATOM 1433 N N . ASN A 1 180 ? 18.274 -2.333 -1.949 1.00 90.31 180 ASN A N 1
ATOM 1434 C CA . ASN A 1 180 ? 18.922 -3.468 -2.620 1.00 90.31 180 ASN A CA 1
ATOM 1435 C C . ASN A 1 180 ? 20.330 -3.745 -2.046 1.00 90.31 180 ASN A C 1
ATOM 1437 O O . ASN A 1 180 ? 20.448 -4.137 -0.886 1.00 90.31 180 ASN A O 1
ATOM 1441 N N . SER A 1 181 ? 21.384 -3.530 -2.840 1.00 86.25 181 SER A N 1
ATOM 1442 C CA . SER A 1 181 ? 22.790 -3.716 -2.442 1.00 86.25 181 SER A CA 1
ATOM 1443 C C . SER A 1 181 ? 23.497 -2.414 -2.024 1.00 86.25 181 SER A C 1
ATOM 1445 O O . SER A 1 181 ? 24.686 -2.436 -1.713 1.00 86.25 181 SER A O 1
ATOM 1447 N N . GLU A 1 182 ? 22.795 -1.278 -2.020 1.00 88.62 182 GLU A N 1
ATOM 1448 C CA . GLU A 1 182 ? 23.313 0.036 -1.631 1.00 88.62 182 GLU A CA 1
ATOM 1449 C C . GLU A 1 182 ? 22.764 0.499 -0.269 1.00 88.62 182 GLU A C 1
ATOM 1451 O O . GLU A 1 182 ? 21.756 0.001 0.246 1.00 88.62 182 GLU A O 1
ATOM 1456 N N . GLN A 1 183 ? 23.426 1.496 0.323 1.00 90.44 183 GLN A N 1
ATOM 1457 C CA . GLN A 1 183 ? 22.956 2.175 1.527 1.00 90.44 183 GLN A CA 1
ATOM 1458 C C . GLN A 1 183 ? 22.794 3.676 1.280 1.00 90.44 183 GLN A C 1
ATOM 1460 O O . GLN A 1 183 ? 23.659 4.330 0.700 1.00 90.44 183 GLN A O 1
ATOM 1465 N N . GLY A 1 184 ? 21.701 4.224 1.805 1.00 91.25 184 GLY A N 1
ATOM 1466 C CA . GLY A 1 184 ? 21.410 5.648 1.811 1.00 91.25 184 GLY A CA 1
ATOM 1467 C C . GLY A 1 184 ? 20.288 6.027 0.851 1.00 91.25 184 GLY A C 1
ATOM 1468 O O . GLY A 1 184 ? 20.151 5.478 -0.240 1.00 91.25 184 GLY A O 1
ATOM 1469 N N . VAL A 1 185 ? 19.492 7.017 1.251 1.00 91.00 185 VAL A N 1
ATOM 1470 C CA . VAL A 1 185 ? 18.303 7.466 0.506 1.00 91.00 185 VAL A CA 1
ATOM 1471 C C . VAL A 1 185 ? 18.617 7.960 -0.916 1.00 91.00 185 VAL A C 1
ATOM 1473 O O . VAL A 1 185 ? 17.804 7.815 -1.825 1.00 91.00 185 VAL A O 1
ATOM 1476 N N . GLU A 1 186 ? 19.829 8.469 -1.139 1.00 90.81 186 GLU A N 1
ATOM 1477 C CA . GLU A 1 186 ? 20.290 8.932 -2.451 1.00 90.81 186 GLU A CA 1
ATOM 1478 C C . GLU A 1 186 ? 20.508 7.781 -3.457 1.00 90.81 186 GLU A C 1
ATOM 1480 O O . GLU A 1 186 ? 20.476 8.026 -4.658 1.00 90.81 186 GLU A O 1
ATOM 1485 N N . ALA A 1 187 ? 20.684 6.526 -3.013 1.00 90.50 187 ALA A N 1
ATOM 1486 C CA . ALA A 1 187 ? 20.747 5.363 -3.911 1.00 90.50 187 ALA A CA 1
ATOM 1487 C C . ALA A 1 187 ? 19.390 5.073 -4.568 1.00 90.50 187 ALA A C 1
ATOM 1489 O O . ALA A 1 187 ? 19.300 4.849 -5.774 1.00 90.50 187 ALA A O 1
ATOM 1490 N N . LEU A 1 188 ? 18.316 5.171 -3.781 1.00 91.75 188 LEU A N 1
ATOM 1491 C CA . LEU A 1 188 ? 16.946 5.048 -4.270 1.00 91.75 188 LEU A CA 1
ATOM 1492 C C . LEU A 1 188 ? 16.591 6.186 -5.240 1.00 91.75 188 LEU A C 1
ATOM 1494 O O . LEU A 1 188 ? 15.973 5.942 -6.274 1.00 91.75 188 LEU A O 1
ATOM 1498 N N . ILE A 1 189 ? 17.009 7.420 -4.931 1.00 91.00 189 ILE A N 1
ATOM 1499 C CA . ILE A 1 189 ? 16.799 8.584 -5.808 1.00 91.00 189 ILE A CA 1
ATOM 1500 C C . ILE A 1 189 ? 17.541 8.394 -7.141 1.00 91.00 189 ILE A C 1
ATOM 1502 O O . ILE A 1 189 ? 16.920 8.559 -8.190 1.00 91.00 189 ILE A O 1
ATOM 1506 N N . ARG A 1 190 ? 18.817 7.969 -7.118 1.00 89.88 190 ARG A N 1
ATOM 1507 C CA . ARG A 1 190 ? 19.572 7.619 -8.337 1.00 89.88 190 ARG A CA 1
ATOM 1508 C C . ARG A 1 190 ? 18.865 6.549 -9.160 1.00 89.88 190 ARG A C 1
ATOM 1510 O O . ARG A 1 190 ? 18.633 6.764 -10.338 1.00 89.88 190 ARG A O 1
ATOM 1517 N N . SER A 1 191 ? 18.431 5.449 -8.542 1.00 90.50 191 SER A N 1
ATOM 1518 C CA . SER A 1 191 ? 17.759 4.365 -9.270 1.00 90.50 191 SER A CA 1
ATOM 1519 C C . SER A 1 191 ? 16.488 4.815 -10.000 1.00 90.50 191 SER A C 1
ATOM 1521 O O . SER A 1 191 ? 16.179 4.286 -11.067 1.00 90.50 191 SER A O 1
ATOM 1523 N N . TRP A 1 192 ? 15.750 5.783 -9.450 1.00 91.75 192 TRP A N 1
ATOM 1524 C CA . TRP A 1 192 ? 14.596 6.381 -10.123 1.00 91.75 192 TRP A CA 1
ATOM 1525 C C . TRP A 1 192 ? 14.996 7.379 -11.219 1.00 91.75 192 TRP A C 1
ATOM 1527 O O . TRP A 1 192 ? 14.334 7.422 -12.256 1.00 91.75 192 TRP A O 1
ATOM 1537 N N . GLN A 1 193 ? 16.080 8.139 -11.036 1.00 90.50 193 GLN A N 1
ATOM 1538 C CA . GLN A 1 193 ? 16.662 8.998 -12.078 1.00 90.50 193 GLN A CA 1
ATOM 1539 C C . GLN A 1 193 ? 17.161 8.173 -13.274 1.00 90.50 193 GLN A C 1
ATOM 1541 O O . GLN A 1 193 ? 16.795 8.476 -14.406 1.00 90.50 193 GLN A O 1
ATOM 1546 N N . ASP A 1 194 ? 17.930 7.114 -13.022 1.00 89.44 194 ASP A N 1
ATOM 1547 C CA . ASP A 1 194 ? 18.514 6.229 -14.033 1.00 89.44 194 ASP A CA 1
ATOM 1548 C C . ASP A 1 194 ? 17.420 5.499 -14.831 1.00 89.44 194 ASP A C 1
ATOM 1550 O O . ASP A 1 194 ? 17.429 5.529 -16.062 1.00 89.44 194 ASP A O 1
ATOM 1554 N N . LEU A 1 195 ? 16.401 4.947 -14.154 1.00 91.19 195 LEU A N 1
ATOM 1555 C CA . LEU A 1 195 ? 15.225 4.354 -14.808 1.00 91.19 195 LEU A CA 1
ATOM 1556 C C . LEU A 1 195 ? 14.519 5.354 -15.736 1.00 91.19 195 LEU A C 1
ATOM 1558 O O . LEU A 1 195 ? 14.214 5.028 -16.881 1.00 91.19 195 LEU A O 1
ATOM 1562 N N . SER A 1 196 ? 14.285 6.573 -15.250 1.00 90.94 196 SER A N 1
ATOM 1563 C CA . SER A 1 196 ? 13.493 7.594 -15.957 1.00 90.94 196 SER A CA 1
ATOM 1564 C C . SER A 1 196 ? 14.288 8.373 -17.010 1.00 90.94 196 SER A C 1
ATOM 1566 O O . SER A 1 196 ? 13.703 9.109 -17.798 1.00 90.94 196 SER A O 1
ATOM 1568 N N . GLN A 1 197 ? 15.617 8.242 -17.014 1.00 90.06 197 GLN A N 1
ATOM 1569 C CA . GLN A 1 197 ? 16.496 8.792 -18.043 1.00 90.06 197 GLN A CA 1
ATOM 1570 C C . GLN A 1 197 ? 16.784 7.763 -19.141 1.00 90.06 197 GLN A C 1
ATOM 1572 O O . GLN A 1 197 ? 16.855 8.129 -20.311 1.00 90.06 197 GLN A O 1
ATOM 1577 N N . TRP A 1 198 ? 16.997 6.492 -18.783 1.00 90.81 198 TRP A N 1
ATOM 1578 C CA . TRP A 1 198 ? 17.485 5.488 -19.733 1.00 90.81 198 TRP A CA 1
ATOM 1579 C C . TRP A 1 198 ? 16.372 4.729 -20.456 1.00 90.81 198 TRP A C 1
ATOM 1581 O O . TRP A 1 198 ? 16.654 4.107 -21.479 1.00 90.81 198 TRP A O 1
ATOM 1591 N N . PHE A 1 199 ? 15.127 4.793 -19.982 1.00 92.81 199 PHE A N 1
ATOM 1592 C CA . PHE A 1 199 ? 13.961 4.175 -20.616 1.00 92.81 199 PHE A CA 1
ATOM 1593 C C . PHE A 1 199 ? 12.875 5.209 -20.938 1.00 92.81 199 PHE A C 1
ATOM 1595 O O . PHE A 1 199 ? 12.711 6.194 -20.223 1.00 92.81 199 PHE A O 1
ATOM 1602 N N . GLU A 1 200 ? 12.117 4.962 -22.006 1.00 91.81 200 GLU A N 1
ATOM 1603 C CA . GLU A 1 200 ? 10.977 5.791 -22.419 1.00 91.81 200 GLU A CA 1
ATOM 1604 C C . GLU A 1 200 ? 9.647 5.165 -21.949 1.00 91.81 200 GLU A C 1
ATOM 1606 O O . GLU A 1 200 ? 9.598 3.987 -21.583 1.00 91.81 200 GLU A O 1
ATOM 1611 N N . ASP A 1 201 ? 8.565 5.953 -21.916 1.00 91.12 201 ASP A N 1
ATOM 1612 C CA . ASP A 1 201 ? 7.209 5.524 -21.523 1.00 91.12 201 ASP A CA 1
ATOM 1613 C C . ASP A 1 201 ? 7.139 4.721 -20.203 1.00 91.12 201 ASP A C 1
ATOM 1615 O O . ASP A 1 201 ? 6.388 3.738 -20.097 1.00 91.12 201 ASP A O 1
ATOM 1619 N N . VAL A 1 202 ? 7.949 5.099 -19.208 1.00 94.38 202 VAL A N 1
ATOM 1620 C CA . VAL A 1 202 ? 8.009 4.416 -17.908 1.00 94.38 202 VAL A CA 1
ATOM 1621 C C . VAL A 1 202 ? 6.632 4.440 -17.246 1.00 94.38 202 VAL A C 1
ATOM 1623 O O . VAL A 1 202 ? 6.045 5.499 -17.023 1.00 94.38 202 VAL A O 1
ATOM 1626 N N . HIS A 1 203 ? 6.113 3.256 -16.923 1.00 94.50 203 HIS A N 1
ATOM 1627 C CA . HIS A 1 203 ? 4.842 3.092 -16.225 1.00 94.50 203 HIS A CA 1
ATOM 1628 C C . HIS A 1 203 ? 4.935 1.959 -15.206 1.00 94.50 203 HIS A C 1
ATOM 1630 O O . HIS A 1 203 ? 5.276 0.836 -15.565 1.00 94.50 203 HIS A O 1
ATOM 1636 N N . VAL A 1 204 ? 4.644 2.248 -13.939 1.00 94.31 204 VAL A N 1
ATOM 1637 C CA . VAL A 1 204 ? 4.695 1.285 -12.832 1.00 94.31 204 VAL A CA 1
ATOM 1638 C C . VAL A 1 204 ? 3.311 1.190 -12.206 1.00 94.31 204 VAL A C 1
ATOM 1640 O O . VAL A 1 204 ? 2.849 2.125 -11.552 1.00 94.31 204 VAL A O 1
ATOM 1643 N N . GLU A 1 205 ? 2.636 0.061 -12.404 1.00 91.38 205 GLU A N 1
ATOM 1644 C CA . GLU A 1 205 ? 1.380 -0.233 -11.716 1.00 91.38 205 GLU A CA 1
ATOM 1645 C C . GLU A 1 205 ? 1.614 -1.057 -10.448 1.00 91.38 205 GLU A C 1
ATOM 1647 O O . GLU A 1 205 ? 2.438 -1.970 -10.426 1.00 91.38 205 GLU A O 1
ATOM 1652 N N . LEU A 1 206 ? 0.831 -0.766 -9.409 1.00 93.38 206 LEU A N 1
ATOM 1653 C CA . LEU A 1 206 ? 0.651 -1.640 -8.255 1.00 93.38 206 LEU A CA 1
ATOM 1654 C C . LEU A 1 206 ? -0.476 -2.640 -8.557 1.00 93.38 206 LEU A C 1
ATOM 1656 O O . LEU A 1 206 ? -1.587 -2.228 -8.908 1.00 93.38 206 LEU A O 1
ATOM 1660 N N . GLU A 1 207 ? -0.194 -3.934 -8.416 1.00 92.94 207 GLU A N 1
ATOM 1661 C CA . GLU A 1 207 ? -1.161 -5.015 -8.657 1.00 92.94 207 GLU A CA 1
ATOM 1662 C C . GLU A 1 207 ? -1.578 -5.716 -7.352 1.00 92.94 207 GLU A C 1
ATOM 1664 O O . GLU A 1 207 ? -2.737 -6.106 -7.214 1.00 92.94 207 GLU A O 1
ATOM 1669 N N . GLU A 1 208 ? -0.685 -5.812 -6.363 1.00 93.44 208 GLU A N 1
ATOM 1670 C CA . GLU A 1 208 ? -0.895 -6.591 -5.134 1.00 93.44 208 GLU A CA 1
ATOM 1671 C C . GLU A 1 208 ? -0.092 -6.022 -3.953 1.00 93.44 208 GLU A C 1
ATOM 1673 O O . GLU A 1 208 ? 1.020 -5.526 -4.138 1.00 93.44 208 GLU A O 1
ATOM 1678 N N . LEU A 1 209 ? -0.649 -6.102 -2.741 1.00 93.19 209 LEU A N 1
ATOM 1679 C CA . LEU A 1 209 ? 0.003 -5.788 -1.469 1.00 93.19 209 LEU A CA 1
ATOM 1680 C C . LEU A 1 209 ? -0.256 -6.897 -0.446 1.00 93.19 209 LEU A C 1
ATOM 1682 O O . LEU A 1 209 ? -1.410 -7.201 -0.159 1.00 93.19 209 LEU A O 1
ATOM 1686 N N . ASP A 1 210 ? 0.808 -7.405 0.169 1.00 90.31 210 ASP A N 1
ATOM 1687 C CA . ASP A 1 210 ? 0.793 -8.530 1.109 1.00 90.31 210 ASP A CA 1
ATOM 1688 C C . ASP A 1 210 ? 1.458 -8.174 2.446 1.00 90.31 210 ASP A C 1
ATOM 1690 O O . ASP A 1 210 ? 2.540 -7.571 2.491 1.00 90.31 210 ASP A O 1
ATOM 1694 N N . LYS A 1 211 ? 0.865 -8.631 3.556 1.00 85.62 211 LYS A N 1
ATOM 1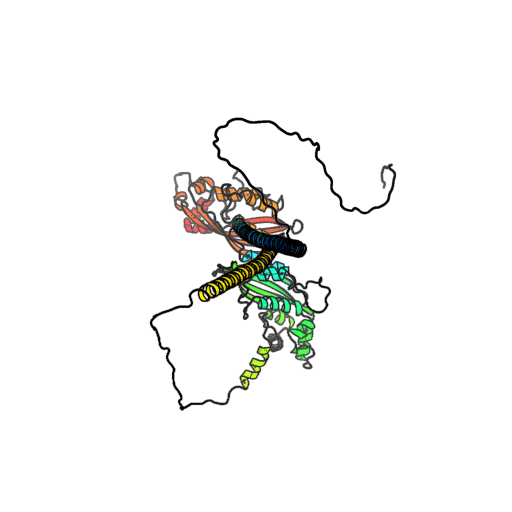695 C CA . LYS A 1 211 ? 1.479 -8.607 4.891 1.00 85.62 211 LYS A CA 1
ATOM 1696 C C . LYS A 1 211 ? 2.470 -9.760 5.041 1.00 85.62 211 LYS A C 1
ATOM 1698 O O . LYS A 1 211 ? 2.088 -10.927 5.057 1.00 85.62 211 LYS A O 1
ATOM 1703 N N . SER A 1 212 ? 3.750 -9.454 5.229 1.00 84.88 212 SER A N 1
ATOM 1704 C CA . SER A 1 212 ? 4.750 -10.476 5.541 1.00 84.88 212 SER A CA 1
ATOM 1705 C C . SER A 1 212 ? 4.832 -10.758 7.045 1.00 84.88 212 SER A C 1
ATOM 1707 O O . SER A 1 212 ? 4.580 -9.887 7.878 1.00 84.88 212 SER A O 1
ATOM 1709 N N . VAL A 1 213 ? 5.231 -11.984 7.400 1.00 77.56 213 VAL A N 1
ATOM 1710 C CA . VAL A 1 213 ? 5.287 -12.479 8.792 1.00 77.56 213 VAL A CA 1
ATOM 1711 C C . VAL A 1 213 ? 6.245 -11.658 9.673 1.00 77.56 213 VAL A C 1
ATOM 1713 O O . VAL A 1 213 ? 6.039 -11.557 10.878 1.00 77.56 213 VAL A O 1
ATOM 1716 N N . ASP A 1 214 ? 7.263 -11.022 9.085 1.00 79.50 214 ASP A N 1
ATOM 1717 C CA . ASP A 1 214 ? 8.217 -10.154 9.789 1.00 79.50 214 ASP A CA 1
ATOM 1718 C C . ASP A 1 214 ? 7.741 -8.694 9.959 1.00 79.50 214 ASP A C 1
ATOM 1720 O O . ASP A 1 214 ? 8.521 -7.839 10.388 1.00 79.50 214 ASP A O 1
ATOM 1724 N N . GLY A 1 215 ? 6.492 -8.392 9.585 1.00 76.19 215 GLY A N 1
ATOM 1725 C CA . GLY A 1 215 ? 5.912 -7.048 9.619 1.00 76.19 215 GLY A CA 1
ATOM 1726 C C . GLY A 1 215 ? 6.295 -6.146 8.439 1.00 76.19 215 GLY A C 1
ATOM 1727 O O . GLY A 1 215 ? 5.885 -4.984 8.420 1.00 76.19 215 GLY A O 1
ATOM 1728 N N . SER A 1 216 ? 7.055 -6.637 7.452 1.00 87.88 216 SER A N 1
ATOM 1729 C CA . SER A 1 216 ? 7.228 -5.929 6.176 1.00 87.88 216 SER A CA 1
ATOM 1730 C C . SER A 1 216 ? 5.986 -6.062 5.285 1.00 87.88 216 SER A C 1
ATOM 1732 O O . SER A 1 216 ? 5.230 -7.027 5.400 1.00 87.88 216 SER A O 1
ATOM 1734 N N . VAL A 1 217 ? 5.778 -5.099 4.385 1.00 90.38 217 VAL A N 1
ATOM 1735 C CA . VAL A 1 217 ? 4.783 -5.201 3.305 1.00 90.38 217 VAL A CA 1
ATOM 1736 C C . VAL A 1 217 ? 5.503 -5.542 2.009 1.00 90.38 217 VAL A C 1
ATOM 1738 O O . VAL A 1 217 ? 6.539 -4.950 1.700 1.00 90.38 217 VAL A O 1
ATOM 1741 N N . ILE A 1 218 ? 4.969 -6.503 1.265 1.00 93.88 218 ILE A N 1
ATOM 1742 C CA . ILE A 1 218 ? 5.423 -6.859 -0.081 1.00 93.88 218 ILE A CA 1
ATOM 1743 C C . ILE A 1 218 ? 4.435 -6.241 -1.067 1.00 93.88 218 ILE A C 1
ATOM 1745 O O . ILE A 1 218 ? 3.232 -6.327 -0.855 1.00 93.88 218 ILE A O 1
ATOM 1749 N N . ALA A 1 219 ? 4.936 -5.621 -2.128 1.00 95.62 219 ALA A N 1
ATOM 1750 C CA . ALA A 1 219 ? 4.143 -5.143 -3.247 1.00 95.62 219 ALA A CA 1
ATOM 1751 C C . ALA A 1 219 ? 4.510 -5.923 -4.508 1.00 95.62 219 ALA A C 1
ATOM 1753 O O . ALA A 1 219 ? 5.693 -5.953 -4.859 1.00 95.62 219 ALA A O 1
ATOM 1754 N N . ALA A 1 220 ? 3.525 -6.503 -5.196 1.00 95.56 220 ALA A N 1
ATOM 1755 C CA . ALA A 1 220 ? 3.710 -6.958 -6.570 1.00 95.56 220 ALA A CA 1
ATOM 1756 C C . ALA A 1 220 ? 3.324 -5.835 -7.537 1.00 95.56 220 ALA A C 1
ATOM 1758 O O . ALA A 1 220 ? 2.305 -5.152 -7.377 1.00 95.56 220 ALA A O 1
ATOM 1759 N N . THR A 1 221 ? 4.189 -5.617 -8.517 1.00 95.62 221 THR A N 1
ATOM 1760 C CA . THR A 1 221 ? 4.166 -4.450 -9.397 1.00 95.62 221 THR A CA 1
ATOM 1761 C C . THR A 1 221 ? 4.391 -4.853 -10.838 1.00 95.62 221 THR A C 1
ATOM 1763 O O . THR A 1 221 ? 5.165 -5.768 -11.110 1.00 95.62 221 THR A O 1
ATOM 1766 N N . ARG A 1 222 ? 3.818 -4.094 -11.766 1.00 94.75 222 ARG A N 1
ATOM 1767 C CA . ARG A 1 222 ? 4.018 -4.269 -13.201 1.00 94.75 222 ARG A CA 1
ATOM 1768 C C . ARG A 1 222 ? 4.710 -3.047 -13.781 1.00 94.75 222 ARG A C 1
ATOM 1770 O O . ARG A 1 222 ? 4.091 -1.999 -13.956 1.00 94.75 222 ARG A O 1
ATOM 1777 N N . THR A 1 223 ? 5.992 -3.201 -14.092 1.00 95.56 223 THR A N 1
ATOM 1778 C CA . THR A 1 223 ? 6.826 -2.154 -14.688 1.00 95.56 223 THR A CA 1
ATOM 1779 C C . THR A 1 223 ? 6.836 -2.321 -16.203 1.00 95.56 223 THR A C 1
ATOM 1781 O O . THR A 1 223 ? 7.317 -3.325 -16.717 1.00 95.56 223 THR A O 1
ATOM 1784 N N . SER A 1 224 ? 6.313 -1.341 -16.932 1.00 96.25 224 SER A N 1
ATOM 1785 C CA . SER A 1 224 ? 6.304 -1.302 -18.398 1.00 96.25 224 SER A CA 1
ATOM 1786 C C . SER A 1 224 ? 7.213 -0.178 -18.890 1.00 96.25 224 SER A C 1
ATOM 1788 O O . SER A 1 224 ? 7.067 0.962 -18.449 1.00 96.25 224 SER A O 1
ATOM 1790 N N . VAL A 1 225 ? 8.136 -0.482 -19.804 1.00 96.00 225 VAL A N 1
ATOM 1791 C CA . VAL A 1 225 ? 9.114 0.483 -20.337 1.00 96.00 225 VAL A CA 1
ATOM 1792 C C . VAL A 1 225 ? 9.374 0.258 -21.825 1.00 96.00 225 VAL A C 1
ATOM 1794 O O . VAL A 1 225 ? 9.375 -0.878 -22.298 1.00 96.00 225 VAL A O 1
ATOM 1797 N N . THR A 1 226 ? 9.621 1.337 -22.563 1.00 96.19 226 THR A N 1
ATOM 1798 C CA . THR A 1 226 ? 9.996 1.309 -23.981 1.00 96.19 226 THR A CA 1
ATOM 1799 C C . THR A 1 226 ? 11.521 1.401 -24.113 1.00 96.19 226 THR A C 1
ATOM 1801 O O . THR A 1 226 ? 12.156 2.307 -23.565 1.00 96.19 226 THR A O 1
ATOM 1804 N N . ILE A 1 227 ? 12.126 0.444 -24.824 1.00 95.56 227 ILE A N 1
ATOM 1805 C CA . ILE A 1 227 ? 13.567 0.403 -25.109 1.00 95.56 227 ILE A CA 1
ATOM 1806 C C . ILE A 1 227 ? 13.865 1.254 -26.349 1.00 95.56 227 ILE A C 1
ATOM 1808 O O . ILE A 1 227 ? 13.303 1.034 -27.421 1.00 95.56 227 ILE A O 1
ATOM 1812 N N . THR A 1 228 ? 14.809 2.183 -26.235 1.00 95.00 228 THR A N 1
ATOM 1813 C CA . THR A 1 228 ? 15.204 3.112 -27.306 1.00 95.00 228 THR A CA 1
ATOM 1814 C C . THR A 1 228 ? 16.690 2.987 -27.660 1.00 95.00 228 THR A C 1
ATOM 1816 O O . THR A 1 228 ? 17.459 2.290 -26.992 1.00 95.00 228 THR A O 1
ATOM 1819 N N . GLU A 1 229 ? 17.149 3.710 -28.689 1.00 93.06 229 GLU A N 1
ATOM 1820 C CA . GLU A 1 229 ? 18.591 3.868 -28.944 1.00 93.06 229 GLU A CA 1
ATOM 1821 C C . GLU A 1 229 ? 19.321 4.526 -27.756 1.00 93.06 229 GLU A C 1
ATOM 1823 O O . GLU A 1 229 ? 20.488 4.220 -27.496 1.00 93.06 229 GLU A O 1
ATOM 1828 N N . HIS A 1 230 ? 18.631 5.378 -26.986 1.00 92.56 230 HIS A N 1
ATOM 1829 C CA . HIS A 1 230 ? 19.157 5.932 -25.740 1.00 92.56 230 HIS A CA 1
ATOM 1830 C C . HIS A 1 230 ? 19.333 4.824 -24.688 1.00 92.56 230 HIS A C 1
ATOM 1832 O O . HIS A 1 230 ? 20.407 4.708 -24.096 1.00 92.56 230 HIS A O 1
ATOM 1838 N N . THR A 1 231 ? 18.348 3.931 -24.533 1.00 94.12 231 THR A N 1
ATOM 1839 C CA . THR A 1 231 ? 18.463 2.746 -23.667 1.00 94.12 231 THR A CA 1
ATOM 1840 C C . THR A 1 231 ? 19.653 1.875 -24.060 1.00 94.12 231 THR A C 1
ATOM 1842 O O . THR A 1 231 ? 20.443 1.497 -23.196 1.00 94.12 231 THR A O 1
ATOM 1845 N N . LEU A 1 232 ? 19.866 1.608 -25.356 1.00 92.94 232 LEU A N 1
ATOM 1846 C CA . LEU A 1 232 ? 21.062 0.883 -25.801 1.00 92.94 232 LEU A CA 1
ATOM 1847 C C . LEU A 1 232 ? 22.353 1.622 -25.425 1.00 92.94 232 LEU A C 1
ATOM 1849 O O . LEU A 1 232 ? 23.273 1.007 -24.894 1.00 92.94 232 LEU A O 1
ATOM 1853 N N . ARG A 1 233 ? 22.428 2.937 -25.652 1.00 91.31 233 ARG A N 1
ATOM 1854 C CA . ARG A 1 233 ? 23.630 3.741 -25.379 1.00 91.31 233 ARG A CA 1
ATOM 1855 C C . ARG A 1 233 ? 24.047 3.734 -23.901 1.00 91.31 233 ARG A C 1
ATOM 1857 O O . ARG A 1 233 ? 25.245 3.782 -23.621 1.00 91.31 233 ARG A O 1
ATOM 1864 N N . TYR A 1 234 ? 23.093 3.676 -22.969 1.00 89.94 234 TYR A N 1
ATOM 1865 C CA . TYR A 1 234 ? 23.369 3.743 -21.527 1.00 89.94 234 TYR A CA 1
ATOM 1866 C C . TYR A 1 234 ? 23.345 2.377 -20.825 1.00 89.94 234 TYR A C 1
ATOM 1868 O O . TYR A 1 234 ? 24.213 2.128 -19.984 1.00 89.94 234 TYR A O 1
ATOM 1876 N N . VAL A 1 235 ? 22.423 1.481 -21.189 1.00 91.44 235 VAL A N 1
ATOM 1877 C CA . VAL A 1 235 ? 22.203 0.180 -20.526 1.00 91.44 235 VAL A CA 1
ATOM 1878 C C . VAL A 1 235 ? 22.943 -0.965 -21.226 1.00 91.44 235 VAL A C 1
ATOM 1880 O O . VAL A 1 235 ? 23.545 -1.808 -20.556 1.00 91.44 235 VAL A O 1
ATOM 1883 N N . PHE A 1 236 ? 22.969 -0.972 -22.563 1.00 92.12 236 PHE A N 1
ATOM 1884 C CA . PHE A 1 236 ? 23.583 -2.025 -23.388 1.00 92.12 236 PHE A CA 1
ATOM 1885 C C . PHE A 1 236 ? 24.655 -1.466 -24.351 1.00 92.12 236 PHE A C 1
ATOM 1887 O O . PHE A 1 236 ? 24.596 -1.718 -25.559 1.00 92.12 236 PHE A O 1
ATOM 1894 N N . PRO A 1 237 ? 25.655 -0.698 -23.860 1.00 90.31 237 PRO A N 1
ATOM 1895 C CA . PRO A 1 237 ? 26.527 0.126 -24.707 1.00 90.31 237 PRO A CA 1
ATOM 1896 C C . PRO A 1 237 ? 27.333 -0.672 -25.742 1.00 90.31 237 PRO A C 1
ATOM 1898 O O . PRO A 1 237 ? 27.718 -0.131 -26.771 1.00 90.31 237 PRO A O 1
ATOM 1901 N N . HIS A 1 238 ? 27.559 -1.964 -25.496 1.00 89.56 238 HIS A N 1
ATOM 1902 C CA . HIS A 1 238 ? 28.254 -2.886 -26.394 1.00 89.56 238 HIS A CA 1
ATOM 1903 C C . HIS A 1 238 ? 27.418 -3.327 -27.618 1.00 89.56 238 HIS A C 1
ATOM 1905 O O . HIS A 1 238 ? 27.972 -3.901 -28.553 1.00 89.56 238 HIS A O 1
ATOM 1911 N N . LEU A 1 239 ? 26.101 -3.077 -27.631 1.00 89.25 239 LEU A N 1
ATOM 1912 C CA . LEU A 1 239 ? 25.229 -3.282 -28.798 1.00 89.25 239 LEU A CA 1
ATOM 1913 C C . LEU A 1 239 ? 25.154 -2.030 -29.686 1.00 89.25 239 LEU A C 1
ATOM 1915 O O . LEU A 1 239 ? 24.907 -2.128 -30.888 1.00 89.25 239 LEU A O 1
ATOM 1919 N N . CYS A 1 240 ? 25.385 -0.850 -29.105 1.00 84.06 240 CYS A N 1
ATOM 1920 C CA . CYS A 1 240 ? 25.313 0.435 -29.790 1.00 84.06 240 CYS A CA 1
ATOM 1921 C C . CYS A 1 240 ? 26.478 0.597 -30.784 1.00 84.06 240 CYS A C 1
ATOM 1923 O O . CYS A 1 240 ? 27.626 0.780 -30.386 1.00 84.06 240 CYS A O 1
ATOM 1925 N N . GLY A 1 241 ? 26.186 0.553 -32.088 1.00 76.44 241 GLY A N 1
ATOM 1926 C CA . GLY A 1 241 ? 27.185 0.764 -33.146 1.00 76.44 241 GLY A CA 1
ATOM 1927 C C . GLY A 1 241 ? 28.212 -0.365 -33.317 1.00 76.44 241 GLY A C 1
ATOM 1928 O O . GLY A 1 241 ? 29.259 -0.138 -33.920 1.00 76.44 241 GLY A O 1
ATOM 1929 N N . SER A 1 242 ? 27.947 -1.569 -32.794 1.00 79.50 242 SER A N 1
ATOM 1930 C CA . SER A 1 242 ? 28.884 -2.695 -32.904 1.00 79.50 242 SER A CA 1
ATOM 1931 C C . SER A 1 242 ? 29.061 -3.176 -34.350 1.00 79.50 242 SER A C 1
ATOM 1933 O O . SER A 1 242 ? 28.092 -3.364 -35.086 1.00 79.50 242 SER A O 1
ATOM 1935 N N . SER A 1 243 ? 30.310 -3.453 -34.735 1.00 77.56 243 SER A N 1
ATOM 1936 C CA . SER A 1 243 ? 30.664 -4.102 -36.005 1.00 77.56 243 SER A CA 1
ATOM 1937 C C . SER A 1 243 ? 30.365 -5.609 -36.023 1.00 77.56 243 SER A C 1
ATOM 1939 O O . SER A 1 243 ? 30.383 -6.233 -37.084 1.00 77.56 243 SER A O 1
ATOM 1941 N N . ASN A 1 244 ? 30.063 -6.214 -34.869 1.00 87.38 244 ASN A N 1
ATOM 1942 C CA . ASN A 1 244 ? 29.651 -7.611 -34.775 1.00 87.38 244 ASN A CA 1
ATOM 1943 C C . ASN A 1 244 ? 28.183 -7.757 -35.206 1.00 87.38 244 ASN A C 1
ATOM 1945 O O . ASN A 1 244 ? 27.269 -7.292 -34.522 1.00 87.38 244 ASN A O 1
ATOM 1949 N N . ALA A 1 245 ? 27.950 -8.474 -36.309 1.00 87.75 245 ALA A N 1
ATOM 1950 C CA . ALA A 1 245 ? 26.623 -8.673 -36.890 1.00 87.75 245 ALA A CA 1
ATOM 1951 C C . ALA A 1 245 ? 25.579 -9.259 -35.915 1.00 87.75 245 ALA A C 1
ATOM 1953 O O . ALA A 1 245 ? 24.400 -8.923 -36.037 1.00 87.75 245 ALA A O 1
ATOM 1954 N N . ARG A 1 246 ? 25.983 -10.077 -34.924 1.00 85.81 246 ARG A N 1
ATOM 1955 C CA . ARG A 1 246 ? 25.068 -10.581 -33.879 1.00 85.81 246 ARG A CA 1
ATOM 1956 C C . ARG A 1 246 ? 24.655 -9.476 -32.904 1.00 85.81 246 ARG A C 1
ATOM 1958 O O . ARG A 1 246 ? 23.466 -9.276 -32.690 1.00 85.81 246 ARG A O 1
ATOM 1965 N N . GLN A 1 247 ? 25.605 -8.690 -32.401 1.00 88.00 247 GLN A N 1
ATOM 1966 C CA . GLN A 1 247 ? 25.313 -7.564 -31.502 1.00 88.00 247 GLN A CA 1
ATOM 1967 C C . GLN A 1 247 ? 24.481 -6.474 -32.198 1.00 88.00 247 GLN A C 1
ATOM 1969 O O . GLN A 1 247 ? 23.507 -5.981 -31.632 1.00 88.00 247 GLN A O 1
ATOM 1974 N N . ALA A 1 248 ? 24.787 -6.172 -33.464 1.00 88.75 248 ALA A N 1
ATOM 1975 C CA . ALA A 1 248 ? 23.991 -5.260 -34.284 1.00 88.75 248 ALA A CA 1
ATOM 1976 C C . ALA A 1 248 ? 22.577 -5.800 -34.598 1.00 88.75 248 ALA A C 1
ATOM 1978 O O . ALA A 1 248 ? 21.646 -5.011 -34.759 1.00 88.75 248 ALA A O 1
ATOM 1979 N N . ARG A 1 249 ? 22.388 -7.129 -34.677 1.00 92.81 249 ARG A N 1
ATOM 1980 C CA . ARG A 1 249 ? 21.058 -7.762 -34.747 1.00 92.81 249 ARG A CA 1
ATOM 1981 C C . ARG A 1 249 ? 20.296 -7.551 -33.435 1.00 92.81 249 ARG A C 1
ATOM 1983 O O . ARG A 1 249 ? 19.169 -7.072 -33.499 1.00 92.81 249 ARG A O 1
ATOM 1990 N N . TYR A 1 250 ? 20.900 -7.845 -32.280 1.00 92.81 250 TYR A N 1
ATOM 1991 C CA . TYR A 1 250 ? 20.241 -7.678 -30.977 1.00 92.81 250 TYR A CA 1
ATOM 1992 C C . TYR A 1 250 ? 19.798 -6.232 -30.741 1.00 92.81 250 TYR A C 1
ATOM 1994 O O . TYR A 1 250 ? 18.643 -6.002 -30.398 1.00 92.81 250 TYR A O 1
ATOM 2002 N N . GLY A 1 251 ? 20.662 -5.249 -31.024 1.00 91.50 251 GLY A N 1
ATOM 2003 C CA . GLY A 1 251 ? 20.295 -3.834 -30.923 1.00 91.50 251 GLY A CA 1
ATOM 2004 C C . GLY A 1 251 ? 19.045 -3.484 -31.744 1.00 91.50 251 GLY A C 1
ATOM 2005 O O . GLY A 1 251 ? 18.122 -2.864 -31.224 1.00 91.50 251 GLY A O 1
ATOM 2006 N N . ARG A 1 252 ? 18.958 -3.962 -32.995 1.00 91.94 252 ARG A N 1
ATOM 2007 C CA . ARG A 1 252 ? 17.777 -3.759 -33.858 1.00 91.94 252 ARG A CA 1
ATOM 2008 C C . ARG A 1 252 ? 16.533 -4.555 -33.446 1.00 91.94 252 ARG A C 1
ATOM 2010 O O . ARG A 1 252 ? 15.445 -4.168 -33.845 1.00 91.94 252 ARG A O 1
ATOM 2017 N N . GLN A 1 253 ? 16.668 -5.656 -32.702 1.00 92.81 253 GLN A N 1
ATOM 2018 C CA . GLN A 1 253 ? 15.515 -6.383 -32.147 1.00 92.81 253 GLN A CA 1
ATOM 2019 C C . GLN A 1 253 ? 14.934 -5.687 -30.913 1.00 92.81 253 GLN A C 1
ATOM 2021 O O . GLN A 1 253 ? 13.728 -5.759 -30.700 1.00 92.81 253 GLN A O 1
ATOM 2026 N N . LEU A 1 254 ? 15.791 -5.045 -30.111 1.00 94.62 254 LEU A N 1
ATOM 2027 C CA . LEU A 1 254 ? 15.435 -4.430 -28.833 1.00 94.62 254 LEU A CA 1
ATOM 2028 C C . LEU A 1 254 ? 14.849 -3.016 -28.978 1.00 94.62 254 LEU A C 1
ATOM 2030 O O . LEU A 1 254 ? 13.941 -2.666 -28.232 1.00 94.62 254 LEU A O 1
ATOM 2034 N N . VAL A 1 255 ? 15.342 -2.193 -29.910 1.00 95.50 255 VAL A N 1
ATOM 2035 C CA . VAL A 1 255 ? 14.838 -0.816 -30.095 1.00 95.50 255 VAL A CA 1
ATOM 2036 C C . VAL A 1 255 ? 13.385 -0.820 -30.577 1.00 95.50 255 VAL A C 1
ATOM 2038 O O . VAL A 1 255 ? 13.035 -1.522 -31.522 1.00 95.50 255 VAL A O 1
ATOM 2041 N N . GLY A 1 256 ? 12.549 -0.006 -29.931 1.00 93.19 256 GLY A N 1
ATOM 2042 C CA . GLY A 1 256 ? 11.111 0.098 -30.180 1.00 93.19 256 GLY A CA 1
ATOM 2043 C C . GLY A 1 256 ? 10.262 -0.918 -29.408 1.00 93.19 256 GLY A C 1
ATOM 2044 O O . GLY A 1 256 ? 9.037 -0.846 -29.475 1.00 93.19 256 GLY A O 1
ATOM 2045 N N . GLN A 1 257 ? 10.871 -1.845 -28.661 1.00 95.81 257 GLN A N 1
ATOM 2046 C CA . GLN A 1 257 ? 10.123 -2.822 -27.867 1.00 95.81 257 GLN A CA 1
ATOM 2047 C C . GLN A 1 257 ? 9.622 -2.206 -26.564 1.00 95.81 257 GLN A C 1
ATOM 2049 O O . GLN A 1 257 ? 10.405 -1.658 -25.783 1.00 95.81 257 GLN A O 1
ATOM 2054 N N . ARG A 1 258 ? 8.325 -2.368 -26.292 1.00 96.19 258 ARG A N 1
ATOM 2055 C CA . ARG A 1 258 ? 7.735 -2.091 -24.981 1.00 96.19 258 ARG A CA 1
ATOM 2056 C C . ARG A 1 258 ? 7.727 -3.368 -24.148 1.00 96.19 258 ARG A C 1
ATOM 2058 O O . ARG A 1 258 ? 6.828 -4.192 -24.287 1.00 96.19 258 ARG A O 1
ATOM 2065 N N . ILE A 1 259 ? 8.736 -3.526 -23.297 1.00 95.38 259 ILE A N 1
ATOM 2066 C CA . ILE A 1 259 ? 8.838 -4.670 -22.386 1.00 95.38 259 ILE A CA 1
ATOM 2067 C C . ILE A 1 259 ? 7.974 -4.456 -21.140 1.00 95.38 259 ILE A C 1
ATOM 2069 O O . ILE A 1 259 ? 7.755 -3.326 -20.694 1.00 95.38 259 ILE A O 1
ATOM 2073 N N . ILE A 1 260 ? 7.488 -5.561 -20.577 1.00 96.25 260 ILE A N 1
ATOM 2074 C CA . ILE A 1 260 ? 6.653 -5.599 -19.375 1.00 96.25 260 ILE A CA 1
ATOM 2075 C C . ILE A 1 260 ? 7.323 -6.557 -18.394 1.00 96.25 260 ILE A C 1
ATOM 2077 O O . ILE A 1 260 ? 7.567 -7.712 -18.725 1.00 96.25 260 ILE A O 1
ATOM 2081 N N . MET A 1 261 ? 7.630 -6.061 -17.202 1.00 95.25 261 MET A N 1
ATOM 2082 C CA . MET A 1 261 ? 8.401 -6.759 -16.179 1.00 95.25 261 MET A CA 1
ATOM 2083 C C . MET A 1 261 ? 7.554 -6.858 -14.903 1.00 95.25 261 MET A C 1
ATOM 2085 O O . MET A 1 261 ? 7.316 -5.834 -14.249 1.00 95.25 26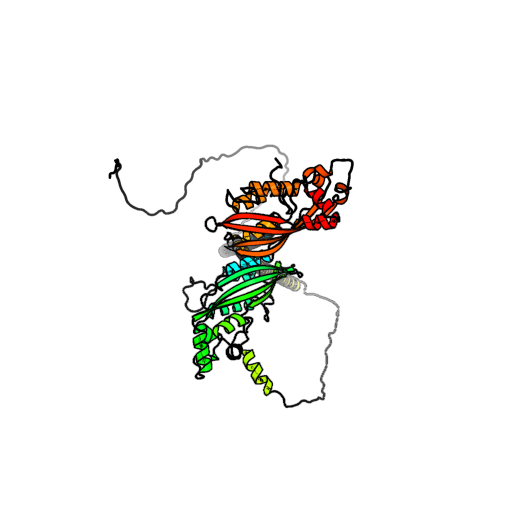1 MET A O 1
ATOM 2089 N N . PRO A 1 262 ? 7.078 -8.060 -14.535 1.00 95.56 262 PRO A N 1
ATOM 2090 C CA . PRO A 1 262 ? 6.585 -8.331 -13.191 1.00 95.56 262 PRO A CA 1
ATOM 2091 C C . PRO A 1 262 ? 7.690 -8.052 -12.169 1.00 95.56 262 PRO A C 1
ATOM 2093 O O . PRO A 1 262 ? 8.856 -8.366 -12.403 1.00 95.56 262 PRO A O 1
ATOM 2096 N N . GLY A 1 263 ? 7.345 -7.468 -11.031 1.00 94.12 263 GLY A N 1
ATOM 2097 C CA . GLY A 1 263 ? 8.305 -7.083 -10.006 1.00 94.12 263 GLY A CA 1
ATOM 2098 C C . GLY A 1 263 ? 7.762 -7.243 -8.599 1.00 94.12 263 GLY A C 1
ATOM 2099 O O . GLY A 1 263 ? 6.553 -7.260 -8.378 1.00 94.12 263 GLY A O 1
ATOM 2100 N N . LEU A 1 264 ? 8.683 -7.363 -7.648 1.00 95.50 264 LEU A N 1
ATOM 2101 C CA . LEU A 1 264 ? 8.393 -7.490 -6.226 1.00 95.50 264 LEU A CA 1
ATOM 2102 C C . LEU A 1 264 ? 9.210 -6.451 -5.465 1.00 95.50 264 LEU A C 1
ATOM 2104 O O . LEU A 1 264 ? 10.438 -6.418 -5.565 1.00 95.50 264 LEU A O 1
ATOM 2108 N N . THR A 1 265 ? 8.525 -5.614 -4.685 1.00 95.38 265 THR A N 1
ATOM 2109 C CA . THR A 1 265 ? 9.159 -4.624 -3.811 1.00 95.38 265 THR A CA 1
ATOM 2110 C C . THR A 1 265 ? 8.744 -4.844 -2.362 1.00 95.38 265 THR A C 1
ATOM 2112 O O . THR A 1 265 ? 7.576 -4.698 -2.014 1.00 95.38 265 THR A O 1
ATOM 2115 N N . ARG A 1 266 ? 9.699 -5.171 -1.489 1.00 95.06 266 ARG A N 1
ATOM 2116 C CA . ARG A 1 266 ? 9.477 -5.326 -0.044 1.00 95.06 266 ARG A CA 1
ATOM 2117 C C . ARG A 1 266 ? 9.881 -4.057 0.697 1.00 95.06 266 ARG A C 1
ATOM 2119 O O . ARG A 1 266 ? 11.000 -3.575 0.537 1.00 95.06 266 ARG A O 1
ATOM 2126 N N . PHE A 1 267 ? 8.998 -3.582 1.568 1.00 94.19 267 PHE A N 1
ATOM 2127 C CA . PHE A 1 267 ? 9.179 -2.408 2.415 1.00 94.19 267 PHE A CA 1
ATOM 2128 C C . PHE A 1 267 ? 9.153 -2.820 3.885 1.00 94.19 267 PHE A C 1
ATOM 2130 O O . PHE A 1 267 ? 8.136 -3.298 4.393 1.00 94.19 267 PHE A O 1
ATOM 2137 N N . LYS A 1 268 ? 10.261 -2.600 4.595 1.00 91.50 268 LYS A N 1
ATOM 2138 C CA . LYS A 1 268 ? 10.344 -2.773 6.047 1.00 91.50 268 LYS A CA 1
ATOM 2139 C C . LYS A 1 268 ? 10.352 -1.411 6.725 1.00 91.50 268 LYS A C 1
ATOM 2141 O O . LYS A 1 268 ? 11.192 -0.571 6.408 1.00 91.50 268 LYS A O 1
ATOM 2146 N N . LEU A 1 269 ? 9.422 -1.193 7.649 1.00 86.50 269 LEU A N 1
ATOM 2147 C CA . LEU A 1 269 ? 9.374 0.010 8.477 1.00 86.50 269 LEU A CA 1
ATOM 2148 C C . LEU A 1 269 ? 10.212 -0.200 9.742 1.00 86.50 269 LEU A C 1
ATOM 2150 O O . LEU A 1 269 ? 10.140 -1.256 10.368 1.00 86.50 269 LEU A O 1
ATOM 2154 N N . ASP A 1 270 ? 10.970 0.810 10.152 1.00 82.81 270 ASP A N 1
ATOM 2155 C CA . ASP A 1 270 ? 11.455 0.895 11.526 1.00 82.81 270 ASP A CA 1
ATOM 2156 C C . ASP A 1 270 ? 10.350 1.457 12.434 1.00 82.81 270 ASP A C 1
ATOM 2158 O O . ASP A 1 270 ? 9.844 2.563 12.222 1.00 82.81 270 ASP A O 1
ATOM 2162 N N . ALA A 1 271 ? 10.014 0.702 13.479 1.00 74.44 271 ALA A N 1
ATOM 2163 C CA . ALA A 1 271 ? 9.014 1.083 14.467 1.00 74.44 271 ALA A CA 1
ATOM 2164 C C . ALA A 1 271 ? 9.405 2.336 15.276 1.00 74.44 271 ALA A C 1
ATOM 2166 O O . ALA A 1 271 ? 8.511 3.052 15.731 1.00 74.44 271 ALA A O 1
ATOM 2167 N N . SER A 1 272 ? 10.702 2.631 15.444 1.00 76.56 272 SER A N 1
ATOM 2168 C CA . SER A 1 272 ? 11.163 3.762 16.263 1.00 76.56 272 SER A CA 1
ATOM 2169 C C . SER A 1 272 ? 11.043 5.115 15.548 1.00 76.56 272 SER A C 1
ATOM 2171 O O . SER A 1 272 ? 10.599 6.097 16.143 1.00 76.56 272 SER A O 1
ATOM 2173 N N . THR A 1 273 ? 11.382 5.168 14.257 1.00 77.00 273 THR A N 1
ATOM 2174 C CA . THR A 1 273 ? 11.322 6.383 13.427 1.00 77.00 273 THR A CA 1
ATOM 2175 C C . THR A 1 273 ? 10.046 6.504 12.599 1.00 77.00 273 THR A C 1
ATOM 2177 O O . THR A 1 273 ? 9.781 7.594 12.090 1.00 77.00 273 THR A O 1
ATOM 2180 N N . GLN A 1 274 ? 9.260 5.425 12.471 1.00 75.38 274 GLN A N 1
ATOM 2181 C CA . GLN A 1 274 ? 8.089 5.326 11.585 1.00 75.38 274 GLN A CA 1
ATOM 2182 C C . GLN A 1 274 ? 8.443 5.633 10.115 1.00 75.38 274 GLN A C 1
ATOM 2184 O O . GLN A 1 274 ? 7.705 6.313 9.403 1.00 75.38 274 GLN A O 1
ATOM 2189 N N . ARG A 1 275 ? 9.610 5.147 9.667 1.00 84.94 275 ARG A N 1
ATOM 2190 C CA . ARG A 1 275 ? 10.149 5.328 8.307 1.00 84.94 275 ARG A CA 1
ATOM 2191 C C . ARG A 1 275 ? 10.629 4.006 7.722 1.00 84.94 275 ARG A C 1
ATOM 2193 O O . ARG A 1 275 ? 11.015 3.102 8.459 1.00 84.94 275 ARG A O 1
ATOM 2200 N N . VAL A 1 276 ? 10.645 3.899 6.394 1.00 90.12 276 VAL A N 1
ATOM 2201 C CA . VAL A 1 276 ? 11.148 2.710 5.688 1.00 90.12 276 VAL A CA 1
ATOM 2202 C C . VAL A 1 276 ? 12.657 2.578 5.920 1.00 90.12 276 VAL A C 1
ATOM 2204 O O . VAL A 1 276 ? 13.427 3.459 5.542 1.00 90.12 276 VAL A O 1
ATOM 2207 N N . SER A 1 277 ? 13.080 1.495 6.568 1.00 91.38 277 SER A N 1
ATOM 2208 C CA . SER A 1 277 ? 14.472 1.194 6.931 1.00 91.38 277 SER A CA 1
ATOM 2209 C C . SER A 1 277 ? 15.137 0.202 5.972 1.00 91.38 277 SER A C 1
ATOM 2211 O O . SER A 1 277 ? 16.357 0.239 5.797 1.00 91.38 277 SER A O 1
ATOM 2213 N N . THR A 1 278 ? 14.343 -0.621 5.284 1.00 93.19 278 THR A N 1
ATOM 2214 C CA . THR A 1 278 ? 14.794 -1.489 4.188 1.00 93.19 278 THR A CA 1
ATOM 2215 C C . THR A 1 278 ? 13.789 -1.436 3.045 1.00 93.19 278 THR A C 1
ATOM 2217 O O . THR A 1 278 ? 12.585 -1.558 3.280 1.00 93.19 278 THR A O 1
ATOM 2220 N N . LEU A 1 279 ? 14.281 -1.272 1.819 1.00 94.81 279 LEU A N 1
ATOM 2221 C CA . LEU A 1 279 ? 13.495 -1.335 0.590 1.00 94.81 279 LEU A CA 1
ATOM 2222 C C . LEU A 1 279 ? 14.249 -2.234 -0.396 1.00 94.81 279 LEU A C 1
ATOM 2224 O O . LEU A 1 279 ? 15.350 -1.893 -0.817 1.00 94.81 279 LEU A O 1
ATOM 2228 N N . THR A 1 280 ? 13.689 -3.386 -0.758 1.00 93.12 280 THR A N 1
ATOM 2229 C CA . THR A 1 280 ? 14.293 -4.266 -1.775 1.00 93.12 280 THR A CA 1
ATOM 2230 C C . THR A 1 280 ? 13.342 -4.427 -2.947 1.00 93.12 280 THR A C 1
ATOM 2232 O O . THR A 1 280 ? 12.239 -4.933 -2.744 1.00 93.12 280 THR A O 1
ATOM 2235 N N . ALA A 1 281 ? 13.762 -4.007 -4.137 1.00 93.31 281 ALA A N 1
ATOM 2236 C CA . ALA A 1 281 ? 12.999 -4.032 -5.379 1.00 93.31 281 ALA A CA 1
ATOM 2237 C C . ALA A 1 281 ? 13.712 -4.897 -6.428 1.00 93.31 281 ALA A C 1
ATOM 2239 O O . ALA A 1 281 ? 14.891 -4.682 -6.708 1.00 93.31 281 ALA A O 1
ATOM 2240 N N . GLN A 1 282 ? 12.986 -5.838 -7.026 1.00 92.38 282 GLN A N 1
ATOM 2241 C CA . GLN A 1 282 ? 13.436 -6.639 -8.167 1.00 92.38 282 GLN A CA 1
ATOM 2242 C C . GLN A 1 282 ? 12.367 -6.606 -9.262 1.00 92.38 282 GLN A C 1
ATOM 2244 O O . GLN A 1 282 ? 11.178 -6.442 -8.972 1.00 92.38 282 GLN A O 1
ATOM 2249 N N . SER A 1 283 ? 12.758 -6.762 -10.525 1.00 93.88 283 SER A N 1
ATOM 2250 C CA . SER A 1 283 ? 11.815 -6.939 -11.639 1.00 93.88 283 SER A CA 1
ATOM 2251 C C . SER A 1 283 ? 12.365 -7.925 -12.663 1.00 93.88 283 SER A C 1
ATOM 2253 O O . SER A 1 283 ? 13.554 -7.912 -12.963 1.00 93.88 283 SER A O 1
ATOM 2255 N N . ASP A 1 284 ? 11.509 -8.799 -13.180 1.00 94.38 284 ASP A N 1
ATOM 2256 C CA . ASP A 1 284 ? 11.878 -9.826 -14.148 1.00 94.38 284 ASP A CA 1
ATOM 2257 C C . ASP A 1 284 ? 12.078 -9.210 -15.537 1.00 94.38 284 ASP A C 1
ATOM 2259 O O . ASP A 1 284 ? 11.133 -9.003 -16.299 1.00 94.38 284 ASP A O 1
ATOM 2263 N N . MET A 1 285 ? 13.340 -8.924 -15.859 1.00 93.38 285 MET A N 1
ATOM 2264 C CA . MET A 1 285 ? 13.777 -8.542 -17.198 1.00 93.38 285 MET A CA 1
ATOM 2265 C C . MET A 1 285 ? 14.157 -9.769 -18.048 1.00 93.38 285 MET A C 1
ATOM 2267 O O . MET A 1 285 ? 14.394 -9.623 -19.244 1.00 93.38 285 MET A O 1
ATOM 2271 N N . LEU A 1 286 ? 14.222 -10.978 -17.475 1.00 94.50 286 LEU A N 1
ATOM 2272 C CA . LEU A 1 286 ? 14.552 -12.202 -18.208 1.00 94.50 286 LEU A CA 1
ATOM 2273 C C . LEU A 1 286 ? 13.406 -12.618 -19.130 1.00 94.50 286 LEU A C 1
ATOM 2275 O O . LEU A 1 286 ? 13.642 -12.798 -20.323 1.00 94.50 286 LEU A O 1
ATOM 2279 N N . THR A 1 287 ? 12.185 -12.733 -18.607 1.00 94.31 287 THR A N 1
ATOM 2280 C CA . THR A 1 287 ? 11.015 -13.176 -19.384 1.00 94.31 287 THR A CA 1
ATOM 2281 C C . THR A 1 287 ? 10.776 -12.324 -20.643 1.00 94.31 287 THR A C 1
ATOM 2283 O O . THR A 1 287 ? 10.844 -12.886 -21.739 1.00 94.31 287 THR A O 1
ATOM 2286 N N . PRO A 1 288 ? 10.612 -10.985 -20.576 1.00 95.31 288 PRO A N 1
ATOM 2287 C CA . PRO A 1 288 ? 10.363 -10.189 -21.781 1.00 95.31 288 PRO A CA 1
ATOM 2288 C C . PRO A 1 288 ? 11.566 -10.125 -22.740 1.00 95.31 288 PRO A C 1
ATOM 2290 O O . PRO A 1 288 ? 11.388 -10.012 -23.952 1.00 95.31 288 PRO A O 1
ATOM 2293 N N . MET A 1 289 ? 12.807 -10.226 -22.245 1.00 95.00 289 MET A N 1
ATOM 2294 C CA . MET A 1 289 ? 13.982 -10.269 -23.129 1.00 95.00 289 MET A CA 1
ATOM 2295 C C . MET A 1 289 ? 14.108 -11.629 -23.833 1.00 95.00 289 MET A C 1
ATOM 2297 O O . MET A 1 289 ? 14.563 -11.679 -24.975 1.00 95.00 289 MET A O 1
ATOM 2301 N N . LEU A 1 290 ? 13.663 -12.720 -23.198 1.00 95.19 290 LEU A N 1
ATOM 2302 C CA . LEU A 1 290 ? 13.557 -14.040 -23.821 1.00 95.19 290 LEU A CA 1
ATOM 2303 C C . LEU A 1 290 ? 12.464 -14.067 -24.901 1.00 95.19 290 LEU A C 1
ATOM 2305 O O . LEU A 1 290 ? 12.700 -14.634 -25.966 1.00 95.19 290 LEU A O 1
ATOM 2309 N N . GLU A 1 291 ? 11.324 -13.406 -24.676 1.00 94.12 291 GLU A N 1
ATOM 2310 C CA . GLU A 1 291 ? 10.263 -13.238 -25.683 1.00 94.12 291 GLU A CA 1
ATOM 2311 C C . GLU A 1 291 ? 10.751 -12.462 -26.923 1.00 94.12 291 GLU A C 1
ATOM 2313 O O . GLU A 1 291 ? 10.504 -12.888 -28.051 1.00 94.12 291 GLU A O 1
ATOM 2318 N N . VAL A 1 292 ? 11.493 -11.361 -26.740 1.00 94.44 292 VAL A N 1
ATOM 2319 C CA . VAL A 1 292 ? 12.006 -10.532 -27.853 1.00 94.44 292 VAL A CA 1
ATOM 2320 C C . VAL A 1 292 ? 13.166 -11.192 -28.616 1.00 94.44 292 VAL A C 1
ATOM 2322 O O . VAL A 1 292 ? 13.286 -11.034 -29.838 1.00 94.44 292 VAL A O 1
ATOM 2325 N N . LEU A 1 293 ? 14.066 -11.892 -27.916 1.00 93.81 293 LEU A N 1
ATOM 2326 C CA . LEU A 1 293 ? 15.281 -12.454 -28.522 1.00 93.81 293 LEU A CA 1
ATOM 2327 C C . LEU A 1 293 ? 15.095 -13.895 -29.022 1.00 93.81 293 LEU A C 1
ATOM 2329 O O . LEU A 1 293 ? 15.749 -14.280 -29.992 1.00 93.81 293 LEU A O 1
ATOM 2333 N N . GLY A 1 294 ? 14.186 -14.662 -28.413 1.00 91.75 294 GLY A N 1
ATOM 2334 C CA . GLY A 1 294 ? 13.810 -16.021 -28.813 1.00 91.75 294 GLY A CA 1
ATOM 2335 C C . GLY A 1 294 ? 14.728 -17.140 -28.307 1.00 91.75 294 GLY A C 1
ATOM 2336 O O . GLY A 1 294 ? 14.420 -18.312 -28.519 1.00 91.75 294 GLY A O 1
ATOM 2337 N N . SER A 1 295 ? 15.843 -16.827 -27.634 1.00 95.31 295 SER A N 1
ATOM 2338 C CA . SER A 1 295 ? 16.713 -17.835 -27.016 1.00 95.31 295 SER A CA 1
ATOM 2339 C C . SER A 1 295 ? 17.423 -17.324 -25.758 1.00 95.31 295 SER A C 1
ATOM 2341 O O . SER A 1 295 ? 17.775 -16.148 -25.651 1.00 95.31 295 SER A O 1
ATOM 2343 N N . LEU A 1 296 ? 17.678 -18.228 -24.806 1.00 94.06 296 LEU A N 1
ATOM 2344 C CA . LEU A 1 296 ? 18.420 -17.910 -23.581 1.00 94.06 296 LEU A CA 1
ATOM 2345 C C . LEU A 1 296 ? 19.911 -17.626 -23.858 1.00 94.06 296 LEU A C 1
ATOM 2347 O O . LEU A 1 296 ? 20.538 -16.880 -23.110 1.00 94.06 296 LEU A O 1
ATOM 2351 N N . GLU A 1 297 ? 20.471 -18.169 -24.947 1.00 94.00 297 GLU A N 1
ATOM 2352 C CA . GLU A 1 297 ? 21.828 -17.836 -25.401 1.00 94.00 297 GLU A CA 1
ATOM 2353 C C . GLU A 1 297 ? 21.900 -16.374 -25.867 1.00 94.00 297 GLU A C 1
ATOM 2355 O O . GLU A 1 297 ? 22.780 -15.634 -25.430 1.00 94.00 297 GLU A O 1
ATOM 2360 N N . ASP A 1 298 ? 20.944 -15.925 -26.688 1.00 93.62 298 ASP A N 1
ATOM 2361 C CA . ASP A 1 298 ? 20.876 -14.535 -27.149 1.00 93.62 298 ASP A CA 1
ATOM 2362 C C . ASP A 1 298 ? 20.658 -13.561 -25.974 1.00 93.62 298 ASP A C 1
ATOM 2364 O O . ASP A 1 298 ? 21.320 -12.524 -25.918 1.00 93.62 298 ASP A O 1
ATOM 2368 N N . VAL A 1 299 ? 19.820 -13.914 -24.985 1.00 94.75 299 VAL A N 1
ATOM 2369 C CA . VAL A 1 299 ? 19.692 -13.144 -23.729 1.00 94.75 299 VAL A CA 1
ATOM 2370 C C . VAL A 1 299 ? 21.029 -13.087 -22.981 1.00 94.75 299 VAL A C 1
ATOM 2372 O O . VAL A 1 299 ? 21.473 -12.004 -22.607 1.00 94.75 299 VAL A O 1
ATOM 2375 N N . SER A 1 300 ? 21.714 -14.219 -22.793 1.00 93.00 300 SER A N 1
ATOM 2376 C CA . SER A 1 300 ? 23.021 -14.261 -22.120 1.00 93.00 300 SER A CA 1
ATOM 2377 C C . SER A 1 300 ? 24.050 -13.354 -22.814 1.00 93.00 300 SER A C 1
ATOM 2379 O O . SER A 1 300 ? 24.705 -12.540 -22.162 1.00 93.00 300 SER A O 1
ATOM 2381 N N . ASN A 1 301 ? 24.112 -13.403 -24.150 1.00 90.56 301 ASN A N 1
ATOM 2382 C CA . ASN A 1 301 ? 24.991 -12.564 -24.970 1.00 90.56 301 ASN A CA 1
ATOM 2383 C C . ASN A 1 301 ? 24.682 -11.056 -24.845 1.00 90.56 301 ASN A C 1
ATOM 2385 O O . ASN A 1 301 ? 25.593 -10.235 -24.937 1.00 90.56 301 ASN A O 1
ATOM 2389 N N . VAL A 1 302 ? 23.417 -10.677 -24.625 1.00 92.44 302 VAL A N 1
ATOM 2390 C CA . VAL A 1 302 ? 22.988 -9.282 -24.389 1.00 92.44 302 VAL A CA 1
ATOM 2391 C C . VAL A 1 302 ? 23.290 -8.810 -22.958 1.00 92.44 302 VAL A C 1
ATOM 2393 O O . VAL A 1 302 ? 23.567 -7.628 -22.741 1.00 92.44 302 VAL A O 1
ATOM 2396 N N . PHE A 1 303 ? 23.282 -9.714 -21.975 1.00 92.69 303 PHE A N 1
ATOM 2397 C CA . PHE A 1 303 ? 23.513 -9.395 -20.559 1.00 92.69 303 PHE A CA 1
ATOM 2398 C C . PHE A 1 303 ? 24.948 -9.660 -20.058 1.00 92.69 303 PHE A C 1
ATOM 2400 O O . PHE A 1 303 ? 25.243 -9.393 -18.888 1.00 92.69 303 PHE A O 1
ATOM 2407 N N . GLU A 1 304 ? 25.872 -10.115 -20.913 1.00 87.88 304 GLU A N 1
ATOM 2408 C CA . GLU A 1 304 ? 27.297 -10.264 -20.567 1.00 87.88 304 GLU A CA 1
ATOM 2409 C C . GLU A 1 304 ? 27.931 -8.904 -20.216 1.00 87.88 304 GLU A C 1
ATOM 2411 O O . GLU A 1 304 ? 28.569 -8.750 -19.174 1.00 87.88 304 GLU A O 1
ATOM 2416 N N . LEU A 1 305 ? 27.705 -7.893 -21.063 1.00 86.00 305 LEU A N 1
ATOM 2417 C CA . LEU A 1 305 ? 28.300 -6.552 -20.955 1.00 86.00 305 LEU A CA 1
ATOM 2418 C C . LEU A 1 305 ? 27.242 -5.445 -20.758 1.00 86.00 305 LEU A C 1
ATOM 2420 O O . LEU A 1 305 ? 27.457 -4.286 -21.130 1.00 86.00 305 LEU A O 1
ATOM 2424 N N . SER A 1 306 ? 26.076 -5.795 -20.209 1.00 90.38 306 SER A N 1
ATOM 2425 C CA . SER A 1 306 ? 25.032 -4.846 -19.801 1.00 90.38 306 SER A CA 1
ATOM 2426 C C . SER A 1 306 ? 25.375 -4.149 -18.477 1.00 90.38 306 SER A C 1
ATOM 2428 O O . SER A 1 306 ? 26.040 -4.720 -17.605 1.00 90.38 306 SER A O 1
ATOM 2430 N N . ARG A 1 307 ? 24.856 -2.928 -18.295 1.00 89.38 307 ARG A N 1
ATOM 2431 C CA . ARG A 1 307 ? 24.868 -2.192 -17.015 1.00 89.38 307 ARG A CA 1
ATOM 2432 C C . ARG A 1 307 ? 23.689 -2.525 -16.094 1.00 89.38 307 ARG A C 1
ATOM 2434 O O . ARG A 1 307 ? 23.604 -1.970 -15.005 1.00 89.38 307 ARG A O 1
ATOM 2441 N N . ILE A 1 308 ? 22.806 -3.431 -16.503 1.00 91.12 308 ILE A N 1
ATOM 2442 C CA . ILE A 1 308 ? 21.673 -3.913 -15.706 1.00 91.12 308 ILE A CA 1
ATOM 2443 C C . ILE A 1 308 ? 21.698 -5.444 -15.616 1.00 91.12 308 ILE A C 1
ATOM 2445 O O . ILE A 1 308 ? 22.179 -6.113 -16.537 1.00 91.12 308 ILE A O 1
ATOM 2449 N N . SER A 1 309 ? 21.236 -6.003 -14.502 1.00 90.94 309 SER A N 1
ATOM 2450 C CA . SER A 1 309 ? 21.009 -7.440 -14.320 1.00 90.94 309 SER A CA 1
ATOM 2451 C C . SER A 1 309 ? 19.631 -7.880 -14.834 1.00 90.94 309 SER A C 1
ATOM 2453 O O . SER A 1 309 ? 18.775 -7.060 -15.158 1.00 90.94 309 SER A O 1
ATOM 2455 N N . LEU A 1 310 ? 19.413 -9.197 -14.892 1.00 90.75 310 LEU A N 1
ATOM 2456 C CA . LEU A 1 310 ? 18.134 -9.797 -15.293 1.00 90.75 310 LEU A CA 1
ATOM 2457 C C . LEU A 1 310 ? 17.017 -9.609 -14.250 1.00 90.75 310 LEU A C 1
ATOM 2459 O O . LEU A 1 310 ? 15.850 -9.686 -14.609 1.00 90.75 310 LEU A O 1
ATOM 2463 N N . ASP A 1 311 ? 17.363 -9.325 -12.990 1.00 86.31 311 ASP A N 1
ATOM 2464 C CA . ASP A 1 311 ? 16.429 -8.925 -11.926 1.00 86.31 311 ASP A CA 1
ATOM 2465 C C . ASP A 1 311 ? 16.287 -7.390 -11.789 1.00 86.31 311 ASP A C 1
ATOM 2467 O O . ASP A 1 311 ? 15.828 -6.884 -10.763 1.00 86.31 311 ASP A O 1
ATOM 2471 N N . PHE A 1 312 ? 16.676 -6.659 -12.844 1.00 87.25 312 PHE A N 1
ATOM 2472 C CA . PHE A 1 312 ? 16.532 -5.209 -13.017 1.00 87.25 312 PHE A CA 1
ATOM 2473 C C . PHE A 1 312 ? 17.308 -4.345 -12.000 1.00 87.25 312 PHE A C 1
ATOM 2475 O O . PHE A 1 312 ? 16.889 -3.244 -11.647 1.00 87.25 312 PHE A O 1
ATOM 2482 N N . GLN A 1 313 ? 18.473 -4.816 -11.539 1.00 86.88 313 GLN A N 1
ATOM 2483 C CA . GLN A 1 313 ? 19.382 -4.043 -10.683 1.00 86.88 313 GLN A CA 1
ATOM 2484 C C . GLN A 1 313 ? 20.543 -3.439 -11.483 1.00 86.88 313 GLN A C 1
ATOM 2486 O O . GLN A 1 313 ? 21.116 -4.070 -12.377 1.00 86.88 313 GLN A O 1
ATOM 2491 N N . TRP A 1 314 ? 20.938 -2.216 -11.130 1.00 84.88 314 TRP A N 1
ATOM 2492 C CA . TRP A 1 314 ? 22.072 -1.532 -11.749 1.00 84.88 314 TRP A CA 1
ATOM 2493 C C . TRP A 1 314 ? 23.402 -2.167 -11.333 1.00 84.88 314 TRP A C 1
ATOM 2495 O O . TRP A 1 314 ? 23.674 -2.388 -10.154 1.00 84.88 314 TRP A O 1
ATOM 2505 N N . ARG A 1 315 ? 24.264 -2.444 -12.312 1.00 78.81 315 ARG A N 1
ATOM 2506 C CA . ARG A 1 315 ? 25.619 -2.955 -12.089 1.00 78.81 315 ARG A CA 1
ATOM 2507 C C . ARG A 1 315 ? 26.589 -1.774 -11.955 1.00 78.81 315 ARG A C 1
ATOM 2509 O O . ARG A 1 315 ? 26.712 -1.006 -12.913 1.00 78.81 315 ARG A O 1
ATOM 2516 N N . PRO A 1 316 ? 27.329 -1.640 -10.836 1.00 60.47 316 PRO A N 1
ATOM 2517 C CA . PRO A 1 316 ? 28.352 -0.608 -10.690 1.00 60.47 316 PRO A CA 1
ATOM 2518 C C . PRO A 1 316 ? 29.372 -0.662 -11.831 1.00 60.47 316 PRO A C 1
ATOM 2520 O O . PRO A 1 316 ? 29.857 -1.740 -12.184 1.00 60.47 316 PRO A O 1
ATOM 2523 N N . VAL A 1 317 ? 29.724 0.499 -12.391 1.00 53.34 317 VAL A N 1
ATOM 2524 C CA . VAL A 1 317 ? 30.583 0.598 -13.588 1.00 53.34 317 VAL A CA 1
ATOM 2525 C C . VAL A 1 317 ? 31.961 -0.044 -13.359 1.00 53.34 317 VAL A C 1
ATOM 2527 O O . VAL A 1 317 ? 32.483 -0.714 -14.251 1.00 53.34 317 VAL A O 1
ATOM 2530 N N . ASP A 1 318 ? 32.503 0.053 -12.142 1.00 48.72 318 ASP A N 1
ATOM 2531 C CA . ASP A 1 318 ? 33.763 -0.591 -11.743 1.00 48.72 318 ASP A CA 1
ATOM 2532 C C . ASP A 1 318 ? 33.696 -2.133 -11.724 1.00 48.72 318 ASP A C 1
ATOM 2534 O O . ASP A 1 318 ? 34.713 -2.813 -11.883 1.00 48.72 318 ASP A O 1
ATOM 2538 N N . GLY A 1 319 ? 32.499 -2.717 -11.585 1.00 40.53 319 GLY A N 1
ATOM 2539 C CA . GLY A 1 319 ? 32.290 -4.168 -11.536 1.00 40.53 319 GLY A CA 1
ATOM 2540 C C . GLY A 1 319 ? 32.733 -4.895 -12.811 1.00 40.53 319 GLY A C 1
ATOM 2541 O O . GLY A 1 319 ? 33.264 -6.005 -12.737 1.00 40.53 319 GLY A O 1
ATOM 2542 N N . LEU A 1 320 ? 32.611 -4.245 -13.972 1.00 41.38 320 LEU A N 1
ATOM 2543 C CA . LEU A 1 320 ? 33.046 -4.786 -15.267 1.00 41.38 320 LEU A CA 1
ATOM 2544 C C . LEU A 1 320 ? 34.578 -4.890 -15.396 1.00 41.38 320 LEU A C 1
ATOM 2546 O O . LEU A 1 320 ? 35.077 -5.724 -16.154 1.00 41.38 320 LEU A O 1
ATOM 2550 N N . LEU A 1 321 ? 35.342 -4.107 -14.625 1.00 40.44 321 LEU A N 1
ATOM 2551 C CA . LEU A 1 321 ? 36.803 -4.235 -14.549 1.00 40.44 321 LEU A CA 1
ATOM 2552 C C . LEU A 1 321 ? 37.230 -5.356 -13.585 1.00 40.44 321 LEU A C 1
ATOM 2554 O O . LEU A 1 321 ? 38.261 -6.000 -13.802 1.00 40.44 321 LEU A O 1
ATOM 2558 N N . SER A 1 322 ? 36.419 -5.637 -12.562 1.00 38.94 322 SER A N 1
ATOM 2559 C CA . SER A 1 322 ? 36.688 -6.667 -11.550 1.00 38.94 322 SER A CA 1
ATOM 2560 C C . SER A 1 322 ? 36.753 -8.082 -12.129 1.00 38.94 322 SER A C 1
ATOM 2562 O O . SER A 1 322 ? 37.643 -8.843 -11.749 1.00 38.94 322 SER A O 1
ATOM 2564 N N . LEU A 1 323 ? 35.874 -8.442 -13.078 1.00 40.41 323 LEU A N 1
ATOM 2565 C CA . LEU A 1 323 ? 35.906 -9.777 -13.697 1.00 40.41 323 LEU A CA 1
ATOM 2566 C C . LEU A 1 323 ? 37.166 -10.010 -14.546 1.00 40.41 323 LEU A C 1
ATOM 2568 O O . LEU A 1 323 ? 37.700 -11.117 -14.529 1.00 40.41 323 LEU A O 1
ATOM 2572 N N . LYS A 1 324 ? 37.688 -8.983 -15.234 1.00 39.28 324 LYS A N 1
ATOM 2573 C CA . LYS A 1 324 ? 38.960 -9.101 -15.972 1.00 39.28 324 LYS A CA 1
ATOM 2574 C C . LYS A 1 324 ? 40.162 -9.182 -15.028 1.00 39.28 324 LYS A C 1
ATOM 2576 O O . LYS A 1 324 ? 40.991 -10.076 -15.174 1.00 39.28 324 LYS A O 1
ATOM 2581 N N . ARG A 1 325 ? 40.226 -8.317 -14.007 1.00 37.88 325 ARG A N 1
ATOM 2582 C CA . ARG A 1 325 ? 41.370 -8.259 -13.073 1.00 37.88 325 ARG A CA 1
ATOM 2583 C C . ARG A 1 325 ? 41.545 -9.540 -12.240 1.00 37.88 325 ARG A C 1
ATOM 2585 O O . ARG A 1 325 ? 42.657 -9.843 -11.812 1.00 37.88 325 ARG A O 1
ATOM 2592 N N . LYS A 1 326 ? 40.482 -10.337 -12.059 1.00 33.72 326 LYS A N 1
ATOM 2593 C CA . LYS A 1 326 ? 40.501 -11.601 -11.295 1.00 33.72 326 LYS A CA 1
ATOM 2594 C C . LYS A 1 326 ? 41.268 -12.761 -11.963 1.00 33.72 326 LYS A C 1
ATOM 2596 O O . LYS A 1 326 ? 41.297 -13.848 -11.394 1.00 33.72 326 LYS A O 1
ATOM 2601 N N . ARG A 1 327 ? 41.887 -12.554 -13.137 1.00 39.41 327 ARG A N 1
ATOM 2602 C CA . ARG A 1 327 ? 42.783 -13.529 -13.800 1.00 39.41 327 ARG A CA 1
ATOM 2603 C C . ARG A 1 327 ? 44.278 -13.188 -13.758 1.00 39.41 327 ARG A C 1
ATOM 2605 O O . ARG A 1 327 ? 45.071 -14.059 -14.090 1.00 39.41 327 ARG A O 1
ATOM 2612 N N . GLU A 1 328 ? 44.670 -11.979 -13.351 1.00 37.16 328 GLU A N 1
ATOM 2613 C CA . GLU A 1 328 ? 46.070 -11.514 -13.474 1.00 37.16 328 GLU A CA 1
ATOM 2614 C C . GLU A 1 328 ? 46.765 -11.237 -12.130 1.00 37.16 328 GLU A C 1
ATOM 2616 O O . GLU A 1 328 ? 47.992 -11.220 -12.062 1.00 37.16 328 GLU A O 1
ATOM 2621 N N . VAL A 1 329 ? 46.019 -11.082 -11.029 1.00 37.69 329 VAL A N 1
ATOM 2622 C CA . VAL A 1 329 ? 46.599 -10.868 -9.689 1.00 37.69 329 VAL A CA 1
ATOM 2623 C C . VAL A 1 329 ? 46.701 -12.198 -8.938 1.00 37.69 329 VAL A C 1
ATOM 2625 O O . VAL A 1 329 ? 45.866 -12.524 -8.095 1.00 37.69 329 VAL A O 1
ATOM 2628 N N . SER A 1 330 ? 47.705 -13.008 -9.280 1.00 35.34 330 SER A N 1
ATOM 2629 C CA . SER A 1 330 ? 48.016 -14.275 -8.589 1.00 35.34 330 SER A CA 1
ATOM 2630 C C . SER A 1 330 ? 49.503 -14.653 -8.675 1.00 35.34 330 SER A C 1
ATOM 2632 O O . SER A 1 330 ? 49.842 -15.773 -9.041 1.00 35.34 330 SER A O 1
ATOM 2634 N N . MET A 1 331 ? 50.397 -13.724 -8.315 1.00 33.41 331 MET A N 1
ATOM 2635 C CA . MET A 1 331 ? 51.810 -14.006 -8.008 1.00 33.41 331 MET A CA 1
ATOM 2636 C C . MET A 1 331 ? 52.425 -12.915 -7.106 1.00 33.41 331 MET A C 1
ATOM 2638 O O . MET A 1 331 ? 51.940 -11.787 -7.079 1.00 33.41 331 MET A O 1
ATOM 2642 N N . ASN A 1 332 ? 53.527 -13.270 -6.430 1.00 30.84 332 ASN A N 1
ATOM 2643 C CA . ASN A 1 332 ? 54.511 -12.396 -5.757 1.00 30.84 332 ASN A CA 1
ATOM 2644 C C . ASN A 1 332 ? 54.243 -11.868 -4.322 1.00 30.84 332 ASN A C 1
ATOM 2646 O O . ASN A 1 332 ? 54.203 -10.667 -4.087 1.00 30.84 332 ASN A O 1
ATOM 2650 N N . PHE A 1 333 ? 54.280 -12.811 -3.368 1.00 29.80 333 PHE A N 1
ATOM 2651 C CA . PHE A 1 333 ? 55.204 -12.832 -2.205 1.00 29.80 333 PHE A CA 1
ATOM 2652 C C . PHE A 1 333 ? 55.164 -11.751 -1.087 1.00 29.80 333 PHE A C 1
ATOM 2654 O O . PHE A 1 333 ? 54.317 -10.869 -1.053 1.00 29.80 333 PHE A O 1
ATOM 2661 N N . SER A 1 334 ? 55.998 -11.966 -0.052 1.00 26.84 334 SER A N 1
ATOM 2662 C CA . SER A 1 334 ? 55.837 -11.494 1.340 1.00 26.84 334 SER A CA 1
ATOM 2663 C C . SER A 1 334 ? 57.196 -11.266 2.052 1.00 26.84 334 SER A C 1
ATOM 2665 O O . SER A 1 334 ? 58.235 -11.559 1.462 1.00 26.84 334 SER A O 1
ATOM 2667 N N . SER A 1 335 ? 57.156 -10.863 3.337 1.00 28.17 335 SER A N 1
ATOM 2668 C CA . SER A 1 335 ? 58.259 -10.784 4.334 1.00 28.17 335 SER A CA 1
ATOM 2669 C C . SER A 1 335 ? 59.225 -9.574 4.249 1.00 28.17 335 SER A C 1
ATOM 2671 O O . SER A 1 335 ? 59.490 -9.079 3.163 1.00 28.17 335 SER A O 1
ATOM 2673 N N . SER A 1 336 ? 59.832 -9.057 5.340 1.00 27.56 336 SER A N 1
ATOM 2674 C CA . SER A 1 336 ? 59.590 -9.213 6.804 1.00 27.56 336 SER A CA 1
ATOM 2675 C C . SER A 1 336 ? 60.505 -8.305 7.672 1.00 27.56 336 SER A C 1
ATOM 2677 O O . SER A 1 336 ? 61.596 -7.968 7.229 1.00 27.56 336 SER A O 1
ATOM 2679 N N . MET A 1 337 ? 60.145 -8.128 8.959 1.00 27.17 337 MET A N 1
ATOM 2680 C CA . MET A 1 337 ? 61.025 -7.876 10.137 1.00 27.17 337 MET A CA 1
ATOM 2681 C C . MET A 1 337 ? 61.657 -6.484 10.410 1.00 27.17 337 MET A C 1
ATOM 2683 O O . MET A 1 337 ? 61.849 -5.652 9.532 1.00 27.17 337 MET A O 1
ATOM 2687 N N . THR A 1 338 ? 61.960 -6.268 11.702 1.00 31.00 338 THR A N 1
ATOM 2688 C CA . THR A 1 338 ? 62.632 -5.118 12.367 1.00 31.00 338 THR A CA 1
ATOM 2689 C C . THR A 1 338 ? 63.978 -5.585 12.985 1.00 31.00 338 THR A C 1
ATOM 2691 O O . THR A 1 338 ? 64.164 -6.807 13.034 1.00 31.00 338 THR A O 1
ATOM 2694 N N . PRO A 1 339 ? 64.947 -4.721 13.420 1.00 36.59 339 PRO A N 1
ATOM 2695 C CA . PRO A 1 339 ? 64.904 -4.079 14.770 1.00 36.59 339 PRO A CA 1
ATOM 2696 C C . PRO A 1 339 ? 65.743 -2.767 15.017 1.00 36.59 339 PRO A C 1
ATOM 2698 O O . PRO A 1 339 ? 66.674 -2.485 14.278 1.00 36.59 339 PRO A O 1
ATOM 2701 N N . SER A 1 340 ? 65.466 -2.058 16.139 1.00 26.25 340 SER A N 1
ATOM 2702 C CA . SER A 1 340 ? 66.338 -1.188 17.015 1.00 26.25 340 SER A CA 1
ATOM 2703 C C . SER A 1 340 ? 67.247 -0.056 16.409 1.00 26.25 340 SER A C 1
ATOM 2705 O O . SER A 1 340 ? 67.467 -0.011 15.212 1.00 26.25 340 SER A O 1
ATOM 2707 N N . SER A 1 341 ? 67.820 0.950 17.118 1.00 29.58 341 SER A N 1
ATOM 2708 C CA . SER A 1 341 ? 68.058 1.223 18.567 1.00 29.58 341 SER A CA 1
ATOM 2709 C C . SER A 1 341 ? 68.357 2.730 18.877 1.00 29.58 341 SER A C 1
ATOM 2711 O O . SER A 1 341 ? 68.937 3.378 18.020 1.00 29.58 341 SER A O 1
ATOM 2713 N N . VAL A 1 342 ? 68.109 3.207 20.125 1.00 28.36 342 VAL A N 1
ATOM 2714 C CA . VAL A 1 342 ? 68.904 4.191 20.960 1.00 28.36 342 VAL A CA 1
ATOM 2715 C C . VAL A 1 342 ? 69.203 5.622 20.398 1.00 28.36 342 VAL A C 1
ATOM 2717 O O . VAL A 1 342 ? 69.766 5.759 19.323 1.00 28.36 342 VAL A O 1
ATOM 2720 N N . SER A 1 343 ? 68.906 6.745 21.094 1.00 30.59 343 SER A N 1
ATOM 2721 C CA . SER A 1 343 ? 69.724 7.336 22.198 1.00 30.59 343 SER A CA 1
ATOM 2722 C C . SER A 1 343 ? 69.022 8.421 23.079 1.00 30.59 343 SER A C 1
ATOM 2724 O O . SER A 1 343 ? 67.862 8.758 22.858 1.00 30.59 343 SER A O 1
ATOM 2726 N N . HIS A 1 344 ? 69.710 8.932 24.123 1.00 29.03 344 HIS A N 1
ATOM 2727 C CA . HIS A 1 344 ? 69.201 9.834 25.190 1.00 29.03 344 HIS A CA 1
ATOM 2728 C C . HIS A 1 344 ? 69.575 11.331 25.050 1.00 29.03 344 HIS A C 1
ATOM 2730 O O . HIS A 1 344 ? 70.700 11.626 24.657 1.00 29.03 344 HIS A O 1
ATOM 2736 N N . ALA A 1 345 ? 68.706 12.232 25.555 1.00 29.03 345 ALA A N 1
ATOM 2737 C CA . ALA A 1 345 ? 68.971 13.362 26.494 1.00 29.03 345 ALA A CA 1
ATOM 2738 C C . ALA A 1 345 ? 67.735 14.308 26.567 1.00 29.03 345 ALA A C 1
ATOM 2740 O O . ALA A 1 345 ? 67.005 14.401 25.587 1.00 29.03 345 ALA A O 1
ATOM 2741 N N . GLY A 1 346 ? 67.426 15.055 27.639 1.00 28.09 346 GLY A N 1
ATOM 2742 C CA . GLY A 1 346 ? 67.972 15.079 29.006 1.00 28.09 346 GLY A CA 1
ATOM 2743 C C . GLY A 1 346 ? 67.450 16.281 29.836 1.00 28.09 346 GLY A C 1
ATOM 2744 O O . GLY A 1 346 ? 67.320 17.376 29.298 1.00 28.09 346 GLY A O 1
ATOM 2745 N N . ASN A 1 347 ? 67.244 16.066 31.143 1.00 31.92 347 ASN A N 1
ATOM 2746 C CA . ASN A 1 347 ? 66.960 17.028 32.233 1.00 31.92 347 ASN A CA 1
ATOM 2747 C C . ASN A 1 347 ? 65.569 17.697 32.367 1.00 31.92 347 ASN A C 1
ATOM 2749 O O . ASN A 1 347 ? 64.893 18.063 31.410 1.00 31.92 347 ASN A O 1
ATOM 2753 N N . GLU A 1 348 ? 65.201 17.887 33.639 1.00 30.67 348 GLU A N 1
ATOM 2754 C CA . GLU A 1 348 ? 63.984 18.508 34.181 1.00 30.67 348 GLU A CA 1
ATOM 2755 C C . GLU A 1 348 ? 64.330 19.843 34.878 1.00 30.67 348 GLU A C 1
ATOM 2757 O O . GLU A 1 348 ? 65.489 20.063 35.235 1.00 30.67 348 GLU A O 1
ATOM 2762 N N . THR A 1 349 ? 63.327 20.674 35.203 1.00 31.80 349 THR A N 1
ATOM 2763 C CA . THR A 1 349 ? 63.474 21.728 36.231 1.00 31.80 349 THR A CA 1
ATOM 2764 C C . THR A 1 349 ? 62.201 21.863 37.073 1.00 31.80 349 THR A C 1
ATOM 2766 O O . THR A 1 349 ? 61.103 21.996 36.534 1.00 31.80 349 THR A O 1
ATOM 2769 N N . HIS A 1 350 ? 62.346 21.862 38.402 1.00 32.28 350 HIS A N 1
ATOM 2770 C CA . HIS A 1 350 ? 61.240 21.945 39.365 1.00 32.28 350 HIS A CA 1
ATOM 2771 C C . HIS A 1 350 ? 60.808 23.379 39.722 1.00 32.28 350 HIS A C 1
ATOM 2773 O O . HIS A 1 350 ? 61.589 24.328 39.689 1.00 32.28 350 HIS A O 1
ATOM 2779 N N . THR A 1 351 ? 59.567 23.498 40.200 1.00 38.72 351 THR A N 1
ATOM 2780 C CA . THR A 1 351 ? 59.070 24.627 41.005 1.00 38.72 351 THR A CA 1
ATOM 2781 C C . THR A 1 351 ? 59.616 24.602 42.442 1.00 38.72 351 THR A C 1
ATOM 2783 O O . THR A 1 351 ? 59.553 23.543 43.073 1.00 38.72 351 THR A O 1
ATOM 2786 N N . PRO A 1 352 ? 59.989 25.751 43.030 1.00 37.91 352 PRO A N 1
ATOM 2787 C CA . PRO A 1 352 ? 59.996 25.953 44.478 1.00 37.91 352 PRO A CA 1
ATOM 2788 C C . PRO A 1 352 ? 58.783 26.787 44.950 1.00 37.91 352 PRO A C 1
ATOM 2790 O O . PRO A 1 352 ? 57.850 27.050 44.189 1.00 37.91 352 PRO A O 1
ATOM 2793 N N . ARG A 1 353 ? 58.747 27.113 46.247 1.00 27.81 353 ARG A N 1
ATOM 2794 C CA . ARG A 1 353 ? 57.516 27.330 47.022 1.00 27.81 353 ARG A CA 1
ATOM 2795 C C . ARG A 1 353 ? 57.758 28.321 48.172 1.00 27.81 353 ARG A C 1
ATOM 2797 O O . ARG A 1 353 ? 58.805 28.225 48.796 1.00 27.81 353 ARG A O 1
ATOM 2804 N N . THR A 1 354 ? 56.738 29.128 48.490 1.00 31.38 354 THR A N 1
ATOM 2805 C CA . THR A 1 354 ? 56.448 29.754 49.809 1.00 31.38 354 THR A CA 1
ATOM 2806 C C . THR A 1 354 ? 57.462 30.699 50.488 1.00 31.38 354 THR A C 1
ATOM 2808 O O . THR A 1 354 ? 58.639 30.405 50.626 1.00 31.38 354 THR A O 1
ATOM 2811 N N . ASP A 1 355 ? 56.877 31.771 51.032 1.00 29.33 355 ASP A N 1
ATOM 2812 C CA . ASP A 1 355 ? 57.240 32.527 52.242 1.00 29.33 355 ASP A CA 1
ATOM 2813 C C . ASP A 1 355 ? 58.511 33.399 52.276 1.00 29.33 355 ASP A C 1
ATOM 2815 O O . ASP A 1 355 ? 59.647 32.974 52.078 1.00 29.33 355 ASP A O 1
ATOM 2819 N N . THR A 1 356 ? 58.304 34.673 52.627 1.00 38.31 356 THR A N 1
ATOM 2820 C CA . THR A 1 356 ? 59.302 35.570 53.233 1.00 38.31 356 THR A CA 1
ATOM 2821 C C . THR A 1 356 ? 58.554 36.659 54.015 1.00 38.31 356 THR A C 1
ATOM 2823 O O . THR A 1 356 ? 57.473 37.083 53.604 1.00 38.31 356 THR A O 1
ATOM 2826 N N . GLU A 1 357 ? 59.068 37.056 55.178 1.00 34.12 357 GLU A N 1
ATOM 2827 C CA . GLU A 1 357 ? 58.305 37.798 56.197 1.00 34.12 357 GLU A CA 1
ATOM 2828 C C . GLU A 1 357 ? 58.222 39.317 55.957 1.00 34.12 357 GLU A C 1
ATOM 2830 O O . GLU A 1 357 ? 59.024 39.899 55.226 1.00 34.12 357 GLU A O 1
ATOM 2835 N N . SER A 1 358 ? 57.266 39.986 56.618 1.00 36.16 358 SER A N 1
ATOM 2836 C CA . SER A 1 358 ? 57.136 41.448 56.585 1.00 36.16 358 SER A CA 1
ATOM 2837 C C . SER A 1 358 ? 57.736 42.115 57.827 1.00 36.16 358 SER A C 1
ATOM 2839 O O . SER A 1 358 ? 57.339 41.842 58.958 1.00 36.16 358 SER A O 1
ATOM 2841 N N . VAL A 1 359 ? 58.652 43.067 57.621 1.00 36.41 359 VAL A N 1
ATOM 2842 C CA . VAL A 1 359 ? 59.085 44.022 58.653 1.00 36.41 359 VAL A CA 1
ATOM 2843 C C . VAL A 1 359 ? 59.382 45.381 58.007 1.00 36.41 359 VAL A C 1
ATOM 2845 O O . VAL A 1 359 ? 60.449 45.528 57.435 1.00 36.41 359 VAL A O 1
ATOM 2848 N N . LYS A 1 360 ? 58.464 46.352 58.190 1.00 37.81 360 LYS A N 1
ATOM 2849 C CA . LYS A 1 360 ? 58.675 47.825 58.314 1.00 37.81 360 LYS A CA 1
ATOM 2850 C C . LYS A 1 360 ? 59.461 48.581 57.201 1.00 37.81 360 LYS A C 1
ATOM 2852 O O . LYS A 1 360 ? 60.393 48.071 56.612 1.00 37.81 360 LYS A O 1
ATOM 2857 N N . SER A 1 361 ? 59.216 49.861 56.909 1.00 37.09 361 SER A N 1
ATOM 2858 C CA . SER A 1 361 ? 58.111 50.791 57.212 1.00 37.09 361 SER A CA 1
ATOM 2859 C C . SER A 1 361 ? 58.270 52.066 56.351 1.00 37.09 361 SER A C 1
ATOM 2861 O O . SER A 1 361 ? 59.330 52.286 55.780 1.00 37.09 361 SER A O 1
ATOM 2863 N N . GLU A 1 362 ? 57.242 52.926 56.339 1.00 38.66 362 GLU A N 1
ATOM 2864 C CA . GLU A 1 362 ? 57.275 54.339 55.890 1.00 38.66 362 GLU A CA 1
ATOM 2865 C C . GLU A 1 362 ? 57.348 54.634 54.373 1.00 38.66 362 GLU A C 1
ATOM 2867 O O . GLU A 1 362 ? 58.414 54.794 53.789 1.00 38.66 362 GLU A O 1
ATOM 2872 N N . ASN A 1 363 ? 56.172 54.844 53.756 1.00 44.53 363 ASN A N 1
ATOM 2873 C CA . ASN A 1 363 ? 55.924 55.899 52.745 1.00 44.53 363 ASN A CA 1
ATOM 2874 C C . ASN A 1 363 ? 54.404 56.083 52.491 1.00 44.53 363 ASN A C 1
ATOM 2876 O O . ASN A 1 363 ? 53.891 56.034 51.370 1.00 44.53 363 ASN A O 1
ATOM 2880 N N . GLN A 1 364 ? 53.655 56.268 53.583 1.00 49.12 364 GLN A N 1
ATOM 2881 C CA . GLN A 1 364 ? 52.204 56.039 53.698 1.00 49.12 364 GLN A CA 1
ATOM 2882 C C . GLN A 1 364 ? 51.300 57.136 53.078 1.00 49.12 364 GLN A C 1
ATOM 2884 O O . GLN A 1 364 ? 50.228 57.435 53.594 1.00 49.12 364 GLN A O 1
ATOM 2889 N N . TYR A 1 365 ? 51.726 57.742 51.966 1.00 48.47 365 TYR A N 1
ATOM 2890 C CA . TYR A 1 365 ? 50.954 58.740 51.206 1.00 48.47 365 TYR A CA 1
ATOM 2891 C C . TYR A 1 365 ? 50.978 58.484 49.694 1.00 48.47 365 TYR A C 1
ATOM 2893 O O . TYR A 1 365 ? 49.937 58.570 49.045 1.00 48.47 365 TYR A O 1
ATOM 2901 N N . GLY A 1 366 ? 52.133 58.107 49.129 1.00 51.72 366 GLY A N 1
ATOM 2902 C CA . GLY A 1 366 ? 52.209 57.674 47.728 1.00 51.72 366 GLY A CA 1
ATOM 2903 C C . GLY A 1 366 ? 51.439 56.372 47.491 1.00 51.72 366 GLY A C 1
ATOM 2904 O O . GLY A 1 366 ? 50.711 56.250 46.509 1.00 51.72 366 GLY A O 1
ATOM 2905 N N . ASP A 1 367 ? 51.535 55.446 48.447 1.00 54.72 367 ASP A N 1
ATOM 2906 C CA . ASP A 1 367 ? 50.924 54.115 48.390 1.00 54.72 367 ASP A CA 1
ATOM 2907 C C . ASP A 1 367 ? 49.383 54.167 48.361 1.00 54.72 367 ASP A C 1
ATOM 2909 O O . ASP A 1 367 ? 48.740 53.483 47.570 1.00 54.72 367 ASP A O 1
ATOM 2913 N N . VAL A 1 368 ? 48.770 55.086 49.121 1.00 58.50 368 VAL A N 1
ATOM 2914 C CA . VAL A 1 368 ? 47.308 55.296 49.121 1.00 58.50 368 VAL A CA 1
ATOM 2915 C C . VAL A 1 368 ? 46.813 55.790 47.756 1.00 58.50 368 VAL A C 1
ATOM 2917 O O . VAL A 1 368 ? 45.766 55.355 47.278 1.00 58.50 368 VAL A O 1
ATOM 2920 N N . VAL A 1 369 ? 47.572 56.673 47.097 1.00 64.19 369 VAL A N 1
ATOM 2921 C CA . VAL A 1 369 ? 47.244 57.174 45.751 1.00 64.19 369 VAL A CA 1
ATOM 2922 C C . VAL A 1 369 ? 47.478 56.094 44.688 1.00 64.19 369 VAL A C 1
ATOM 2924 O O . VAL A 1 369 ? 46.678 55.975 43.757 1.00 64.19 369 VAL A O 1
ATOM 2927 N N . ALA A 1 370 ? 48.529 55.283 44.835 1.00 68.56 370 ALA A N 1
ATOM 2928 C CA . ALA A 1 370 ? 48.811 54.148 43.960 1.00 68.56 370 ALA A CA 1
ATOM 2929 C C . ALA A 1 370 ? 47.713 53.073 44.048 1.00 68.56 370 ALA A C 1
ATOM 2931 O O . ALA A 1 370 ? 47.182 52.666 43.013 1.00 68.56 370 ALA A O 1
ATOM 2932 N N . GLU A 1 371 ? 47.295 52.689 45.256 1.00 72.44 371 GLU A N 1
ATOM 2933 C CA . GLU A 1 371 ? 46.192 51.749 45.491 1.00 72.44 371 GLU A CA 1
ATOM 2934 C C . GLU A 1 371 ? 44.851 52.316 44.995 1.00 72.44 371 GLU A C 1
ATOM 2936 O O . GLU A 1 371 ? 44.075 51.616 44.344 1.00 72.44 371 GLU A O 1
ATOM 2941 N N . GLU A 1 372 ? 44.584 53.614 45.178 1.00 74.25 372 GLU A N 1
ATOM 2942 C CA . GLU A 1 372 ? 43.425 54.278 44.567 1.00 74.25 372 GLU A CA 1
ATOM 2943 C C . GLU A 1 372 ? 43.425 54.154 43.034 1.00 74.25 372 GLU A C 1
ATOM 2945 O O . GLU A 1 372 ? 42.387 53.842 42.438 1.00 74.25 372 GLU A O 1
ATOM 2950 N N . ILE A 1 373 ? 44.574 54.363 42.382 1.00 77.00 373 ILE A N 1
ATOM 2951 C CA . ILE A 1 373 ? 44.737 54.194 40.931 1.00 77.00 373 ILE A CA 1
ATOM 2952 C C . ILE A 1 373 ? 44.527 52.726 40.542 1.00 77.00 373 ILE A C 1
ATOM 2954 O O . ILE A 1 373 ? 43.670 52.451 39.700 1.00 77.00 373 ILE A O 1
ATOM 2958 N N . TYR A 1 374 ? 45.202 51.784 41.200 1.00 78.56 374 TYR A N 1
ATOM 2959 C CA . TYR A 1 374 ? 45.069 50.347 40.956 1.00 78.56 374 TYR A CA 1
ATOM 2960 C C . TYR A 1 374 ? 43.618 49.866 41.112 1.00 78.56 374 TYR A C 1
ATOM 2962 O O . TYR A 1 374 ? 43.071 49.211 40.222 1.00 78.56 374 TYR A O 1
ATOM 2970 N N . GLN A 1 375 ? 42.913 50.296 42.160 1.00 75.50 375 GLN A N 1
ATOM 2971 C CA . GLN A 1 375 ? 41.493 49.998 42.349 1.00 75.50 375 GLN A CA 1
ATOM 2972 C C . GLN A 1 375 ? 40.600 50.680 41.304 1.00 75.50 375 GLN A C 1
ATOM 2974 O O . GLN A 1 375 ? 39.557 50.131 40.931 1.00 75.50 375 GLN A O 1
ATOM 2979 N N . ARG A 1 376 ? 40.947 51.876 40.804 1.00 78.00 376 ARG A N 1
ATOM 2980 C CA . ARG A 1 376 ? 40.246 52.505 39.663 1.00 78.00 376 ARG A CA 1
ATOM 2981 C C . ARG A 1 376 ? 40.450 51.679 38.385 1.00 78.00 376 ARG A C 1
ATOM 2983 O O . ARG A 1 376 ? 39.496 51.512 37.622 1.00 78.00 376 ARG A O 1
ATOM 2990 N N . GLU A 1 377 ? 41.629 51.101 38.168 1.00 83.06 377 GLU A N 1
ATOM 2991 C CA . GLU A 1 377 ? 41.922 50.239 37.016 1.00 83.06 377 GLU A CA 1
ATOM 2992 C C . GLU A 1 377 ? 41.274 48.856 37.120 1.00 83.06 377 GLU A C 1
ATOM 2994 O O . GLU A 1 377 ? 40.617 48.426 36.171 1.00 83.06 377 GLU A O 1
ATOM 2999 N N . LEU A 1 378 ? 41.302 48.213 38.291 1.00 81.19 378 LEU A N 1
ATOM 3000 C CA . LEU A 1 378 ? 40.531 46.999 38.572 1.00 81.19 378 LEU A CA 1
ATOM 3001 C C . LEU A 1 378 ? 39.034 47.211 38.310 1.00 81.19 378 LEU A C 1
ATOM 3003 O O . LEU A 1 378 ? 38.398 46.372 37.667 1.00 81.19 378 LEU A O 1
ATOM 3007 N N . ARG A 1 379 ? 38.464 48.349 38.735 1.00 80.75 379 ARG A N 1
ATOM 3008 C CA . ARG A 1 379 ? 37.070 48.723 38.432 1.00 80.75 379 ARG A CA 1
ATOM 3009 C C . ARG A 1 379 ? 36.829 48.877 36.923 1.00 80.75 379 ARG A C 1
ATOM 3011 O O . ARG A 1 379 ? 35.844 48.330 36.420 1.00 80.75 379 ARG A O 1
ATOM 3018 N N . ARG A 1 380 ? 37.732 49.528 36.175 1.00 81.00 380 ARG A N 1
ATOM 3019 C CA . ARG A 1 380 ? 37.671 49.612 34.697 1.00 81.00 380 ARG A CA 1
ATOM 3020 C C . ARG A 1 380 ? 37.735 48.222 34.048 1.00 81.00 380 ARG A C 1
ATOM 3022 O O . ARG A 1 380 ? 36.871 47.895 33.239 1.00 81.00 380 ARG A O 1
ATOM 3029 N N . ALA A 1 381 ? 38.691 47.379 34.434 1.00 80.69 381 ALA A N 1
ATOM 3030 C CA . ALA A 1 381 ? 38.899 46.042 33.875 1.00 80.69 381 ALA A CA 1
ATOM 3031 C C . ALA A 1 381 ? 37.752 45.066 34.201 1.00 80.69 381 ALA A C 1
ATOM 3033 O O . ALA A 1 381 ? 37.385 44.233 33.368 1.00 80.69 381 ALA A O 1
ATOM 3034 N N . ARG A 1 382 ? 37.144 45.168 35.392 1.00 84.56 382 ARG A N 1
ATOM 3035 C CA . ARG A 1 382 ? 35.896 44.459 35.734 1.00 84.56 382 ARG A CA 1
ATOM 3036 C C . ARG A 1 382 ? 34.737 44.952 34.857 1.00 84.56 382 ARG A C 1
ATOM 3038 O O . ARG A 1 382 ? 34.027 44.131 34.285 1.00 84.56 382 ARG A O 1
ATOM 3045 N N . GLN A 1 383 ? 34.588 46.267 34.668 1.00 80.56 383 GLN A N 1
ATOM 3046 C CA . GLN A 1 383 ? 33.523 46.839 33.834 1.00 80.56 383 GLN A CA 1
ATOM 3047 C C . GLN A 1 383 ? 33.673 46.502 32.336 1.00 80.56 383 GLN A C 1
ATOM 3049 O O . GLN A 1 383 ? 32.668 46.266 31.666 1.00 80.56 383 GLN A O 1
ATOM 3054 N N . ILE A 1 384 ? 34.899 46.443 31.805 1.00 81.62 384 ILE A 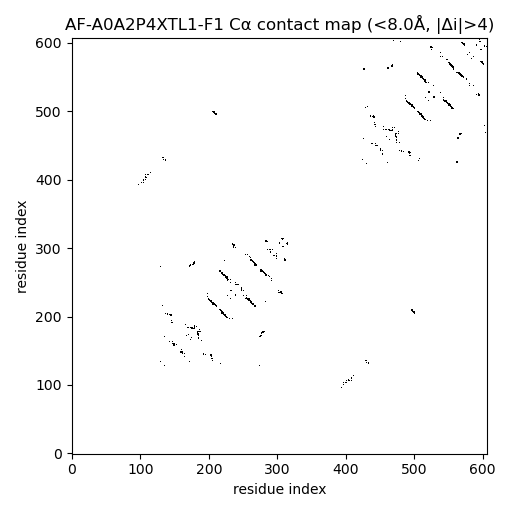N 1
ATOM 3055 C CA . ILE A 1 384 ? 35.173 46.011 30.423 1.00 81.62 384 ILE A CA 1
ATOM 3056 C C . ILE A 1 384 ? 34.802 44.534 30.244 1.00 81.62 384 ILE A C 1
ATOM 3058 O O . ILE A 1 384 ? 34.062 44.207 29.318 1.00 81.62 384 ILE A O 1
ATOM 3062 N N . ARG A 1 385 ? 35.232 43.652 31.161 1.00 84.88 385 ARG A N 1
ATOM 3063 C CA . ARG A 1 385 ? 34.864 42.223 31.137 1.00 84.88 385 ARG A CA 1
ATOM 3064 C C . ARG A 1 385 ? 33.353 42.006 31.252 1.00 84.88 385 ARG A C 1
ATOM 3066 O O . ARG A 1 385 ? 32.810 41.191 30.513 1.00 84.88 385 ARG A O 1
ATOM 3073 N N . TYR A 1 386 ? 32.669 42.767 32.109 1.00 81.19 386 TYR A N 1
ATOM 3074 C CA . TYR A 1 386 ? 31.209 42.728 32.231 1.00 81.19 386 TYR A CA 1
ATOM 3075 C C . TYR A 1 386 ? 30.508 43.108 30.917 1.00 81.19 386 TYR A C 1
ATOM 3077 O O . TYR A 1 386 ? 29.671 42.350 30.437 1.00 81.19 386 TYR A O 1
ATOM 3085 N N . ARG A 1 387 ? 30.901 44.228 30.288 1.00 77.69 387 ARG A N 1
ATOM 3086 C CA . ARG A 1 387 ? 30.354 44.638 28.981 1.00 77.69 387 ARG A CA 1
ATOM 3087 C C . ARG A 1 387 ? 30.616 43.591 27.903 1.00 77.69 387 ARG A C 1
ATOM 3089 O O . ARG A 1 387 ? 29.684 43.224 27.206 1.00 77.69 387 ARG A O 1
ATOM 3096 N N . LYS A 1 388 ? 31.843 43.061 27.807 1.00 86.75 388 LYS A N 1
ATOM 3097 C CA . LYS A 1 388 ? 32.153 41.993 26.845 1.00 86.75 388 LYS A CA 1
ATOM 3098 C C . LYS A 1 388 ? 31.248 40.772 27.059 1.00 86.75 388 LYS A C 1
ATOM 3100 O O . LYS A 1 388 ? 30.692 40.273 26.091 1.00 86.75 388 LYS A O 1
ATOM 3105 N N . LYS A 1 389 ? 31.022 40.343 28.308 1.00 86.19 389 LYS A N 1
ATOM 3106 C CA . LYS A 1 389 ? 30.114 39.222 28.608 1.00 86.19 389 LYS A CA 1
ATOM 3107 C C . LYS A 1 389 ? 28.662 39.501 28.186 1.00 86.19 389 LYS A C 1
ATOM 3109 O O . LYS A 1 389 ? 28.012 38.584 27.701 1.00 86.19 389 LYS A O 1
ATOM 3114 N N . GLN A 1 390 ? 28.158 40.730 28.339 1.00 80.25 390 GLN A N 1
ATOM 3115 C CA . GLN A 1 390 ? 26.827 41.100 27.829 1.00 80.25 390 GLN A CA 1
ATOM 3116 C C . GLN A 1 390 ? 26.779 41.102 26.293 1.00 80.25 390 GLN A C 1
ATOM 3118 O O . GLN A 1 390 ? 25.847 40.559 25.711 1.00 80.25 390 GLN A O 1
ATOM 3123 N N . ASP A 1 391 ? 27.791 41.668 25.637 1.00 82.50 391 ASP A N 1
ATOM 3124 C CA . ASP A 1 391 ? 27.892 41.733 24.175 1.00 82.50 391 ASP A CA 1
ATOM 3125 C C . ASP A 1 391 ? 28.011 40.342 23.527 1.00 82.50 391 ASP A C 1
ATOM 3127 O O . ASP A 1 391 ? 27.380 40.081 22.504 1.00 82.50 391 ASP A O 1
ATOM 3131 N N . ASP A 1 392 ? 28.792 39.441 24.123 1.00 85.50 392 ASP A N 1
ATOM 3132 C CA . ASP A 1 392 ? 28.945 38.063 23.647 1.00 85.50 392 ASP A CA 1
ATOM 3133 C C . ASP A 1 392 ? 27.695 37.211 23.957 1.00 85.50 392 ASP A C 1
ATOM 3135 O O . ASP A 1 392 ? 27.345 36.326 23.176 1.00 85.50 392 ASP A O 1
ATOM 3139 N N . HIS A 1 393 ? 26.964 37.509 25.042 1.00 82.19 393 HIS A N 1
ATOM 3140 C CA . HIS A 1 393 ? 25.662 36.892 25.317 1.00 82.19 393 HIS A CA 1
ATOM 3141 C C . HIS A 1 393 ? 24.597 37.324 24.301 1.00 82.19 393 HIS A C 1
ATOM 3143 O O . HIS A 1 393 ? 23.917 36.461 23.753 1.00 82.19 393 HIS A O 1
ATOM 3149 N N . MET A 1 394 ? 24.504 38.625 23.998 1.00 83.06 394 MET A N 1
ATOM 3150 C CA . MET A 1 394 ? 23.565 39.186 23.017 1.00 83.06 394 MET A CA 1
ATOM 3151 C C . MET A 1 394 ? 23.710 38.496 21.650 1.00 83.06 394 MET A C 1
ATOM 3153 O O . MET A 1 394 ? 22.729 37.977 21.130 1.00 83.06 394 MET A O 1
ATOM 3157 N N . LYS A 1 395 ? 24.944 38.360 21.141 1.00 84.69 395 LYS A N 1
ATOM 3158 C CA . LYS A 1 395 ? 25.241 37.627 19.892 1.00 84.69 395 LYS A CA 1
ATOM 3159 C C . LYS A 1 395 ? 24.824 36.157 19.926 1.00 84.69 395 LYS A C 1
ATOM 3161 O O . LYS A 1 395 ? 24.392 35.611 18.917 1.00 84.69 395 LYS A O 1
ATOM 3166 N N . SER A 1 396 ? 24.980 35.502 21.076 1.00 88.06 396 SER A N 1
ATOM 3167 C CA . SER A 1 396 ? 24.571 34.105 21.254 1.00 88.06 396 SER A CA 1
ATOM 3168 C C . SER A 1 396 ? 23.047 33.950 21.153 1.00 88.06 396 SER A C 1
ATOM 3170 O O . SER A 1 396 ? 22.562 32.998 20.545 1.00 88.06 396 SER A O 1
ATOM 3172 N N . VAL A 1 397 ? 22.285 34.927 21.664 1.00 82.50 397 VAL A N 1
ATOM 3173 C CA . VAL A 1 397 ? 20.822 34.981 21.502 1.00 82.50 397 VAL A CA 1
ATOM 3174 C C . VAL A 1 397 ? 20.427 35.324 20.059 1.00 82.50 397 VAL A C 1
ATOM 3176 O O . VAL A 1 397 ? 19.546 34.664 19.518 1.00 82.50 397 VAL A O 1
ATOM 3179 N N . GLU A 1 398 ? 21.107 36.270 19.398 1.00 83.75 398 GLU A N 1
ATOM 3180 C CA . GLU A 1 398 ? 20.881 36.606 17.976 1.00 83.75 398 GLU A CA 1
ATOM 3181 C C . GLU A 1 398 ? 21.036 35.372 17.064 1.00 83.75 398 GLU A C 1
ATOM 3183 O O . GLU A 1 398 ? 20.134 35.053 16.289 1.00 83.75 398 GLU A O 1
ATOM 3188 N N . VAL A 1 399 ? 22.141 34.625 17.203 1.00 85.50 399 VAL A N 1
ATOM 3189 C CA . VAL A 1 399 ? 22.378 33.372 16.458 1.00 85.50 399 VAL A CA 1
ATOM 3190 C C . VAL A 1 399 ? 21.362 32.289 16.841 1.00 85.50 399 VAL A C 1
ATOM 3192 O O . VAL A 1 399 ? 20.904 31.538 15.980 1.00 85.50 399 VAL A O 1
ATOM 3195 N N . GLY A 1 400 ? 20.972 32.220 18.117 1.00 83.38 400 GLY A N 1
ATOM 3196 C CA . GLY A 1 400 ? 19.937 31.305 18.596 1.00 83.38 400 GLY A CA 1
ATOM 3197 C C . GLY A 1 400 ? 18.571 31.551 17.948 1.00 83.38 400 GLY A C 1
ATOM 3198 O O . GLY A 1 400 ? 17.951 30.600 17.477 1.00 83.38 400 GLY A O 1
ATOM 3199 N N . ASN A 1 401 ? 18.115 32.805 17.875 1.00 83.31 401 ASN A N 1
ATOM 3200 C CA . ASN A 1 401 ? 16.827 33.145 17.261 1.00 83.31 401 ASN A CA 1
ATOM 3201 C C . ASN A 1 401 ? 16.811 32.819 15.760 1.00 83.31 401 ASN A C 1
ATOM 3203 O O . ASN A 1 401 ? 15.813 32.289 15.277 1.00 83.31 401 ASN A O 1
ATOM 3207 N N . GLU A 1 402 ? 17.908 33.042 15.029 1.00 81.12 402 GLU A N 1
ATOM 3208 C CA . GLU A 1 402 ? 17.964 32.716 13.596 1.00 81.12 402 GLU A CA 1
ATOM 3209 C C . GLU A 1 402 ? 17.899 31.199 13.332 1.00 81.12 402 GLU A C 1
ATOM 3211 O O . GLU A 1 402 ? 17.175 30.751 12.442 1.00 81.12 402 GLU A O 1
ATOM 3216 N N . LEU A 1 403 ? 18.558 30.386 14.167 1.00 83.75 403 LEU A N 1
ATOM 3217 C CA . LEU A 1 403 ? 18.436 28.923 14.111 1.00 83.75 403 LEU A CA 1
ATOM 3218 C C . LEU A 1 403 ? 17.004 28.450 14.423 1.00 83.75 403 LEU A C 1
ATOM 3220 O O . LEU A 1 403 ? 16.493 27.562 13.740 1.00 83.75 403 LEU A O 1
ATOM 3224 N N . LEU A 1 404 ? 16.334 29.060 15.409 1.00 79.44 404 LEU A N 1
ATOM 3225 C CA . LEU A 1 404 ? 14.937 28.746 15.745 1.00 79.44 404 LEU A CA 1
ATOM 3226 C C . LEU A 1 404 ? 13.971 29.151 14.616 1.00 79.44 404 LEU A C 1
ATOM 3228 O O . LEU A 1 404 ? 13.033 28.409 14.329 1.00 79.44 404 LEU A O 1
ATOM 3232 N N . ARG A 1 405 ? 14.211 30.278 13.929 1.00 78.44 405 ARG A N 1
ATOM 3233 C CA . ARG A 1 405 ? 13.428 30.703 12.752 1.00 78.44 405 ARG A CA 1
ATOM 3234 C C . ARG A 1 405 ? 13.563 29.721 11.587 1.00 78.44 405 ARG A C 1
ATOM 3236 O O . ARG A 1 405 ? 12.549 29.357 10.991 1.00 78.44 405 ARG A O 1
ATOM 3243 N N . GLU A 1 406 ? 14.770 29.245 11.274 1.00 75.38 406 GLU A N 1
ATOM 3244 C CA . GLU A 1 406 ? 14.954 28.216 10.238 1.00 75.38 406 GLU A CA 1
ATOM 3245 C C . GLU A 1 406 ? 14.385 26.846 10.660 1.00 75.38 406 GLU A C 1
ATOM 3247 O O . GLU A 1 406 ? 13.860 26.124 9.806 1.00 75.38 406 GLU A O 1
ATOM 3252 N N . GLU A 1 407 ? 14.384 26.495 11.957 1.00 77.69 407 GLU A N 1
ATOM 3253 C CA . GLU A 1 407 ? 13.647 25.320 12.451 1.00 77.69 407 GLU A CA 1
ATOM 3254 C C . GLU A 1 407 ? 12.137 25.487 12.227 1.00 77.69 407 GLU A C 1
ATOM 3256 O O . GLU A 1 407 ? 11.525 24.612 11.613 1.00 77.69 407 GLU A O 1
ATOM 3261 N N . ILE A 1 408 ? 11.538 26.614 12.637 1.00 72.50 408 ILE A N 1
ATOM 3262 C CA . ILE A 1 408 ? 10.109 26.913 12.428 1.00 72.50 408 ILE A CA 1
ATOM 3263 C C . ILE A 1 408 ? 9.762 26.844 10.943 1.00 72.50 408 ILE A C 1
ATOM 3265 O O . ILE A 1 408 ? 8.876 26.090 10.564 1.00 72.50 408 ILE A O 1
ATOM 3269 N N . LYS A 1 409 ? 10.512 27.529 10.080 1.00 71.94 409 LYS A N 1
ATOM 3270 C CA . LYS A 1 409 ? 10.353 27.515 8.616 1.00 71.94 409 LYS A CA 1
ATOM 3271 C C . LYS A 1 409 ? 10.480 26.107 8.013 1.00 71.94 409 LYS A C 1
ATOM 3273 O O . LYS A 1 409 ? 9.774 25.776 7.058 1.00 71.94 409 LYS A O 1
ATOM 3278 N N . THR A 1 410 ? 11.323 25.245 8.586 1.00 67.12 410 THR A N 1
ATOM 3279 C CA . THR A 1 410 ? 11.452 23.829 8.194 1.00 67.12 410 THR A CA 1
ATOM 3280 C C . THR A 1 410 ? 10.273 22.983 8.689 1.00 67.12 410 THR A C 1
ATOM 3282 O O . THR A 1 410 ? 9.754 22.149 7.943 1.00 67.12 410 THR A O 1
ATOM 3285 N N . LEU A 1 411 ? 9.812 23.197 9.924 1.00 62.09 411 LEU A N 1
ATOM 3286 C CA . LEU A 1 411 ? 8.631 22.546 10.499 1.00 62.09 411 LEU A CA 1
ATOM 3287 C C . LEU A 1 411 ? 7.347 22.980 9.782 1.00 62.09 411 LEU A C 1
ATOM 3289 O O . LEU A 1 411 ? 6.500 22.138 9.501 1.00 62.09 411 LEU A O 1
ATOM 3293 N N . GLU A 1 412 ? 7.230 24.254 9.415 1.00 60.69 412 GLU A N 1
ATOM 3294 C CA . GLU A 1 412 ? 6.170 24.801 8.577 1.00 60.69 412 GLU A CA 1
ATOM 3295 C C . GLU A 1 412 ? 6.196 24.227 7.167 1.00 60.69 412 GLU A C 1
ATOM 3297 O O . GLU A 1 412 ? 5.133 23.907 6.644 1.00 60.69 412 GLU A O 1
ATOM 3302 N N . ARG A 1 413 ? 7.374 24.108 6.532 1.00 56.03 413 ARG A N 1
ATOM 3303 C CA . ARG A 1 413 ? 7.475 23.471 5.214 1.00 56.03 413 ARG A CA 1
ATOM 3304 C C . ARG A 1 413 ? 6.999 22.028 5.310 1.00 56.03 413 ARG A C 1
ATOM 3306 O O . ARG A 1 413 ? 6.127 21.650 4.548 1.00 56.03 413 ARG A O 1
ATOM 3313 N N . ARG A 1 414 ? 7.456 21.263 6.307 1.00 56.03 414 ARG A N 1
ATOM 3314 C CA . ARG A 1 414 ? 6.977 19.889 6.557 1.00 56.03 414 ARG A CA 1
ATOM 3315 C C . ARG A 1 414 ? 5.472 19.832 6.843 1.00 56.03 414 ARG A C 1
ATOM 3317 O O . ARG A 1 414 ? 4.793 18.982 6.279 1.00 56.03 414 ARG A O 1
ATOM 3324 N N . LYS A 1 415 ? 4.934 20.745 7.662 1.00 52.31 415 LYS A N 1
ATOM 3325 C CA . LYS A 1 415 ? 3.491 20.878 7.938 1.00 52.31 415 LYS A CA 1
ATOM 3326 C C . LYS A 1 415 ? 2.710 21.205 6.664 1.00 52.31 415 LYS A C 1
ATOM 3328 O O . LYS A 1 415 ? 1.642 20.641 6.467 1.00 52.31 415 LYS A O 1
ATOM 3333 N N . ARG A 1 416 ? 3.248 22.058 5.787 1.00 44.03 416 ARG A N 1
ATOM 3334 C CA . ARG A 1 416 ? 2.675 22.368 4.472 1.00 44.03 416 ARG A CA 1
ATOM 3335 C C . ARG A 1 416 ? 2.758 21.181 3.523 1.00 44.03 416 ARG A C 1
ATOM 3337 O O . ARG A 1 416 ? 1.724 20.832 2.991 1.00 44.03 416 ARG A O 1
ATOM 3344 N N . CYS A 1 417 ? 3.885 20.482 3.392 1.00 41.69 417 CYS A N 1
ATOM 3345 C CA . CYS A 1 417 ? 3.951 19.256 2.591 1.00 41.69 417 CYS A CA 1
ATOM 3346 C C . CYS A 1 417 ? 2.891 18.249 3.077 1.00 41.69 417 CYS A C 1
ATOM 3348 O O . CYS A 1 417 ? 2.015 17.879 2.307 1.00 41.69 417 CYS A O 1
ATOM 3350 N N . VAL A 1 418 ? 2.831 17.941 4.379 1.00 41.41 418 VAL A N 1
ATOM 3351 C CA . VAL A 1 418 ? 1.783 17.072 4.962 1.00 41.41 418 VAL A CA 1
ATOM 3352 C C . VAL A 1 418 ? 0.351 17.613 4.763 1.00 41.41 418 VAL A C 1
ATOM 3354 O O . VAL A 1 418 ? -0.579 16.824 4.681 1.00 41.41 418 VAL A O 1
ATOM 3357 N N . SER A 1 419 ? 0.148 18.930 4.657 1.00 33.41 419 SER A N 1
ATOM 3358 C CA . SER A 1 419 ? -1.172 19.574 4.504 1.00 33.41 419 SER A CA 1
ATOM 3359 C C . SER A 1 419 ? -1.509 20.015 3.067 1.00 33.41 419 SER A C 1
ATOM 3361 O O . SER A 1 419 ? -2.534 20.659 2.856 1.00 33.41 419 SER A O 1
ATOM 3363 N N . THR A 1 420 ? -0.643 19.736 2.092 1.00 28.89 420 THR A N 1
ATOM 3364 C CA . THR A 1 420 ? -0.792 20.107 0.669 1.00 28.89 420 THR A CA 1
ATOM 3365 C C . THR A 1 420 ? -0.561 18.901 -0.253 1.00 28.89 420 THR A C 1
ATOM 3367 O O . THR A 1 420 ? -0.989 18.924 -1.401 1.00 28.89 420 THR A O 1
ATOM 3370 N N . ILE A 1 421 ? 0.027 17.811 0.261 1.00 37.88 421 ILE A N 1
ATOM 3371 C CA . ILE A 1 421 ? -0.014 16.466 -0.345 1.00 37.88 421 ILE A CA 1
ATOM 3372 C C . ILE A 1 421 ? -1.444 15.900 -0.346 1.00 37.88 421 ILE A C 1
ATOM 3374 O O . ILE A 1 421 ? -1.789 15.137 -1.242 1.00 37.88 421 ILE A O 1
ATOM 3378 N N . TYR A 1 422 ? -2.290 16.304 0.610 1.00 40.38 422 TYR A N 1
ATOM 3379 C CA . TYR A 1 422 ? -3.723 16.002 0.591 1.00 40.38 422 TYR A CA 1
ATOM 3380 C C . TYR A 1 422 ? -4.483 17.204 -0.003 1.00 40.38 422 TYR A C 1
ATOM 3382 O O . TYR A 1 422 ? -4.270 18.327 0.458 1.00 40.38 422 TYR A O 1
ATOM 3390 N N . PRO A 1 423 ? -5.324 17.026 -1.039 1.00 36.03 423 PRO A N 1
ATOM 3391 C CA . PRO A 1 423 ? -6.250 15.913 -1.244 1.00 36.03 423 PRO A CA 1
ATOM 3392 C C . PRO A 1 423 ? -5.582 14.593 -1.614 1.00 36.03 423 PRO A C 1
ATOM 3394 O O . PRO A 1 423 ? -4.823 14.515 -2.578 1.00 36.03 423 PRO A O 1
ATOM 3397 N N . VAL A 1 424 ? -5.939 13.534 -0.879 1.00 44.59 424 VAL A N 1
ATOM 3398 C CA . VAL A 1 424 ? -5.809 12.176 -1.411 1.00 44.59 424 VAL A CA 1
ATOM 3399 C C . VAL A 1 424 ? -6.545 12.191 -2.744 1.00 44.59 424 VAL A C 1
ATOM 3401 O O . VAL A 1 424 ? -7.737 12.494 -2.787 1.00 44.59 424 VAL A O 1
ATOM 3404 N N . GLN A 1 425 ? -5.845 11.912 -3.841 1.00 46.06 425 GLN A N 1
ATOM 3405 C CA . GLN A 1 425 ? -6.515 11.677 -5.110 1.00 46.06 425 GLN A CA 1
ATOM 3406 C C . GLN A 1 425 ? -7.230 10.336 -4.962 1.00 46.06 425 GLN A C 1
ATOM 3408 O O . GLN A 1 425 ? -6.598 9.289 -5.107 1.00 46.06 425 GLN A O 1
ATOM 3413 N N . GLU A 1 426 ? -8.500 10.398 -4.545 1.00 56.66 426 GLU A N 1
ATOM 3414 C CA . GLU A 1 426 ? -9.254 9.236 -4.083 1.00 56.66 426 GLU A CA 1
ATOM 3415 C C . GLU A 1 426 ? -9.164 8.122 -5.125 1.00 56.66 426 GLU A C 1
ATOM 3417 O O . GLU A 1 426 ? -9.464 8.303 -6.307 1.00 56.66 426 GLU A O 1
ATOM 3422 N N . ASN A 1 427 ? -8.638 6.992 -4.667 1.00 72.94 427 ASN A N 1
ATOM 3423 C CA . ASN A 1 427 ? -8.470 5.774 -5.428 1.00 72.94 427 ASN A CA 1
ATOM 3424 C C . ASN A 1 427 ? -8.888 4.608 -4.529 1.00 72.94 427 ASN A C 1
ATOM 3426 O O . ASN A 1 427 ? -8.877 4.711 -3.297 1.00 72.94 427 ASN A O 1
ATOM 3430 N N . ILE A 1 428 ? -9.265 3.499 -5.156 1.00 85.31 428 ILE A N 1
ATOM 3431 C CA . ILE A 1 428 ? -9.856 2.359 -4.457 1.00 85.31 428 ILE A CA 1
ATOM 3432 C C . ILE A 1 428 ? -8.934 1.773 -3.369 1.00 85.31 428 ILE A C 1
ATOM 3434 O O . ILE A 1 428 ? -9.418 1.379 -2.312 1.00 85.31 428 ILE A O 1
ATOM 3438 N N . TRP A 1 429 ? -7.609 1.811 -3.569 1.00 86.88 429 TRP A N 1
ATOM 3439 C CA . TRP A 1 429 ? -6.609 1.373 -2.585 1.00 86.88 429 TRP A CA 1
ATOM 3440 C C . TRP A 1 429 ? -6.642 2.215 -1.306 1.00 86.88 429 TRP A C 1
ATOM 3442 O O . TRP A 1 429 ? -6.765 1.669 -0.211 1.00 86.88 429 TRP A O 1
ATOM 3452 N N . ASN A 1 430 ? -6.569 3.543 -1.431 1.00 80.75 430 ASN A N 1
ATOM 3453 C CA . ASN A 1 430 ? -6.589 4.450 -0.285 1.00 80.75 430 ASN A CA 1
ATOM 3454 C C . ASN A 1 430 ? -7.940 4.406 0.444 1.00 80.75 430 ASN A C 1
ATOM 3456 O O . ASN A 1 430 ? -7.963 4.382 1.672 1.00 80.75 430 ASN A O 1
ATOM 3460 N N . VAL A 1 431 ? -9.057 4.321 -0.289 1.00 84.44 431 VAL A N 1
ATOM 3461 C CA . VAL A 1 431 ? -10.395 4.183 0.312 1.00 84.44 431 VAL A CA 1
ATOM 3462 C C . VAL A 1 431 ? -10.544 2.856 1.065 1.00 84.44 431 VAL A C 1
ATOM 3464 O O . VAL A 1 431 ? -11.078 2.847 2.173 1.00 84.44 431 VAL A O 1
ATOM 3467 N N . ALA A 1 432 ? -10.037 1.745 0.524 1.00 89.38 432 ALA A N 1
ATOM 3468 C CA . ALA A 1 432 ? -10.060 0.454 1.210 1.00 89.38 432 ALA A CA 1
ATOM 3469 C C . ALA A 1 432 ? -9.157 0.445 2.459 1.00 89.38 432 ALA A C 1
ATOM 3471 O O . ALA A 1 432 ? -9.594 0.006 3.523 1.00 89.38 432 ALA A O 1
ATOM 3472 N N . LEU A 1 433 ? -7.934 0.988 2.381 1.00 86.38 433 LEU A N 1
ATOM 3473 C CA . LEU A 1 433 ? -7.047 1.132 3.545 1.00 86.38 433 LEU A CA 1
ATOM 3474 C C . LEU A 1 433 ? -7.680 1.978 4.656 1.00 86.38 433 LEU A C 1
ATOM 3476 O O . LEU A 1 433 ? -7.616 1.604 5.830 1.00 86.38 433 LEU A O 1
ATOM 3480 N N . GLU A 1 434 ? -8.321 3.089 4.292 1.00 81.88 434 GLU A N 1
ATOM 3481 C CA . GLU A 1 434 ? -9.078 3.917 5.228 1.00 81.88 434 GLU A CA 1
ATOM 3482 C C . GLU A 1 434 ? -10.267 3.157 5.823 1.00 81.88 434 GLU A C 1
ATOM 3484 O O . GLU A 1 434 ? -10.428 3.163 7.040 1.00 81.88 434 GLU A O 1
ATOM 3489 N N . TYR A 1 435 ? -11.036 2.410 5.024 1.00 87.75 435 TYR A N 1
ATOM 3490 C CA . TYR A 1 435 ? -12.126 1.565 5.524 1.00 87.75 435 TYR A CA 1
ATOM 3491 C C . TYR A 1 435 ? -11.645 0.570 6.591 1.00 87.75 435 TYR A C 1
ATOM 3493 O O . TYR A 1 435 ? -12.192 0.550 7.697 1.00 87.75 435 TYR A O 1
ATOM 3501 N N . PHE A 1 436 ? -10.584 -0.197 6.322 1.00 88.31 436 PHE A N 1
ATOM 3502 C CA . PHE A 1 436 ? -10.054 -1.154 7.299 1.00 88.31 436 PHE A CA 1
ATOM 3503 C C . PHE A 1 436 ? -9.455 -0.472 8.534 1.00 88.31 436 PHE A C 1
ATOM 3505 O O . PHE A 1 436 ? -9.611 -0.981 9.642 1.00 88.31 436 PHE A O 1
ATOM 3512 N N . ARG A 1 437 ? -8.838 0.711 8.396 1.00 84.25 437 ARG A N 1
ATOM 3513 C CA . ARG A 1 437 ? -8.367 1.500 9.548 1.00 84.25 437 ARG A CA 1
ATOM 3514 C C . ARG A 1 437 ? -9.531 2.007 10.406 1.00 84.25 437 ARG A C 1
ATOM 3516 O O . ARG A 1 437 ? -9.476 1.919 11.630 1.00 84.25 437 ARG A O 1
ATOM 3523 N N . VAL A 1 438 ? -10.570 2.544 9.769 1.00 81.38 438 VAL A N 1
ATOM 3524 C CA . VAL A 1 438 ? -11.726 3.190 10.408 1.00 81.38 438 VAL A CA 1
ATOM 3525 C C . VAL A 1 438 ? -12.640 2.171 11.089 1.00 81.38 438 VAL A C 1
ATOM 3527 O O . VAL A 1 438 ? -13.164 2.463 12.165 1.00 81.38 438 VAL A O 1
ATOM 3530 N N . PHE A 1 439 ? -12.803 0.976 10.514 1.00 88.06 439 PHE A N 1
ATOM 3531 C CA . PHE A 1 439 ? -13.658 -0.090 11.049 1.00 88.06 439 PHE A CA 1
ATOM 3532 C C . PHE A 1 439 ? -12.898 -1.224 11.762 1.00 88.06 439 PHE A C 1
ATOM 3534 O O . PHE A 1 439 ? -13.537 -2.191 12.178 1.00 88.06 439 PHE A O 1
ATOM 3541 N N . ARG A 1 440 ? -11.575 -1.097 11.991 1.00 87.25 440 ARG A N 1
ATOM 3542 C CA . ARG A 1 440 ? -10.748 -2.120 12.673 1.00 87.25 440 ARG A CA 1
ATOM 3543 C C . ARG A 1 440 ? -11.396 -2.656 13.950 1.00 87.25 440 ARG A C 1
ATOM 3545 O O . ARG A 1 440 ? -11.400 -3.857 14.160 1.00 87.25 440 ARG A O 1
ATOM 3552 N N . ASN A 1 441 ? -11.967 -1.780 14.776 1.00 87.31 441 ASN A N 1
ATOM 3553 C CA . ASN A 1 441 ? -12.575 -2.140 16.064 1.00 87.31 441 ASN A CA 1
ATOM 3554 C C . ASN A 1 441 ? -14.116 -2.026 16.031 1.00 87.31 441 ASN A C 1
ATOM 3556 O O . ASN A 1 441 ? -14.746 -1.700 17.038 1.00 87.31 441 ASN A O 1
ATOM 3560 N N . GLY A 1 442 ? -14.728 -2.197 14.854 1.00 86.69 442 GLY A N 1
ATOM 3561 C CA . GLY A 1 442 ? -16.162 -2.009 14.640 1.00 86.69 442 GLY A CA 1
ATOM 3562 C C . GLY A 1 442 ? -16.631 -0.548 14.697 1.00 86.69 442 GLY A C 1
ATOM 3563 O O . GLY A 1 442 ? -15.912 0.388 14.335 1.00 86.69 442 GLY A O 1
ATOM 3564 N N . LEU A 1 443 ? -17.883 -0.353 15.117 1.00 85.19 443 LEU A N 1
ATOM 3565 C CA . LEU A 1 443 ? -18.569 0.939 15.170 1.00 85.19 443 LEU A CA 1
ATOM 3566 C C . LEU A 1 443 ? -18.346 1.634 16.527 1.00 85.19 443 LEU A C 1
ATOM 3568 O O . LEU A 1 443 ? -18.873 1.224 17.565 1.00 85.19 443 LEU A O 1
ATOM 3572 N N . GLN A 1 444 ? -17.583 2.723 16.517 1.00 73.88 444 GLN A N 1
ATOM 3573 C CA . GLN A 1 444 ? -17.114 3.423 17.710 1.00 73.88 444 GLN A CA 1
ATOM 3574 C C . GLN A 1 444 ? -18.225 4.310 18.293 1.00 73.88 444 GLN A C 1
ATOM 3576 O O . GLN A 1 444 ? -18.616 5.331 17.726 1.00 73.88 444 GLN A O 1
ATOM 3581 N N . THR A 1 445 ? -18.763 3.928 19.454 1.00 55.84 445 THR A N 1
ATOM 3582 C CA . THR A 1 445 ? -19.969 4.563 20.016 1.00 55.84 445 THR A CA 1
ATOM 3583 C C . THR A 1 445 ? -19.644 5.771 20.904 1.00 55.84 445 THR A C 1
ATOM 3585 O O . THR A 1 445 ? -19.449 5.624 22.105 1.00 55.84 445 THR A O 1
ATOM 3588 N N . ARG A 1 446 ? -19.649 6.967 20.291 1.00 46.00 446 ARG A N 1
ATOM 3589 C CA . ARG A 1 446 ? -19.777 8.363 20.805 1.00 46.00 446 ARG A CA 1
ATOM 3590 C C . ARG A 1 446 ? -18.923 8.856 21.996 1.00 46.00 446 ARG A C 1
ATOM 3592 O O . ARG A 1 446 ? -18.619 10.044 22.028 1.00 46.00 446 ARG A O 1
ATOM 3599 N N . ALA A 1 447 ? -18.512 8.017 22.944 1.00 42.94 447 ALA A N 1
ATOM 3600 C CA . ALA A 1 447 ? -17.736 8.404 24.129 1.00 42.94 447 ALA A CA 1
ATOM 3601 C C . ALA A 1 447 ? -16.304 8.881 23.809 1.00 42.94 447 ALA A C 1
ATOM 3603 O O . ALA A 1 447 ? -15.681 9.549 24.628 1.00 42.94 447 ALA A O 1
ATOM 3604 N N . GLN A 1 448 ? -15.797 8.572 22.612 1.00 44.88 448 GLN A N 1
ATOM 3605 C CA . GLN A 1 448 ? -14.480 8.982 22.113 1.00 44.88 448 GLN A CA 1
ATOM 3606 C C . GLN A 1 448 ? -14.619 9.867 20.861 1.00 44.88 448 GLN A C 1
ATOM 3608 O O . GLN A 1 448 ? -14.113 9.534 19.799 1.00 44.88 448 GLN A O 1
ATOM 3613 N N . THR A 1 449 ? -15.371 10.968 20.995 1.00 38.69 449 THR A N 1
ATOM 3614 C CA . THR A 1 449 ? -15.375 12.187 20.143 1.00 38.69 449 THR A CA 1
ATOM 3615 C C . THR A 1 449 ? -15.564 12.088 18.613 1.00 38.69 449 THR A C 1
ATOM 3617 O O . THR A 1 449 ? -15.690 13.137 17.987 1.00 38.69 449 THR A O 1
ATOM 3620 N N . SER A 1 450 ? -15.653 10.906 17.994 1.00 44.81 450 SER A N 1
ATOM 3621 C CA . SER A 1 450 ? -15.508 10.743 16.532 1.00 44.81 450 SER A CA 1
ATOM 3622 C C . SER A 1 450 ? -16.539 9.827 15.847 1.00 44.81 450 SER A C 1
ATOM 3624 O O . SER A 1 450 ? -16.363 9.458 14.688 1.00 44.81 450 SER A O 1
ATOM 3626 N N . SER A 1 451 ? -17.657 9.474 16.498 1.00 43.62 451 SER A N 1
ATOM 3627 C CA . SER A 1 451 ? -18.653 8.559 15.898 1.00 43.62 451 SER A CA 1
ATOM 3628 C C . SER A 1 451 ? -19.373 9.116 14.660 1.00 43.62 451 SER A C 1
ATOM 3630 O O . SER A 1 451 ? -20.015 8.361 13.936 1.00 43.62 451 SER A O 1
ATOM 3632 N N . GLY A 1 452 ? -19.287 10.428 14.408 1.00 52.62 452 GLY A N 1
ATOM 3633 C CA . GLY A 1 452 ? -19.687 11.011 13.124 1.00 52.62 452 GLY A CA 1
ATOM 3634 C C . GLY A 1 452 ? -18.735 10.596 12.000 1.00 52.62 452 GLY A C 1
ATOM 3635 O O . GLY A 1 452 ? -19.182 10.201 10.929 1.00 52.62 452 GLY A O 1
ATOM 3636 N N . ASN A 1 453 ? -17.430 10.585 12.274 1.00 68.31 453 ASN A N 1
ATOM 3637 C CA . ASN A 1 453 ? -16.362 10.424 11.290 1.00 68.31 453 ASN A CA 1
ATOM 3638 C C . ASN A 1 453 ? -16.467 9.107 10.505 1.00 68.31 453 ASN A C 1
ATOM 3640 O O . ASN A 1 453 ? -16.182 9.107 9.315 1.00 68.31 453 ASN A O 1
ATOM 3644 N N . GLN A 1 454 ? -16.915 8.004 11.123 1.00 80.12 454 GLN A N 1
ATOM 3645 C CA . GLN A 1 454 ? -17.117 6.727 10.415 1.00 80.12 454 GLN A CA 1
ATOM 3646 C C . GLN A 1 454 ? -18.255 6.811 9.380 1.00 80.12 454 GLN A C 1
ATOM 3648 O O . GLN A 1 454 ? -18.130 6.295 8.271 1.00 80.12 454 GLN A O 1
ATOM 3653 N N . PHE A 1 455 ? -19.358 7.486 9.722 1.00 81.88 455 PHE A N 1
ATOM 3654 C CA . PHE A 1 455 ? -20.485 7.704 8.811 1.00 81.88 455 PHE A CA 1
ATOM 3655 C C . PHE A 1 455 ? -20.135 8.726 7.723 1.00 81.88 455 PHE A C 1
ATOM 3657 O O . PHE A 1 455 ? -20.435 8.515 6.550 1.00 81.88 455 PHE A O 1
ATOM 3664 N N . GLU A 1 456 ? -19.468 9.821 8.096 1.00 78.81 456 GLU A N 1
ATOM 3665 C CA . GLU A 1 456 ? -19.065 10.864 7.152 1.00 78.81 456 GLU A CA 1
ATOM 3666 C C . GLU A 1 456 ? -17.982 10.385 6.180 1.00 78.81 456 GLU A C 1
ATOM 3668 O O . GLU A 1 456 ? -18.060 10.732 5.006 1.00 78.81 456 GLU A O 1
ATOM 3673 N N . PHE A 1 457 ? -17.060 9.519 6.619 1.00 83.94 457 PHE A N 1
ATOM 3674 C CA . PHE A 1 457 ? -16.118 8.812 5.746 1.00 83.94 457 PHE A CA 1
ATOM 3675 C C . PHE A 1 457 ? -16.849 8.006 4.664 1.00 83.94 457 PHE A C 1
ATOM 3677 O O . PHE A 1 457 ? -16.598 8.216 3.481 1.00 83.94 457 PHE A O 1
ATOM 3684 N N . LEU A 1 458 ? -17.804 7.143 5.031 1.00 86.38 458 LEU A N 1
ATOM 3685 C CA . LEU A 1 458 ? -18.546 6.358 4.037 1.00 86.38 458 LEU A CA 1
ATOM 3686 C C . LEU A 1 458 ? -19.390 7.247 3.114 1.00 86.38 458 LEU A C 1
ATOM 3688 O O . LEU A 1 458 ? -19.410 7.039 1.904 1.00 86.38 458 LEU A O 1
ATOM 3692 N N . ARG A 1 459 ? -20.038 8.286 3.659 1.00 84.12 459 ARG A N 1
ATOM 3693 C CA . ARG A 1 459 ? -20.793 9.282 2.877 1.00 84.12 459 ARG A CA 1
ATOM 3694 C C . ARG A 1 459 ? -19.895 10.109 1.940 1.00 84.12 459 ARG A C 1
ATOM 3696 O O . ARG A 1 459 ? -20.398 10.655 0.958 1.00 84.12 459 ARG A O 1
ATOM 3703 N N . ALA A 1 460 ? -18.596 10.222 2.230 1.00 83.50 460 ALA A N 1
ATOM 3704 C CA . ALA A 1 460 ? -17.599 10.875 1.384 1.00 83.50 460 ALA A CA 1
ATOM 3705 C C . ALA A 1 460 ? -17.032 9.930 0.308 1.00 83.50 460 ALA A C 1
ATOM 3707 O O . ALA A 1 460 ? -16.963 10.330 -0.852 1.00 83.50 460 ALA A O 1
ATOM 3708 N N . ALA A 1 461 ? -16.715 8.684 0.664 1.00 84.12 461 ALA A N 1
ATOM 3709 C CA . ALA A 1 461 ? -16.005 7.737 -0.195 1.00 84.12 461 ALA A CA 1
ATOM 3710 C C . ALA A 1 461 ? -16.899 6.884 -1.123 1.00 84.12 461 ALA A C 1
ATOM 3712 O O . ALA A 1 461 ? -16.391 6.263 -2.058 1.00 84.12 461 ALA A O 1
ATOM 3713 N N . MET A 1 462 ? -18.214 6.818 -0.878 1.00 89.38 462 MET A N 1
ATOM 3714 C CA . MET A 1 462 ? -19.156 5.962 -1.620 1.00 89.38 462 MET A CA 1
ATOM 3715 C C . MET A 1 462 ? -20.172 6.762 -2.441 1.00 89.38 462 MET A C 1
ATOM 3717 O O . MET A 1 462 ? -20.504 7.898 -2.093 1.00 89.38 462 MET A O 1
ATOM 3721 N N . THR A 1 463 ? -20.699 6.171 -3.518 1.00 90.50 463 THR A N 1
ATOM 3722 C CA . THR A 1 463 ? -21.873 6.724 -4.222 1.00 90.50 463 THR A CA 1
ATOM 3723 C C . THR A 1 463 ? -23.114 6.661 -3.317 1.00 90.50 463 THR A C 1
ATOM 3725 O O . THR A 1 463 ? -23.181 5.873 -2.371 1.00 90.50 463 THR A O 1
ATOM 3728 N N . SER A 1 464 ? -24.113 7.515 -3.553 1.00 87.12 464 SER A N 1
ATOM 3729 C CA . SER A 1 464 ? -25.316 7.580 -2.699 1.00 87.12 464 SER A CA 1
ATOM 3730 C C . SER A 1 464 ? -26.207 6.336 -2.794 1.00 87.12 464 SER A C 1
ATOM 3732 O O . SER A 1 464 ? -26.970 6.048 -1.875 1.00 87.12 464 SER A O 1
ATOM 3734 N N . ASP A 1 465 ? -26.105 5.597 -3.895 1.00 89.69 465 ASP A N 1
ATOM 3735 C CA . ASP A 1 465 ? -26.837 4.371 -4.206 1.00 89.69 465 ASP A CA 1
ATOM 3736 C C . ASP A 1 465 ? -26.009 3.088 -3.999 1.00 89.69 465 ASP A C 1
ATOM 3738 O O . ASP A 1 465 ? -26.521 1.990 -4.267 1.00 89.69 465 ASP A O 1
ATOM 3742 N N . ALA A 1 466 ? -24.764 3.238 -3.519 1.00 91.75 466 ALA A N 1
ATOM 3743 C CA . ALA A 1 466 ? -23.748 2.193 -3.447 1.00 91.75 466 ALA A CA 1
ATOM 3744 C C . ALA A 1 466 ? -24.253 0.921 -2.762 1.00 91.75 466 ALA A C 1
ATOM 3746 O O . ALA A 1 466 ? -24.964 0.973 -1.752 1.00 91.75 466 ALA A O 1
ATOM 3747 N N . ILE A 1 467 ? -23.876 -0.231 -3.305 1.00 92.94 467 ILE A N 1
ATOM 3748 C CA . ILE A 1 467 ? -24.299 -1.533 -2.788 1.00 92.94 467 ILE A CA 1
ATOM 3749 C C . ILE A 1 467 ? -23.412 -1.921 -1.598 1.00 92.94 467 ILE A C 1
ATOM 3751 O O . ILE A 1 467 ? -22.192 -1.800 -1.661 1.00 92.94 467 ILE A O 1
ATOM 3755 N N . PHE A 1 468 ? -24.019 -2.416 -0.518 1.00 92.06 468 PHE A N 1
ATOM 3756 C CA . PHE A 1 468 ? -23.303 -3.129 0.541 1.00 92.06 468 PHE A CA 1
ATOM 3757 C C . PHE A 1 468 ? -23.974 -4.474 0.811 1.00 92.06 468 PHE A C 1
ATOM 3759 O O . PHE A 1 468 ? -25.068 -4.519 1.384 1.00 92.06 468 PHE A O 1
ATOM 3766 N N . ASN A 1 469 ? -23.318 -5.563 0.412 1.00 91.50 469 ASN A N 1
ATOM 3767 C CA . ASN A 1 469 ? -23.879 -6.917 0.380 1.00 91.50 469 ASN A CA 1
ATOM 3768 C C . ASN A 1 469 ? -25.268 -6.936 -0.291 1.00 91.50 469 ASN A C 1
ATOM 3770 O O . ASN A 1 469 ? -25.376 -6.801 -1.505 1.00 91.50 469 ASN A O 1
ATOM 3774 N N . THR A 1 470 ? -26.339 -7.073 0.494 1.00 84.50 470 THR A N 1
ATOM 3775 C CA . THR A 1 470 ? -27.738 -7.105 0.032 1.00 84.50 470 THR A CA 1
ATOM 3776 C C . THR A 1 470 ? -28.476 -5.765 0.176 1.00 84.50 470 THR A C 1
ATOM 3778 O O . THR A 1 470 ? -29.639 -5.659 -0.214 1.00 84.50 470 THR A O 1
ATOM 3781 N N . GLY A 1 471 ? -27.836 -4.740 0.748 1.00 87.06 471 GLY A N 1
ATOM 3782 C CA . GLY A 1 471 ? -28.401 -3.408 0.976 1.00 87.06 471 GLY A CA 1
ATOM 3783 C C . GLY A 1 471 ? -27.844 -2.328 0.043 1.00 87.06 471 GLY A C 1
ATOM 3784 O O . GLY A 1 471 ? -26.917 -2.560 -0.730 1.00 87.06 471 GLY A O 1
ATOM 3785 N N . ARG A 1 472 ? -28.408 -1.117 0.140 1.00 88.56 472 ARG A N 1
ATOM 3786 C CA . ARG A 1 472 ? -27.981 0.082 -0.603 1.00 88.56 472 ARG A CA 1
ATOM 3787 C C . ARG A 1 472 ? -27.795 1.296 0.308 1.00 88.56 472 ARG A C 1
ATOM 3789 O O . ARG A 1 472 ? -28.495 1.421 1.318 1.00 88.56 472 ARG A O 1
ATOM 3796 N N . GLY A 1 473 ? -26.895 2.189 -0.100 1.00 87.62 473 GLY A N 1
ATOM 3797 C CA . GLY A 1 473 ? -26.483 3.386 0.632 1.00 87.62 473 GLY A CA 1
ATOM 3798 C C . GLY A 1 473 ? -25.528 3.071 1.787 1.00 87.62 473 GLY A C 1
ATOM 3799 O O . GLY A 1 473 ? -25.507 1.957 2.322 1.00 87.62 473 GLY A O 1
ATOM 3800 N N . SER A 1 474 ? -24.752 4.064 2.227 1.00 86.12 474 SER A N 1
ATOM 3801 C CA . SER A 1 474 ? -23.821 3.905 3.355 1.00 86.12 474 SER A CA 1
ATOM 3802 C C . SER A 1 474 ? -24.540 3.553 4.667 1.00 86.12 474 SER A C 1
ATOM 3804 O O . SER A 1 474 ? -23.978 2.852 5.512 1.00 86.12 474 SER A O 1
ATOM 3806 N N . GLU A 1 475 ? -25.822 3.910 4.818 1.00 87.81 475 GLU A N 1
ATOM 3807 C CA . GLU A 1 475 ? -26.689 3.447 5.904 1.00 87.81 475 GLU A CA 1
ATOM 3808 C C . GLU A 1 475 ? -26.824 1.919 5.975 1.00 87.81 475 GLU A C 1
ATOM 3810 O O . GLU A 1 475 ? -27.097 1.406 7.059 1.00 87.81 475 GLU A O 1
ATOM 3815 N N . ALA A 1 476 ? -26.700 1.171 4.871 1.00 89.25 476 ALA A N 1
ATOM 3816 C CA . ALA A 1 476 ? -26.742 -0.295 4.905 1.00 89.25 476 ALA A CA 1
ATOM 3817 C C . ALA A 1 476 ? -25.478 -0.871 5.560 1.00 89.25 476 ALA A C 1
ATOM 3819 O O . ALA A 1 476 ? -25.572 -1.682 6.485 1.00 89.25 476 ALA A O 1
ATOM 3820 N N . MET A 1 477 ? -24.303 -0.376 5.161 1.00 91.06 477 MET A N 1
ATOM 3821 C CA . MET A 1 477 ? -23.025 -0.725 5.785 1.00 91.06 477 MET A CA 1
ATOM 3822 C C . MET A 1 477 ? -22.987 -0.311 7.266 1.00 91.06 477 MET A C 1
ATOM 3824 O O . MET A 1 477 ? -22.578 -1.096 8.118 1.00 91.06 477 MET A O 1
ATOM 3828 N N . ILE A 1 478 ? -23.487 0.881 7.607 1.00 89.88 478 ILE A N 1
ATOM 3829 C CA . ILE A 1 478 ? -23.545 1.370 8.995 1.00 89.88 478 ILE A CA 1
ATOM 3830 C C . ILE A 1 478 ? -24.541 0.571 9.845 1.00 89.88 478 ILE A C 1
ATOM 3832 O O . ILE A 1 478 ? -24.248 0.283 11.006 1.00 89.88 478 ILE A O 1
ATOM 3836 N N . ARG A 1 479 ? -25.685 0.146 9.287 1.00 89.50 479 ARG A N 1
ATOM 3837 C CA . ARG A 1 479 ? -26.600 -0.798 9.956 1.00 89.50 479 ARG A CA 1
ATOM 3838 C C . ARG A 1 479 ? -25.920 -2.141 10.215 1.00 89.50 479 ARG A C 1
ATOM 3840 O O . ARG A 1 479 ? -25.989 -2.623 11.341 1.00 89.50 479 ARG A O 1
ATOM 3847 N N . SER A 1 480 ? -25.199 -2.687 9.234 1.00 91.31 480 SER A N 1
ATOM 3848 C CA . SER A 1 480 ? -24.423 -3.921 9.408 1.00 91.31 480 SER A CA 1
ATOM 3849 C C . SER A 1 480 ? -23.385 -3.791 10.526 1.00 91.31 480 SER A C 1
ATOM 3851 O O . SER A 1 480 ? -23.414 -4.562 11.482 1.00 91.31 480 SER A O 1
ATOM 3853 N N . TRP A 1 481 ? -22.529 -2.765 10.482 1.00 92.06 481 TRP A N 1
ATOM 3854 C CA . TRP A 1 481 ? -21.517 -2.528 11.515 1.00 92.06 481 TRP A CA 1
ATOM 3855 C C . TRP A 1 481 ? -22.113 -2.256 12.897 1.00 92.06 481 TRP A C 1
ATOM 3857 O O . TRP A 1 481 ? -21.544 -2.691 13.900 1.00 92.06 481 TRP A O 1
ATOM 3867 N N . LYS A 1 482 ? -23.280 -1.607 12.970 1.00 90.94 482 LYS A N 1
ATOM 3868 C CA . LYS A 1 482 ? -24.048 -1.458 14.212 1.00 90.94 482 LYS A CA 1
ATOM 3869 C C . LYS A 1 482 ? -24.512 -2.815 14.748 1.00 90.94 482 LYS A C 1
ATOM 3871 O O . LYS A 1 482 ? -24.369 -3.049 15.940 1.00 90.94 482 LYS A O 1
ATOM 3876 N N . CYS A 1 483 ? -25.017 -3.713 13.903 1.00 91.12 483 CYS A N 1
ATOM 3877 C CA . CYS A 1 483 ? -25.384 -5.076 14.300 1.00 91.12 483 CYS A CA 1
ATOM 3878 C C . CYS A 1 483 ? -24.165 -5.887 14.767 1.00 91.12 483 CYS A C 1
ATOM 3880 O O . CYS A 1 483 ? -24.215 -6.455 15.856 1.00 91.12 483 CYS A O 1
ATOM 3882 N N . ILE A 1 484 ? -23.045 -5.862 14.028 1.00 92.69 484 ILE A N 1
ATOM 3883 C CA . ILE A 1 484 ? -21.794 -6.533 14.434 1.00 92.69 484 ILE A CA 1
ATOM 3884 C C . ILE A 1 484 ? -21.364 -6.043 15.828 1.00 92.69 484 ILE A C 1
ATOM 3886 O O . ILE A 1 484 ? -21.207 -6.838 16.751 1.00 92.69 484 ILE A O 1
ATOM 3890 N N . SER A 1 485 ? -21.251 -4.725 16.000 1.00 92.00 485 SER A N 1
ATOM 3891 C CA . SER A 1 485 ? -20.689 -4.098 17.210 1.00 92.00 485 SER A CA 1
ATOM 3892 C C . SER A 1 485 ? -21.648 -4.068 18.407 1.00 92.00 485 SER A C 1
ATOM 3894 O O . SER A 1 485 ? -21.224 -3.789 19.525 1.00 92.00 485 SER A O 1
ATOM 3896 N N . LEU A 1 486 ? -22.946 -4.321 18.194 1.00 92.00 486 LEU A N 1
ATOM 3897 C CA . LEU A 1 486 ? -23.932 -4.466 19.270 1.00 92.00 486 LEU A CA 1
ATOM 3898 C C . LEU A 1 486 ? -24.190 -5.918 19.663 1.00 92.00 486 LEU A C 1
ATOM 3900 O O . LEU A 1 486 ? -24.763 -6.118 20.736 1.00 92.00 486 LEU A O 1
ATOM 3904 N N . TRP A 1 487 ? -23.861 -6.906 18.829 1.00 94.25 487 TRP A N 1
ATOM 3905 C CA . TRP A 1 487 ? -24.184 -8.313 19.089 1.00 94.25 487 TRP A CA 1
ATOM 3906 C C . TRP A 1 487 ? -22.961 -9.205 19.303 1.00 94.25 487 TRP A C 1
ATOM 3908 O O . TRP A 1 487 ? -23.111 -10.221 19.972 1.00 94.25 487 TRP A O 1
ATOM 3918 N N . PHE A 1 488 ? -21.770 -8.831 18.836 1.00 94.62 488 PHE A N 1
ATOM 3919 C CA . PHE A 1 488 ? -20.507 -9.510 19.152 1.00 94.62 488 PHE A CA 1
ATOM 3920 C C . PHE A 1 488 ? -19.633 -8.643 20.068 1.00 94.62 488 PHE A C 1
ATOM 3922 O O . PHE A 1 488 ? -19.726 -7.416 20.043 1.00 94.62 488 PHE A O 1
ATOM 3929 N N . GLN A 1 489 ? -18.781 -9.279 20.873 1.00 93.31 489 GLN A N 1
ATOM 3930 C CA . GLN A 1 489 ? -17.789 -8.598 21.712 1.00 93.31 489 GLN A CA 1
ATOM 3931 C C . GLN A 1 489 ? -16.390 -8.706 21.074 1.00 93.31 489 GLN A C 1
ATOM 3933 O O . GLN A 1 489 ? -16.169 -9.545 20.202 1.00 93.31 489 GLN A O 1
ATOM 3938 N N . ASP A 1 490 ? -15.448 -7.853 21.492 1.00 91.25 490 ASP A N 1
ATOM 3939 C CA . ASP A 1 490 ? -14.024 -7.888 21.112 1.00 91.25 490 ASP A CA 1
ATOM 3940 C C . ASP A 1 490 ? -13.784 -7.960 19.588 1.00 91.25 490 ASP A C 1
ATOM 3942 O O . ASP A 1 490 ? -12.896 -8.686 19.117 1.00 91.25 490 ASP A O 1
ATOM 3946 N N . VAL A 1 491 ? -14.625 -7.232 18.841 1.00 92.75 491 VAL A N 1
ATOM 3947 C CA . VAL A 1 491 ? -14.637 -7.147 17.376 1.00 92.75 491 VAL A CA 1
ATOM 3948 C C . VAL A 1 491 ? -13.319 -6.552 16.885 1.00 92.75 491 VAL A C 1
ATOM 3950 O O . VAL A 1 491 ? -13.017 -5.395 17.172 1.00 92.75 491 VAL A O 1
ATOM 3953 N N . GLU A 1 492 ? -12.566 -7.328 16.112 1.00 92.94 492 GLU A N 1
ATOM 3954 C CA . GLU A 1 492 ? -11.373 -6.875 15.400 1.00 92.94 492 GLU A CA 1
ATOM 3955 C C . GLU A 1 492 ? -11.423 -7.332 13.937 1.00 92.94 492 GLU A C 1
ATOM 3957 O O . GLU A 1 492 ? -11.476 -8.529 13.665 1.00 92.94 492 GLU A O 1
ATOM 3962 N N . LEU A 1 493 ? -11.359 -6.390 12.999 1.00 92.94 493 LEU A N 1
ATOM 3963 C CA . LEU A 1 493 ? -11.167 -6.632 11.572 1.00 92.94 493 LEU A CA 1
ATOM 3964 C C . LEU A 1 493 ? -9.737 -6.256 11.183 1.00 92.94 493 LEU A C 1
ATOM 3966 O O . LEU A 1 493 ? -9.372 -5.081 11.179 1.00 92.94 493 LEU A O 1
ATOM 3970 N N . GLU A 1 494 ? -8.932 -7.252 10.833 1.00 91.12 494 GLU A N 1
ATOM 3971 C CA . GLU A 1 494 ? -7.566 -7.076 10.355 1.00 91.12 494 GLU A CA 1
ATOM 3972 C C . GLU A 1 494 ? -7.467 -7.297 8.840 1.00 91.12 494 GLU A C 1
ATOM 3974 O O . GLU A 1 494 ? -8.104 -8.188 8.279 1.00 91.12 494 GLU A O 1
ATOM 3979 N N . LEU A 1 495 ? -6.650 -6.472 8.185 1.00 91.81 495 LEU A N 1
ATOM 3980 C CA . LEU A 1 495 ? -6.290 -6.582 6.776 1.00 91.81 495 LEU A CA 1
ATOM 3981 C C . LEU A 1 495 ? -4.971 -7.353 6.640 1.00 91.81 495 LEU A C 1
ATOM 3983 O O . LEU A 1 495 ? -3.994 -7.009 7.309 1.00 91.81 495 LEU A O 1
ATOM 3987 N N . GLU A 1 496 ? -4.942 -8.347 5.754 1.00 91.06 496 GLU A N 1
ATOM 3988 C CA . GLU A 1 496 ? -3.761 -9.186 5.507 1.00 91.06 496 GLU A CA 1
ATOM 3989 C C . GLU A 1 496 ? -3.191 -9.003 4.086 1.00 91.06 496 GLU A C 1
ATOM 3991 O O . GLU A 1 496 ? -1.983 -9.117 3.894 1.00 91.06 496 GLU A O 1
ATOM 3996 N N . GLU A 1 497 ? -4.041 -8.720 3.092 1.00 92.62 497 GLU A N 1
ATOM 3997 C CA . GLU A 1 497 ? -3.691 -8.721 1.660 1.00 92.62 497 GLU A CA 1
ATOM 3998 C C . GLU A 1 497 ? -4.677 -7.843 0.859 1.00 92.62 497 GLU A C 1
ATOM 4000 O O . GLU A 1 497 ? -5.850 -7.727 1.223 1.00 92.62 497 GLU A O 1
ATOM 4005 N N . MET A 1 498 ? -4.221 -7.226 -0.235 1.00 94.25 498 MET A N 1
ATOM 4006 C CA . MET A 1 498 ? -5.030 -6.436 -1.176 1.00 94.25 498 MET A CA 1
ATOM 4007 C C . MET A 1 498 ? -4.581 -6.691 -2.620 1.00 94.25 498 MET A C 1
ATOM 4009 O O . MET A 1 498 ? -3.415 -6.485 -2.942 1.00 94.25 498 MET A O 1
ATOM 4013 N N . LYS A 1 499 ? -5.501 -7.074 -3.510 1.00 92.94 499 LYS A N 1
ATOM 4014 C CA . LYS A 1 499 ? -5.233 -7.424 -4.914 1.00 92.94 499 LYS A CA 1
ATOM 4015 C C . LYS A 1 499 ? -6.127 -6.654 -5.888 1.00 92.94 499 LYS A C 1
ATOM 4017 O O . LYS A 1 499 ? -7.333 -6.522 -5.670 1.00 92.94 499 LYS A O 1
ATOM 4022 N N . LYS A 1 500 ? -5.546 -6.178 -6.992 1.00 89.88 500 LYS A N 1
ATOM 4023 C CA . LYS A 1 500 ? -6.243 -5.558 -8.129 1.00 89.88 500 LYS A CA 1
ATOM 4024 C C . LYS A 1 500 ? -7.127 -6.604 -8.815 1.00 89.88 500 LYS A C 1
ATOM 4026 O O . LYS A 1 500 ? -6.632 -7.592 -9.350 1.00 89.88 500 LYS A O 1
ATOM 4031 N N . GLY A 1 501 ? -8.437 -6.395 -8.778 1.00 85.06 501 GLY A N 1
ATOM 4032 C CA . GLY A 1 501 ? -9.420 -7.257 -9.426 1.00 85.06 501 GLY A CA 1
ATOM 4033 C C . GLY A 1 501 ? -9.676 -6.875 -10.892 1.00 85.06 501 GLY A C 1
ATOM 4034 O O . GLY A 1 501 ? -9.169 -5.859 -11.388 1.00 85.06 501 GLY A O 1
ATOM 4035 N N . PRO A 1 502 ? -10.488 -7.667 -11.615 1.00 78.56 502 PRO A N 1
ATOM 4036 C CA . PRO A 1 502 ? -10.872 -7.350 -12.986 1.00 78.56 502 PRO A CA 1
ATOM 4037 C C . PRO A 1 502 ? -11.661 -6.031 -13.051 1.00 78.56 502 PRO A C 1
ATOM 4039 O O . PRO A 1 502 ? -12.303 -5.614 -12.083 1.00 78.56 502 PRO A O 1
ATOM 4042 N N . TRP A 1 503 ? -11.583 -5.353 -14.198 1.00 77.75 503 TRP A N 1
ATOM 4043 C CA . TRP A 1 503 ? -12.241 -4.062 -14.473 1.00 77.75 503 TRP A CA 1
ATOM 4044 C C . TRP A 1 503 ? -11.920 -2.917 -13.488 1.00 77.75 503 TRP A C 1
ATOM 4046 O O . TRP A 1 503 ? -12.642 -1.926 -13.444 1.00 77.75 503 TRP A O 1
ATOM 4056 N N . GLY A 1 504 ? -10.822 -3.012 -12.728 1.00 76.25 504 GLY A N 1
ATOM 4057 C CA . GLY A 1 504 ? -10.424 -1.984 -11.756 1.00 76.25 504 GLY A CA 1
ATOM 4058 C C . GLY A 1 504 ? -11.104 -2.103 -10.389 1.00 76.25 504 GLY A C 1
ATOM 4059 O O . GLY A 1 504 ? -10.989 -1.189 -9.573 1.00 76.25 504 GLY A O 1
ATOM 4060 N N . SER A 1 505 ? -11.780 -3.226 -10.126 1.00 90.12 505 SER A N 1
ATOM 4061 C CA . SER A 1 505 ? -12.173 -3.624 -8.771 1.00 90.12 505 SER A CA 1
ATOM 4062 C C . SER A 1 505 ? -10.947 -3.907 -7.888 1.00 90.12 505 SER A C 1
ATOM 4064 O O . SER A 1 505 ? -9.808 -3.978 -8.358 1.00 90.12 505 SER A O 1
ATOM 4066 N N . LEU A 1 506 ? -11.170 -4.072 -6.587 1.00 94.12 506 LEU A N 1
ATOM 4067 C CA . LEU A 1 506 ? -10.132 -4.381 -5.606 1.00 94.12 506 LEU A CA 1
ATOM 4068 C C . LEU A 1 506 ? -10.650 -5.438 -4.631 1.00 94.12 506 LEU A C 1
ATOM 4070 O O . LEU A 1 506 ? -11.759 -5.308 -4.119 1.00 94.12 506 LEU A O 1
ATOM 4074 N N . VAL A 1 507 ? -9.855 -6.467 -4.356 1.00 95.69 507 VAL A N 1
ATOM 4075 C CA . VAL A 1 507 ? -10.196 -7.545 -3.420 1.00 95.69 507 VAL A CA 1
ATOM 4076 C C . VAL A 1 507 ? -9.244 -7.484 -2.237 1.00 95.69 507 VAL A C 1
ATOM 4078 O O . VAL A 1 507 ? -8.033 -7.487 -2.422 1.00 95.69 507 VAL A O 1
ATOM 4081 N N . ALA A 1 508 ? -9.778 -7.420 -1.023 1.00 95.75 508 ALA A N 1
ATOM 4082 C CA . ALA A 1 508 ? -8.995 -7.408 0.206 1.00 95.75 508 ALA A CA 1
ATOM 4083 C C . ALA A 1 508 ? -9.244 -8.679 1.024 1.00 95.75 508 ALA A C 1
ATOM 4085 O O . ALA A 1 508 ? -10.393 -8.979 1.359 1.00 95.75 508 ALA A O 1
ATOM 4086 N N . THR A 1 509 ? -8.178 -9.396 1.374 1.00 95.69 509 THR A N 1
ATOM 4087 C CA . THR A 1 509 ? -8.233 -10.560 2.267 1.00 95.69 509 THR A CA 1
ATOM 4088 C C . THR A 1 509 ? -8.063 -10.105 3.708 1.00 95.69 509 THR A C 1
ATOM 4090 O O . THR A 1 509 ? -7.188 -9.302 4.046 1.00 95.69 509 THR A O 1
ATOM 4093 N N . THR A 1 510 ? -8.918 -10.630 4.577 1.00 95.31 510 THR A N 1
ATOM 4094 C CA . THR A 1 510 ? -9.109 -10.134 5.938 1.00 95.31 510 THR A CA 1
ATOM 4095 C C . THR A 1 510 ? -9.219 -11.261 6.957 1.00 95.31 510 THR A C 1
ATOM 4097 O O . THR A 1 510 ? -9.627 -12.383 6.639 1.00 95.31 510 THR A O 1
ATOM 4100 N N . THR A 1 511 ? -8.895 -10.928 8.203 1.00 95.38 511 THR A N 1
ATOM 4101 C CA . THR A 1 511 ? -9.138 -11.758 9.381 1.00 95.38 511 THR A CA 1
ATOM 4102 C C . THR A 1 511 ? -10.086 -11.010 10.314 1.00 95.38 511 THR A C 1
ATOM 4104 O O . THR A 1 511 ? -9.708 -10.002 10.907 1.00 95.38 511 THR A O 1
ATOM 4107 N N . MET A 1 512 ? -11.313 -11.505 10.471 1.00 95.62 512 MET A N 1
ATOM 4108 C CA . MET A 1 512 ? -12.283 -10.983 11.438 1.00 95.62 512 MET A CA 1
ATOM 4109 C C . MET A 1 512 ? -12.243 -11.837 12.710 1.00 95.62 512 MET A C 1
ATOM 4111 O O . MET A 1 512 ? -12.312 -13.065 12.647 1.00 95.62 512 MET A O 1
ATOM 4115 N N . ARG A 1 513 ? -12.155 -11.198 13.876 1.00 97.25 513 ARG A N 1
ATOM 4116 C CA . ARG A 1 513 ? -12.122 -11.841 15.195 1.00 97.25 513 ARG A CA 1
ATOM 4117 C C . ARG A 1 513 ? -13.250 -11.287 16.052 1.00 97.25 513 ARG A C 1
ATOM 4119 O O . ARG A 1 513 ? -13.406 -10.074 16.157 1.00 97.25 513 ARG A O 1
ATOM 4126 N N . ILE A 1 514 ? -14.030 -12.171 16.661 1.00 96.25 514 ILE A N 1
ATOM 4127 C CA . ILE A 1 514 ? -15.227 -11.827 17.438 1.00 96.25 514 ILE A CA 1
ATOM 4128 C C . ILE A 1 514 ? -15.402 -12.801 18.603 1.00 96.25 514 ILE A C 1
ATOM 4130 O O . ILE A 1 514 ? -15.160 -13.997 18.466 1.00 96.25 514 ILE A O 1
ATOM 4134 N N . THR A 1 515 ? -15.859 -12.303 19.745 1.00 96.50 515 THR A N 1
ATOM 4135 C CA . THR A 1 515 ? -16.197 -13.116 20.919 1.00 96.50 515 THR A CA 1
ATOM 4136 C C . THR A 1 515 ? -17.715 -13.295 20.999 1.00 96.50 515 THR A C 1
ATOM 4138 O O . THR A 1 515 ? -18.471 -12.316 20.967 1.00 96.50 515 THR A O 1
ATOM 4141 N N . ILE A 1 516 ? -18.170 -14.547 21.095 1.00 96.06 516 ILE A N 1
ATOM 4142 C CA . ILE A 1 516 ? -19.581 -14.896 21.287 1.00 96.06 516 ILE A CA 1
ATOM 4143 C C . ILE A 1 516 ? -19.951 -14.735 22.765 1.00 96.06 516 ILE A C 1
ATOM 4145 O O . ILE A 1 516 ? -19.294 -15.252 23.665 1.00 96.06 516 ILE A O 1
ATOM 4149 N N . THR A 1 517 ? -21.057 -14.045 23.014 1.00 96.00 517 THR A N 1
ATOM 4150 C CA . THR A 1 517 ? -21.618 -13.774 24.344 1.00 96.00 517 THR A CA 1
ATOM 4151 C C . THR A 1 517 ? -23.066 -14.255 24.432 1.00 96.00 517 THR A C 1
ATOM 4153 O O . THR A 1 517 ? -23.691 -14.566 23.418 1.00 96.00 517 THR A O 1
ATOM 4156 N N . GLU A 1 518 ? -23.658 -14.234 25.626 1.00 94.00 518 GLU A N 1
ATOM 4157 C CA . GLU A 1 518 ? -25.094 -14.505 25.808 1.00 94.00 518 GLU A CA 1
ATOM 4158 C C . GLU A 1 518 ? -25.964 -13.554 24.967 1.00 94.00 518 GLU A C 1
ATOM 4160 O O . GLU A 1 518 ? -26.951 -13.955 24.350 1.00 94.00 518 GLU A O 1
ATOM 4165 N N . ARG A 1 519 ? -25.521 -12.299 24.830 1.00 94.38 519 ARG A N 1
ATOM 4166 C CA . ARG A 1 519 ? -26.122 -11.302 23.941 1.00 94.38 519 ARG A CA 1
ATOM 4167 C C . ARG A 1 519 ? -25.979 -11.681 22.462 1.00 94.38 519 ARG A C 1
ATOM 4169 O O . ARG A 1 519 ? -26.911 -11.433 21.702 1.00 94.38 519 ARG A O 1
ATOM 4176 N N . THR A 1 520 ? -24.880 -12.314 22.059 1.00 95.50 520 THR A N 1
ATOM 4177 C CA . THR A 1 520 ? -24.703 -12.857 20.703 1.00 95.50 520 THR A CA 1
ATOM 4178 C C . THR A 1 520 ? -25.687 -13.987 20.433 1.00 95.50 520 THR A C 1
ATOM 4180 O O . THR A 1 520 ? -26.442 -13.904 19.470 1.00 95.50 520 THR A O 1
ATOM 4183 N N . VAL A 1 521 ? -25.741 -15.007 21.298 1.00 93.62 521 VAL A N 1
ATOM 4184 C CA . VAL A 1 521 ? -26.653 -16.151 21.116 1.00 93.62 521 VAL A CA 1
ATOM 4185 C C . VAL A 1 521 ? -28.103 -15.658 21.059 1.00 93.62 521 VAL A C 1
ATOM 4187 O O . VAL A 1 521 ? -28.811 -15.956 20.100 1.00 93.62 521 VAL A O 1
ATOM 4190 N N . ARG A 1 522 ? -28.507 -14.780 21.988 1.00 92.19 522 ARG A N 1
ATOM 4191 C CA . ARG A 1 522 ? -29.869 -14.228 22.060 1.00 92.19 522 ARG A CA 1
ATOM 4192 C C . ARG A 1 522 ? -30.290 -13.394 20.836 1.00 92.19 522 ARG A C 1
ATOM 4194 O O . ARG A 1 522 ? -31.475 -13.374 20.523 1.00 92.19 522 ARG A O 1
ATOM 4201 N N . ASN A 1 523 ? -29.368 -12.693 20.163 1.00 92.19 523 ASN A N 1
ATOM 4202 C CA . ASN A 1 523 ? -29.696 -11.798 19.034 1.00 92.19 523 ASN A CA 1
ATOM 4203 C C . ASN A 1 523 ? -29.333 -12.357 17.645 1.00 92.19 523 ASN A C 1
ATOM 4205 O O . ASN A 1 523 ? -29.851 -11.861 16.651 1.00 92.19 523 ASN A O 1
ATOM 4209 N N . VAL A 1 524 ? -28.453 -13.359 17.552 1.00 93.75 524 VAL A N 1
ATOM 4210 C CA . VAL A 1 524 ? -27.963 -13.918 16.273 1.00 93.75 524 VAL A CA 1
ATOM 4211 C C . VAL A 1 524 ? -28.420 -15.366 16.070 1.00 93.75 524 VAL A C 1
ATOM 4213 O O . VAL A 1 524 ? -28.700 -15.767 14.938 1.00 93.75 524 VAL A O 1
ATOM 4216 N N . PHE A 1 525 ? -28.566 -16.127 17.159 1.00 92.75 525 PHE A N 1
ATOM 4217 C CA . PHE A 1 525 ? -28.972 -17.536 17.170 1.00 92.75 525 PHE A CA 1
ATOM 4218 C C . PHE A 1 525 ? -30.163 -17.784 18.130 1.00 92.75 525 PHE A C 1
ATOM 4220 O O . PHE A 1 525 ? -30.103 -18.692 18.963 1.00 92.75 525 PHE A O 1
ATOM 4227 N N . PRO A 1 526 ? -31.253 -16.985 18.063 1.00 90.25 526 PRO A N 1
ATOM 4228 C CA . PRO A 1 526 ? -32.305 -16.955 19.089 1.00 90.25 526 PRO A CA 1
ATOM 4229 C C . PRO A 1 526 ? -33.050 -18.286 19.271 1.00 90.25 526 PRO A C 1
ATOM 4231 O O . PRO A 1 526 ? -33.672 -18.516 20.308 1.00 90.25 526 PRO A O 1
ATOM 4234 N N . HIS A 1 527 ? -32.997 -19.179 18.279 1.00 89.19 527 HIS A N 1
ATOM 4235 C CA . HIS A 1 527 ? -33.551 -20.529 18.368 1.00 89.19 527 HIS A CA 1
ATOM 4236 C C . HIS A 1 527 ? -32.765 -21.436 19.323 1.00 89.19 527 HIS A C 1
ATOM 4238 O O . HIS A 1 527 ? -33.380 -22.294 19.948 1.00 89.19 527 HIS A O 1
ATOM 4244 N N . LEU A 1 528 ? -31.457 -21.213 19.503 1.00 88.25 528 LEU A N 1
ATOM 4245 C CA . LEU A 1 528 ? -30.624 -21.973 20.445 1.00 88.25 528 LEU A CA 1
ATOM 4246 C C . LEU A 1 528 ? -30.915 -21.619 21.914 1.00 88.25 528 LEU A C 1
ATOM 4248 O O . LEU A 1 528 ? -30.611 -22.405 22.803 1.00 88.25 528 LEU A O 1
ATOM 4252 N N . CYS A 1 529 ? -31.555 -20.475 22.181 1.00 80.25 529 CYS A N 1
ATOM 4253 C CA . CYS A 1 529 ? -32.036 -20.113 23.519 1.00 80.25 529 CYS A CA 1
ATOM 4254 C C . CYS A 1 529 ? -33.326 -20.849 23.932 1.00 80.25 529 CYS A C 1
ATOM 4256 O O . CYS A 1 529 ? -33.810 -20.638 25.044 1.00 80.25 529 CYS A O 1
ATOM 4258 N N . ARG A 1 530 ? -33.936 -21.660 23.054 1.00 70.50 530 ARG A N 1
ATOM 4259 C CA . ARG A 1 530 ? -35.169 -22.397 23.364 1.00 70.50 530 ARG A CA 1
ATOM 4260 C C . ARG A 1 530 ? -34.855 -23.812 23.834 1.00 70.50 530 ARG A C 1
ATOM 4262 O O . ARG A 1 530 ? -34.506 -24.677 23.035 1.00 70.50 530 ARG A O 1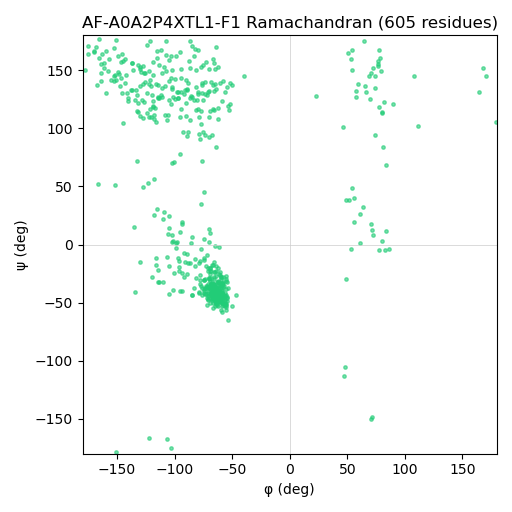
ATOM 4269 N N . THR A 1 531 ? -35.090 -24.057 25.120 1.00 55.09 531 THR A N 1
ATOM 4270 C CA . THR A 1 531 ? -35.151 -25.388 25.732 1.00 55.09 531 THR A CA 1
ATOM 4271 C C . THR A 1 531 ? -36.314 -26.202 25.158 1.00 55.09 531 THR A C 1
ATOM 4273 O O . THR A 1 531 ? -37.408 -26.260 25.712 1.00 55.09 531 THR A O 1
ATOM 4276 N N . SER A 1 532 ? -36.062 -26.831 24.011 1.00 55.12 532 SER A N 1
ATOM 4277 C CA . SER A 1 532 ? -36.830 -27.977 23.518 1.00 55.12 532 SER A CA 1
ATOM 4278 C C . SER A 1 532 ? -36.135 -29.281 23.922 1.00 55.12 532 SER A C 1
ATOM 4280 O O . SER A 1 532 ? -34.983 -29.268 24.352 1.00 55.12 532 SER A O 1
ATOM 4282 N N . GLU A 1 533 ? -36.840 -30.405 23.808 1.00 55.09 533 GLU A N 1
ATOM 4283 C CA . GLU A 1 533 ? -36.462 -31.686 24.432 1.00 55.09 533 GLU A CA 1
ATOM 4284 C C . GLU A 1 533 ? -35.136 -32.281 23.911 1.00 55.09 533 GLU A C 1
ATOM 4286 O O . GLU A 1 533 ? -34.500 -33.059 24.614 1.00 55.09 533 GLU A O 1
ATOM 4291 N N . ASN A 1 534 ? -34.662 -31.845 22.737 1.00 55.91 534 ASN A N 1
ATOM 4292 C CA . ASN A 1 534 ? -33.301 -32.089 22.245 1.00 55.91 534 ASN A CA 1
ATOM 4293 C C . ASN A 1 534 ? -32.410 -30.850 22.455 1.00 55.91 534 ASN A C 1
ATOM 4295 O O . ASN A 1 534 ? -32.045 -30.166 21.495 1.00 55.91 534 ASN A O 1
ATOM 4299 N N . ASN A 1 535 ? -32.048 -30.544 23.705 1.00 61.00 535 ASN A N 1
ATOM 4300 C CA . ASN A 1 535 ? -31.025 -29.531 23.971 1.00 61.00 535 ASN A CA 1
ATOM 4301 C C . ASN A 1 535 ? -29.618 -30.115 23.737 1.00 61.00 535 ASN A C 1
ATOM 4303 O O . ASN A 1 535 ? -28.994 -30.644 24.652 1.00 61.00 535 ASN A O 1
ATOM 4307 N N . ASP A 1 536 ? -29.108 -29.973 22.511 1.00 69.38 536 ASP A N 1
ATOM 4308 C CA . ASP A 1 536 ? -27.757 -30.391 22.091 1.00 69.38 536 ASP A CA 1
ATOM 4309 C C . ASP A 1 536 ? -26.595 -29.679 22.840 1.00 69.38 536 ASP A C 1
ATOM 4311 O O . ASP A 1 536 ? -25.426 -29.938 22.533 1.00 69.38 536 ASP A O 1
ATOM 4315 N N . GLY A 1 537 ? -26.882 -28.734 23.748 1.00 85.31 537 GLY A N 1
ATOM 4316 C CA . GLY A 1 537 ? -25.883 -27.908 24.444 1.00 85.31 537 GLY A CA 1
ATOM 4317 C C . GLY A 1 537 ? -25.207 -26.862 23.549 1.00 85.31 537 GLY A C 1
ATOM 4318 O O . GLY A 1 537 ? -24.187 -26.289 23.919 1.00 85.31 537 GLY A O 1
ATOM 4319 N N . LEU A 1 538 ? -25.744 -26.615 22.346 1.00 89.81 538 LEU A N 1
ATOM 4320 C CA . LEU A 1 538 ? -25.109 -25.752 21.341 1.00 89.81 538 LEU A CA 1
ATOM 4321 C C . LEU A 1 538 ? -24.930 -24.313 21.828 1.00 89.81 538 LEU A C 1
ATOM 4323 O O . LEU A 1 538 ? -23.903 -23.715 21.537 1.00 89.81 538 LEU A O 1
ATOM 4327 N N . ALA A 1 539 ? -25.882 -23.764 22.588 1.00 90.62 539 ALA A N 1
ATOM 4328 C CA . ALA A 1 539 ? -25.714 -22.443 23.191 1.00 90.62 539 ALA A CA 1
ATOM 4329 C C . ALA A 1 539 ? -24.471 -22.410 24.098 1.00 90.62 539 ALA A C 1
ATOM 4331 O O . ALA A 1 539 ? -23.602 -21.565 23.906 1.00 90.62 539 ALA A O 1
ATOM 4332 N N . ASP A 1 540 ? -24.348 -23.375 25.011 1.00 90.69 540 ASP A N 1
ATOM 4333 C CA . ASP A 1 540 ? -23.264 -23.455 25.995 1.00 90.69 540 ASP A CA 1
ATOM 4334 C C . ASP A 1 540 ? -21.892 -23.705 25.349 1.00 90.69 540 ASP A C 1
ATOM 4336 O O . ASP A 1 540 ? -20.894 -23.138 25.786 1.00 90.69 540 ASP A O 1
ATOM 4340 N N . ILE A 1 541 ? -21.846 -24.481 24.258 1.00 92.75 541 ILE A N 1
ATOM 4341 C CA . ILE A 1 541 ? -20.633 -24.686 23.446 1.00 92.75 541 ILE A CA 1
ATOM 4342 C C . ILE A 1 541 ? -20.178 -23.377 22.781 1.00 92.75 541 ILE A C 1
ATOM 4344 O O . ILE A 1 541 ? -18.978 -23.115 22.701 1.00 92.75 541 ILE A O 1
ATOM 4348 N N . LEU A 1 542 ? -21.116 -22.550 22.302 1.00 93.62 542 LEU A N 1
ATOM 4349 C CA . LEU A 1 542 ? -20.807 -21.281 21.635 1.00 93.62 542 LEU A CA 1
ATOM 4350 C C . LEU A 1 542 ? -20.437 -20.150 22.612 1.00 93.62 542 LEU A C 1
ATOM 4352 O O . LEU A 1 542 ? -19.725 -19.227 22.219 1.00 93.62 542 LEU A O 1
ATOM 4356 N N . LEU A 1 543 ? -20.910 -20.176 23.861 1.00 94.31 543 LEU A N 1
ATOM 4357 C CA . LEU A 1 543 ? -20.693 -19.092 24.826 1.00 94.31 543 LEU A CA 1
ATOM 4358 C C . LEU A 1 543 ? -19.211 -18.895 25.192 1.00 94.31 543 LEU A C 1
ATOM 4360 O O . LEU A 1 543 ? -18.483 -19.837 25.488 1.00 94.31 543 LEU A O 1
ATOM 4364 N N . GLY A 1 544 ? -18.767 -17.634 25.199 1.00 93.06 544 GLY A N 1
ATOM 4365 C CA . GLY A 1 544 ? -17.403 -17.232 25.559 1.00 93.06 544 GLY A CA 1
ATOM 4366 C C . GLY A 1 544 ? -16.350 -17.472 24.471 1.00 93.06 544 GLY A C 1
ATOM 4367 O O . GLY A 1 544 ? -15.202 -17.068 24.642 1.00 93.06 544 GLY A O 1
ATOM 4368 N N . GLN A 1 545 ? -16.713 -18.099 23.349 1.00 96.56 545 GLN A N 1
ATOM 4369 C CA . GLN A 1 545 ? -15.752 -18.504 22.325 1.00 96.56 545 GLN A CA 1
ATOM 4370 C C . GLN A 1 545 ? -15.281 -17.320 21.477 1.00 96.56 545 GLN A C 1
ATOM 4372 O O . GLN A 1 545 ? -16.093 -16.564 20.934 1.00 96.56 545 GLN A O 1
ATOM 4377 N N . ARG A 1 546 ? -13.958 -17.189 21.314 1.00 96.75 546 ARG A N 1
ATOM 4378 C CA . ARG A 1 546 ? -13.343 -16.231 20.386 1.00 96.75 546 ARG A CA 1
ATOM 4379 C C . ARG A 1 546 ? -13.185 -16.872 19.011 1.00 96.75 546 ARG A C 1
ATOM 4381 O O . ARG A 1 546 ? -12.224 -17.587 18.743 1.00 96.75 546 ARG A O 1
ATOM 4388 N N . ILE A 1 547 ? -14.148 -16.596 18.144 1.00 97.25 547 ILE A N 1
ATOM 4389 C CA . ILE A 1 547 ? -14.171 -17.038 16.755 1.00 97.25 547 ILE A CA 1
ATOM 4390 C C . ILE A 1 547 ? -13.209 -16.183 15.924 1.00 97.25 547 ILE A C 1
ATOM 4392 O O . ILE A 1 547 ? -13.175 -14.955 16.045 1.00 97.25 547 ILE A O 1
ATOM 4396 N N . VAL A 1 548 ? -12.457 -16.844 15.044 1.00 97.38 548 VAL A N 1
ATOM 4397 C CA . VAL A 1 548 ? -11.624 -16.221 14.011 1.00 97.38 548 VAL A CA 1
ATOM 4398 C C . VAL A 1 548 ? -12.129 -16.698 12.655 1.00 97.38 548 VAL A C 1
ATOM 4400 O O . VAL A 1 548 ? -12.197 -17.899 12.409 1.00 97.38 548 VAL A O 1
ATOM 4403 N N . MET A 1 549 ? -12.487 -15.755 11.789 1.00 96.44 549 MET A N 1
ATOM 4404 C CA . MET A 1 549 ? -12.976 -15.996 10.434 1.00 96.44 549 MET A CA 1
ATOM 4405 C C . MET A 1 549 ? -11.992 -15.391 9.437 1.00 96.44 549 MET A C 1
ATOM 4407 O O . MET A 1 549 ? -11.528 -14.264 9.631 1.00 96.44 549 MET A O 1
ATOM 4411 N N . ARG A 1 550 ? -11.713 -16.102 8.344 1.00 96.81 550 ARG A N 1
ATOM 4412 C CA . ARG A 1 550 ? -11.077 -15.497 7.166 1.00 96.81 550 ARG A CA 1
ATOM 4413 C C . ARG A 1 550 ? -12.170 -14.975 6.244 1.00 96.81 550 ARG A C 1
ATOM 4415 O O . ARG A 1 550 ? -13.217 -15.606 6.123 1.00 96.81 550 ARG A O 1
ATOM 4422 N N . GLY A 1 551 ? -11.945 -13.828 5.622 1.00 94.69 551 GLY A N 1
ATOM 4423 C CA . GLY A 1 551 ? -12.953 -13.175 4.799 1.00 94.69 551 GLY A CA 1
ATOM 4424 C C . GLY A 1 551 ? -12.365 -12.367 3.659 1.00 94.69 551 GLY A C 1
ATOM 4425 O O . GLY A 1 551 ? -11.190 -11.997 3.685 1.00 94.69 551 GLY A O 1
ATOM 4426 N N . PHE A 1 552 ? -13.209 -12.059 2.684 1.00 94.88 552 PHE A N 1
ATOM 4427 C CA . PHE A 1 552 ? -12.867 -11.241 1.529 1.00 94.88 552 PHE A CA 1
ATOM 4428 C C . PHE A 1 552 ? -13.795 -10.032 1.476 1.00 94.88 552 PHE A C 1
ATOM 4430 O O . PHE A 1 552 ? -14.983 -10.128 1.782 1.00 94.88 552 PHE A O 1
ATOM 4437 N N . THR A 1 553 ? -13.251 -8.878 1.105 1.00 96.00 553 THR A N 1
ATOM 4438 C CA . THR A 1 553 ? -14.034 -7.677 0.808 1.00 96.00 553 THR A CA 1
ATOM 4439 C C . THR A 1 553 ? -13.692 -7.199 -0.594 1.00 96.00 553 THR A C 1
ATOM 4441 O O . THR A 1 553 ? -12.568 -6.772 -0.856 1.00 96.00 553 THR A O 1
ATOM 4444 N N . HIS A 1 554 ? -14.665 -7.286 -1.492 1.00 95.38 554 HIS A N 1
ATOM 4445 C CA . HIS A 1 554 ? -14.589 -6.803 -2.862 1.00 95.38 554 HIS A CA 1
ATOM 4446 C C . HIS A 1 554 ? -15.112 -5.369 -2.909 1.00 95.38 554 HIS A C 1
ATOM 4448 O O . HIS A 1 554 ? -16.205 -5.102 -2.415 1.00 95.38 554 HIS A O 1
ATOM 4454 N N . PHE A 1 555 ? -14.353 -4.465 -3.516 1.00 95.06 555 PHE A N 1
ATOM 4455 C CA . PHE A 1 555 ? -14.724 -3.078 -3.768 1.00 95.06 555 PHE A CA 1
ATOM 4456 C C . PHE A 1 555 ? -14.828 -2.857 -5.283 1.00 95.06 555 PHE A C 1
ATOM 4458 O O . PHE A 1 555 ? -13.954 -3.292 -6.037 1.00 95.06 555 PHE A O 1
ATOM 4465 N N . GLU A 1 556 ? -15.854 -2.138 -5.730 1.00 94.38 556 GLU A N 1
ATOM 4466 C CA . GLU A 1 556 ? -15.985 -1.654 -7.111 1.00 94.38 556 GLU A CA 1
ATOM 4467 C C . GLU A 1 556 ? -15.841 -0.130 -7.160 1.00 94.38 556 GLU A C 1
ATOM 4469 O O . GLU A 1 556 ? -16.223 0.565 -6.215 1.00 94.38 556 GLU A O 1
ATOM 4474 N N . TRP A 1 557 ? -15.282 0.395 -8.253 1.00 91.62 557 TRP A N 1
ATOM 4475 C CA . TRP A 1 557 ? -14.924 1.806 -8.388 1.00 91.62 557 TRP A CA 1
ATOM 4476 C C . TRP A 1 557 ? -15.668 2.493 -9.536 1.00 91.62 557 TRP A C 1
ATOM 4478 O O . TRP A 1 557 ? -15.451 2.181 -10.707 1.00 91.62 557 TRP A O 1
ATOM 4488 N N . ASP A 1 558 ? -16.473 3.503 -9.211 1.00 88.31 558 ASP A N 1
ATOM 4489 C CA . ASP A 1 558 ? -16.968 4.467 -10.187 1.00 88.31 558 ASP A CA 1
ATOM 4490 C C . ASP A 1 558 ? -15.842 5.463 -10.510 1.00 88.31 558 ASP A C 1
ATOM 4492 O O . ASP A 1 558 ? -15.527 6.370 -9.734 1.00 88.31 558 ASP A O 1
ATOM 4496 N N . ALA A 1 559 ? -15.226 5.297 -11.682 1.00 83.12 559 ALA A N 1
ATOM 4497 C CA . ALA A 1 559 ? -14.153 6.164 -12.161 1.00 83.12 559 ALA A CA 1
ATOM 4498 C C . ALA A 1 559 ? -14.613 7.594 -12.523 1.00 83.12 559 ALA A C 1
ATOM 4500 O O . ALA A 1 559 ? -13.778 8.501 -12.553 1.00 83.12 559 ALA A O 1
ATOM 4501 N N . ALA A 1 560 ? -15.908 7.811 -12.780 1.00 84.88 560 ALA A N 1
ATOM 4502 C CA . ALA A 1 560 ? -16.475 9.117 -13.109 1.00 84.88 560 ALA A CA 1
ATOM 4503 C C . ALA A 1 560 ? -16.823 9.919 -11.844 1.00 84.88 560 ALA A C 1
ATOM 4505 O O . ALA A 1 560 ? -16.483 11.099 -11.757 1.00 84.88 560 ALA A O 1
ATOM 4506 N N . GLN A 1 561 ? -17.427 9.277 -10.839 1.00 82.81 561 GLN A N 1
ATOM 4507 C CA . GLN A 1 561 ? -17.661 9.872 -9.515 1.00 82.81 561 GLN A CA 1
ATOM 4508 C C . GLN A 1 561 ? -16.410 9.871 -8.620 1.00 82.81 561 GLN A C 1
ATOM 4510 O O . GLN A 1 561 ? -16.388 10.593 -7.626 1.00 82.81 561 GLN A O 1
ATOM 4515 N N . ARG A 1 562 ? -15.382 9.079 -8.967 1.00 82.00 562 ARG A N 1
ATOM 4516 C CA . ARG A 1 562 ? -14.187 8.786 -8.150 1.00 82.00 562 ARG A CA 1
ATOM 4517 C C . ARG A 1 562 ? -14.546 8.258 -6.760 1.00 82.00 562 ARG A C 1
ATOM 4519 O O . ARG A 1 562 ? -14.044 8.748 -5.755 1.00 82.00 562 ARG A O 1
ATOM 4526 N N . ARG A 1 563 ? -15.447 7.277 -6.721 1.00 87.75 563 ARG A N 1
ATOM 4527 C CA . ARG A 1 563 ? -16.057 6.747 -5.494 1.00 87.75 563 ARG A CA 1
ATOM 4528 C C . ARG A 1 563 ? -16.275 5.246 -5.579 1.00 87.75 563 ARG A C 1
ATOM 4530 O O . ARG A 1 563 ? -16.369 4.684 -6.665 1.00 87.75 563 ARG A O 1
ATOM 4537 N N . VAL A 1 564 ? -16.425 4.604 -4.427 1.00 91.31 564 VAL A N 1
ATOM 4538 C CA . VAL A 1 564 ? -16.814 3.193 -4.353 1.00 91.31 564 VAL A CA 1
ATOM 4539 C C . VAL A 1 564 ? -18.310 3.039 -4.656 1.00 91.31 564 VAL A C 1
ATOM 4541 O O . VAL A 1 564 ? -19.145 3.664 -3.999 1.00 91.31 564 VAL A O 1
ATOM 4544 N N . SER A 1 565 ? -18.642 2.205 -5.643 1.00 92.50 565 SER A N 1
ATOM 4545 C CA . SER A 1 565 ? -20.017 1.912 -6.089 1.00 92.50 565 SER A CA 1
ATOM 4546 C C . SER A 1 565 ? -20.603 0.642 -5.463 1.00 92.50 565 SER A C 1
ATOM 4548 O O . SER A 1 565 ? -21.821 0.486 -5.377 1.00 92.50 565 SER A O 1
ATOM 4550 N N . SER A 1 566 ? -19.748 -0.275 -5.011 1.00 94.25 566 SER A N 1
ATOM 4551 C CA . SER A 1 566 ? -20.151 -1.530 -4.375 1.00 94.25 566 SER A CA 1
ATOM 4552 C C . SER A 1 566 ? -19.092 -1.992 -3.383 1.00 94.25 566 SER A C 1
ATOM 4554 O O . SER A 1 566 ? -17.895 -1.857 -3.647 1.00 94.25 566 SER A O 1
ATOM 4556 N N . VAL A 1 567 ? -19.533 -2.548 -2.255 1.00 95.56 567 VAL A N 1
ATOM 4557 C CA . VAL A 1 567 ? -18.701 -3.307 -1.318 1.00 95.56 567 VAL A CA 1
ATOM 4558 C C . VAL A 1 567 ? -19.401 -4.614 -0.961 1.00 95.56 567 VAL A C 1
ATOM 4560 O O . VAL A 1 567 ? -20.431 -4.608 -0.285 1.00 95.56 567 VAL A O 1
ATOM 4563 N N . ILE A 1 568 ? -18.822 -5.740 -1.372 1.00 94.75 568 ILE A N 1
ATOM 4564 C CA . ILE A 1 568 ? -19.292 -7.080 -1.005 1.00 94.75 568 ILE A CA 1
ATOM 4565 C C . ILE A 1 568 ? -18.292 -7.689 -0.023 1.00 94.75 568 ILE A C 1
AT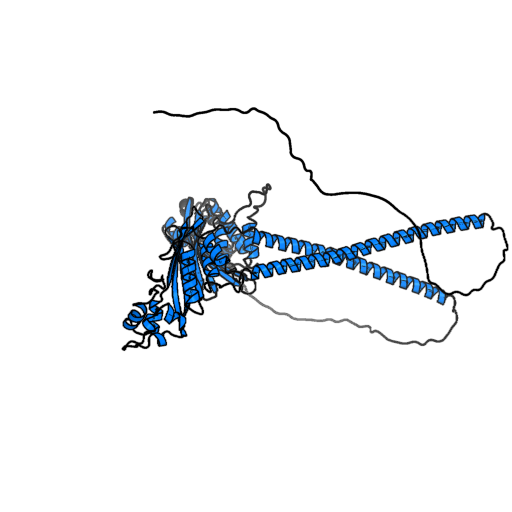OM 4567 O O . ILE A 1 568 ? -17.154 -7.975 -0.385 1.00 94.75 568 ILE A O 1
ATOM 4571 N N . ALA A 1 569 ? -18.714 -7.854 1.227 1.00 94.69 569 ALA A N 1
ATOM 4572 C CA . ALA A 1 569 ? -17.946 -8.429 2.321 1.00 94.69 569 ALA A CA 1
ATOM 4573 C C . ALA A 1 569 ? -18.521 -9.792 2.738 1.00 94.69 569 ALA A C 1
ATOM 4575 O O . ALA A 1 569 ? -19.705 -9.912 3.076 1.00 94.69 569 ALA A O 1
ATOM 4576 N N . GLU A 1 570 ? -17.657 -10.801 2.763 1.00 94.44 570 GLU A N 1
ATOM 4577 C CA . GLU A 1 570 ? -17.950 -12.173 3.184 1.00 94.44 570 GLU A CA 1
ATOM 4578 C C . GLU A 1 570 ? -16.914 -12.640 4.206 1.00 94.44 570 GLU A C 1
ATOM 4580 O O . GLU A 1 570 ? -15.756 -12.220 4.181 1.00 94.44 570 GLU A O 1
ATOM 4585 N N . SER A 1 571 ? -17.310 -13.498 5.144 1.00 96.19 571 SER A N 1
ATOM 4586 C CA . SER A 1 571 ? -16.381 -14.121 6.094 1.00 96.19 571 SER A CA 1
ATOM 4587 C C . SER A 1 571 ? -16.838 -15.523 6.466 1.00 96.19 571 SER A C 1
ATOM 4589 O O . SER A 1 571 ? -18.015 -15.756 6.727 1.00 96.19 571 SER A O 1
ATOM 4591 N N . ASP A 1 572 ? -15.899 -16.461 6.497 1.00 96.69 572 ASP A N 1
ATOM 4592 C CA . ASP A 1 572 ? -16.160 -17.861 6.803 1.00 96.69 572 ASP A CA 1
ATOM 4593 C C . ASP A 1 572 ? -16.453 -18.053 8.299 1.00 96.69 572 ASP A C 1
ATOM 4595 O O . ASP A 1 572 ? -15.547 -18.212 9.121 1.00 96.69 572 ASP A O 1
ATOM 4599 N N . LEU A 1 573 ? -17.744 -18.039 8.640 1.00 96.62 573 LEU A N 1
ATOM 4600 C CA . LEU A 1 573 ? -18.254 -18.459 9.944 1.00 96.62 573 LEU A CA 1
ATOM 4601 C C . LEU A 1 573 ? -18.504 -19.979 9.981 1.00 96.62 573 LEU A C 1
ATOM 4603 O O . LEU A 1 573 ? -18.639 -20.541 11.065 1.00 96.62 573 LEU A O 1
ATOM 4607 N N . LEU A 1 574 ? -18.554 -20.661 8.829 1.00 96.69 574 LEU A N 1
ATOM 4608 C CA . LEU A 1 574 ? -18.841 -22.094 8.729 1.00 96.69 574 LEU A CA 1
ATOM 4609 C C . LEU A 1 574 ? -17.722 -22.939 9.342 1.00 96.69 574 LEU A C 1
ATOM 4611 O O . LEU A 1 574 ? -17.973 -23.751 10.233 1.00 96.69 574 LEU A O 1
ATOM 4615 N N . THR A 1 575 ? -16.490 -22.732 8.883 1.00 96.31 575 THR A N 1
ATOM 4616 C CA . THR A 1 575 ? -15.312 -23.499 9.295 1.00 96.31 575 THR A CA 1
ATOM 4617 C C . THR A 1 575 ? -15.017 -23.384 10.793 1.00 96.31 575 THR A C 1
ATOM 4619 O O . THR A 1 575 ? -14.841 -24.433 11.421 1.00 96.31 575 THR A O 1
ATOM 4622 N N . PRO A 1 576 ? -14.978 -22.194 11.430 1.00 96.69 576 PRO A N 1
ATOM 4623 C CA . PRO A 1 576 ? -14.749 -22.123 12.872 1.00 96.69 576 PRO A CA 1
ATOM 4624 C C . PRO A 1 576 ? -15.925 -22.685 13.684 1.00 96.69 576 PRO A C 1
ATOM 4626 O O . PRO A 1 576 ? -15.688 -23.328 14.704 1.00 96.69 576 PRO A O 1
ATOM 4629 N N . MET A 1 577 ? -17.177 -22.537 13.224 1.00 95.69 577 MET A N 1
ATOM 4630 C CA . MET A 1 577 ? -18.329 -23.184 13.870 1.00 95.69 577 MET A CA 1
ATOM 4631 C C . MET A 1 577 ? -18.236 -24.715 13.800 1.00 95.69 577 MET A C 1
ATOM 4633 O O . MET A 1 577 ? -18.520 -25.384 14.790 1.00 95.69 577 MET A O 1
ATOM 4637 N N . LEU A 1 578 ? -17.790 -25.278 12.670 1.00 95.88 578 LEU A N 1
ATOM 4638 C CA . LEU A 1 578 ? -17.622 -26.725 12.494 1.00 95.88 578 LEU A CA 1
ATOM 4639 C C . LEU A 1 578 ? -16.536 -27.311 13.396 1.00 95.88 578 LEU A C 1
ATOM 4641 O O . LEU A 1 578 ? -16.777 -28.336 14.033 1.00 95.88 578 LEU A O 1
ATOM 4645 N N . HIS A 1 579 ? -15.389 -26.641 13.514 1.00 94.75 579 HIS A N 1
ATOM 4646 C CA . HIS A 1 579 ? -14.345 -27.041 14.462 1.00 94.75 579 HIS A CA 1
ATOM 4647 C C . HIS A 1 579 ? -14.816 -26.961 15.923 1.00 94.75 579 HIS A C 1
ATOM 4649 O O . HIS A 1 579 ? -14.395 -27.774 16.741 1.00 94.75 579 HIS A O 1
ATOM 4655 N N . LEU A 1 580 ? -15.700 -26.011 16.247 1.00 94.38 580 LEU A N 1
ATOM 4656 C CA . LEU A 1 580 ? -16.193 -25.783 17.604 1.00 94.38 580 LEU A CA 1
ATOM 4657 C C . LEU A 1 580 ? -17.290 -26.773 18.041 1.00 94.38 580 LEU A C 1
ATOM 4659 O O . LEU A 1 580 ? -17.258 -27.244 19.175 1.00 94.38 580 LEU A O 1
ATOM 4663 N N . VAL A 1 581 ? -18.254 -27.114 17.173 1.00 93.12 581 VAL A N 1
ATOM 4664 C CA . VAL A 1 581 ? -19.360 -28.037 17.531 1.00 93.12 581 VAL A CA 1
ATOM 4665 C C . VAL A 1 581 ? -19.136 -29.492 17.091 1.00 93.12 581 VAL A C 1
ATOM 4667 O O . VAL A 1 581 ? -19.882 -30.377 17.514 1.00 93.12 581 VAL A O 1
ATOM 4670 N N . GLY A 1 582 ? -18.127 -29.751 16.251 1.00 92.00 582 GLY A N 1
ATOM 4671 C CA . GLY A 1 582 ? -17.622 -31.090 15.919 1.00 92.00 582 GLY A CA 1
ATOM 4672 C C . GLY A 1 582 ? -18.504 -31.968 15.019 1.00 92.00 582 GLY A C 1
ATOM 4673 O O . GLY A 1 582 ? -18.211 -33.150 14.867 1.00 92.00 582 GLY A O 1
ATOM 4674 N N . SER A 1 583 ? -19.588 -31.442 14.438 1.00 93.44 583 SER A N 1
ATOM 4675 C CA . SER A 1 583 ? -20.499 -32.197 13.559 1.00 93.44 583 SER A CA 1
ATOM 4676 C C . SER A 1 583 ? -21.197 -31.273 12.557 1.00 93.44 583 SER A C 1
ATOM 4678 O O . SER A 1 583 ? -21.618 -30.168 12.905 1.00 93.44 583 SER A O 1
ATOM 4680 N N . VAL A 1 584 ? -21.353 -31.734 11.311 1.00 94.06 584 VAL A N 1
ATOM 4681 C CA . VAL A 1 584 ? -22.014 -30.974 10.232 1.00 94.06 584 VAL A CA 1
ATOM 4682 C C . VAL A 1 584 ? -23.511 -30.812 10.520 1.00 94.06 584 VAL A C 1
ATOM 4684 O O . VAL A 1 584 ? -24.092 -29.758 10.271 1.00 94.06 584 VAL A O 1
ATOM 4687 N N . GLU A 1 585 ? -24.127 -31.822 11.129 1.00 92.81 585 GLU A N 1
ATOM 4688 C CA . GLU A 1 585 ? -25.519 -31.822 11.582 1.00 92.81 585 GLU A CA 1
ATOM 4689 C C . GLU A 1 585 ? -25.736 -30.766 12.674 1.00 92.81 585 GLU A C 1
ATOM 4691 O O . GLU A 1 585 ? -26.704 -30.004 12.621 1.00 92.81 585 GLU A O 1
ATOM 4696 N N . LYS A 1 586 ? -24.806 -30.669 13.635 1.00 92.06 586 LYS A N 1
ATOM 4697 C CA . LYS A 1 586 ? -24.812 -29.636 14.680 1.00 92.06 586 LYS A CA 1
ATOM 4698 C C . LYS A 1 586 ? -24.616 -28.233 14.101 1.00 92.06 586 LYS A C 1
ATOM 4700 O O . LYS A 1 586 ? -25.361 -27.328 14.466 1.00 92.06 586 LYS A O 1
ATOM 4705 N N . VAL A 1 587 ? -23.691 -28.049 13.155 1.00 94.38 587 VAL A N 1
ATOM 4706 C CA . VAL A 1 587 ? -23.519 -26.769 12.435 1.00 94.38 587 VAL A CA 1
ATOM 4707 C C . VAL A 1 587 ? -24.785 -26.380 11.672 1.00 94.38 587 VAL A C 1
ATOM 4709 O O . VAL A 1 587 ? -25.212 -25.228 11.734 1.00 94.38 587 VAL A O 1
ATOM 4712 N N . SER A 1 588 ? -25.431 -27.336 11.004 1.00 93.19 588 SER A N 1
ATOM 4713 C CA . SER A 1 588 ? -26.703 -27.109 10.314 1.00 93.19 588 SER A CA 1
ATOM 4714 C C . SER A 1 588 ? -27.789 -26.624 11.286 1.00 93.19 588 SER A C 1
ATOM 4716 O O . SER A 1 588 ? -28.467 -25.638 11.007 1.00 93.19 588 SER A O 1
ATOM 4718 N N . ARG A 1 589 ? -27.881 -27.209 12.492 1.00 91.12 589 ARG A N 1
ATOM 4719 C CA . ARG A 1 589 ? -28.779 -26.733 13.567 1.00 91.12 589 ARG A CA 1
ATOM 4720 C C . ARG A 1 589 ? -28.422 -25.327 14.070 1.00 91.12 589 ARG A C 1
ATOM 4722 O O . ARG A 1 589 ? -29.330 -24.540 14.335 1.00 91.12 589 ARG A O 1
ATOM 4729 N N . VAL A 1 590 ? -27.138 -24.964 14.153 1.00 93.38 590 VAL A N 1
ATOM 4730 C CA . VAL A 1 590 ? -26.710 -23.585 14.474 1.00 93.38 590 VAL A CA 1
ATOM 4731 C C . VAL A 1 590 ? -27.194 -22.594 13.404 1.00 93.38 590 VAL A C 1
ATOM 4733 O O . VAL A 1 590 ? -27.724 -21.541 13.758 1.00 93.38 590 VAL A O 1
ATOM 4736 N N . PHE A 1 591 ? -27.091 -22.936 12.115 1.00 93.81 591 PHE A N 1
ATOM 4737 C CA . PHE A 1 591 ? -27.436 -22.040 11.000 1.00 93.81 591 PHE A CA 1
ATOM 4738 C C . PHE A 1 591 ? -28.878 -22.132 10.467 1.00 93.81 591 PHE A C 1
ATOM 4740 O O . PHE A 1 591 ? -29.256 -21.310 9.635 1.00 93.81 591 PHE A O 1
ATOM 4747 N N . ASP A 1 592 ? -29.702 -23.079 10.914 1.00 89.25 592 ASP A N 1
ATOM 4748 C CA . ASP A 1 592 ? -31.096 -23.247 10.466 1.00 89.25 592 ASP A CA 1
ATOM 4749 C C . ASP A 1 592 ? -31.896 -21.937 10.617 1.00 89.25 592 ASP A C 1
ATOM 4751 O O . ASP A 1 592 ? -32.226 -21.275 9.630 1.00 89.25 592 ASP A O 1
ATOM 4755 N N . LYS A 1 593 ? -32.096 -21.477 11.858 1.00 88.00 593 LYS A N 1
ATOM 4756 C CA . LYS A 1 593 ? -32.896 -20.279 12.187 1.00 88.00 593 LYS A CA 1
ATOM 4757 C C . LYS A 1 593 ? -32.056 -19.097 12.698 1.00 88.00 593 LYS A C 1
ATOM 4759 O O . LYS A 1 593 ? -32.580 -18.192 13.345 1.00 88.00 593 LYS A O 1
ATOM 4764 N N . SER A 1 594 ? -30.760 -19.079 12.377 1.00 92.00 594 SER A N 1
ATOM 4765 C CA . SER A 1 594 ? -29.882 -17.936 12.641 1.00 92.00 594 SER A CA 1
ATOM 4766 C C . SER A 1 594 ? -30.289 -16.702 11.826 1.00 92.00 594 SER A C 1
ATOM 4768 O O . SER A 1 594 ? -30.808 -16.809 10.714 1.00 92.00 594 SER A O 1
ATOM 4770 N N . ILE A 1 595 ? -30.002 -15.517 12.364 1.00 92.38 595 ILE A N 1
ATOM 4771 C CA . ILE A 1 595 ? -30.185 -14.221 11.683 1.00 92.38 595 ILE A CA 1
ATOM 4772 C C . ILE A 1 595 ? -28.999 -13.904 10.749 1.00 92.38 595 ILE A C 1
ATOM 4774 O O . ILE A 1 595 ? -29.125 -13.110 9.816 1.00 92.38 595 ILE A O 1
ATOM 4778 N N . ILE A 1 596 ? -27.862 -14.577 10.948 1.00 93.50 596 ILE A N 1
ATOM 4779 C CA . ILE A 1 596 ? -26.665 -14.488 10.104 1.00 93.50 596 ILE A CA 1
ATOM 4780 C C . ILE A 1 596 ? -26.480 -15.755 9.253 1.00 93.50 596 ILE A C 1
ATOM 4782 O O . ILE A 1 596 ? -26.870 -16.852 9.661 1.00 93.50 596 ILE A O 1
ATOM 4786 N N . SER A 1 597 ? -25.892 -15.615 8.067 1.00 94.19 597 SER A N 1
ATOM 4787 C CA . SER A 1 597 ? -25.483 -16.719 7.198 1.00 94.19 597 SER A CA 1
ATOM 4788 C C . SER A 1 597 ? -24.121 -17.297 7.605 1.00 94.19 597 SER A C 1
ATOM 4790 O O . SER A 1 597 ? -23.369 -16.700 8.376 1.00 94.19 597 SER A O 1
ATOM 4792 N N . ALA A 1 598 ? -23.776 -18.448 7.028 1.00 94.31 598 ALA A N 1
ATOM 4793 C CA . ALA A 1 598 ? -22.462 -19.069 7.187 1.00 94.31 598 ALA A CA 1
ATOM 4794 C C . ALA A 1 598 ? -21.309 -18.264 6.539 1.00 94.31 598 ALA A C 1
ATOM 4796 O O . ALA A 1 598 ? -20.156 -18.450 6.916 1.00 94.31 598 ALA A O 1
ATOM 4797 N N . ALA A 1 599 ? -21.631 -17.329 5.634 1.00 93.44 599 ALA A N 1
ATOM 4798 C CA . ALA A 1 599 ? -20.711 -16.349 5.042 1.00 93.44 599 ALA A CA 1
ATOM 4799 C C . ALA A 1 599 ? -20.691 -15.001 5.807 1.00 93.44 599 ALA A C 1
ATOM 4801 O O . ALA A 1 599 ? -20.283 -13.974 5.262 1.00 93.44 599 ALA A O 1
ATOM 4802 N N . PHE A 1 600 ? -21.177 -14.989 7.056 1.00 94.00 600 PHE A N 1
ATOM 4803 C CA . PHE A 1 600 ? -21.252 -13.822 7.948 1.00 94.00 600 PHE A CA 1
ATOM 4804 C C . PHE A 1 600 ? -22.118 -12.650 7.427 1.00 94.00 600 PHE A C 1
ATOM 4806 O O . PHE A 1 600 ? -21.932 -11.497 7.810 1.00 94.00 600 PHE A O 1
ATOM 4813 N N . GLN A 1 601 ? -23.111 -12.931 6.575 1.00 91.75 601 GLN A N 1
ATOM 4814 C CA . GLN A 1 601 ? -24.035 -11.921 6.040 1.00 91.75 601 GLN A CA 1
ATOM 4815 C C . GLN A 1 601 ? -25.404 -11.965 6.734 1.00 91.75 601 GLN A C 1
ATOM 4817 O O . GLN A 1 601 ? -25.924 -13.038 7.042 1.00 91.75 601 GLN A O 1
ATOM 4822 N N . TRP A 1 602 ? -26.030 -10.807 6.948 1.00 90.12 602 TRP A N 1
ATOM 4823 C CA . TRP A 1 602 ? -27.365 -10.714 7.550 1.00 90.12 602 TRP A CA 1
ATOM 4824 C C . TRP A 1 602 ? -28.459 -11.227 6.606 1.00 90.12 602 TRP A C 1
ATOM 4826 O O . TRP A 1 602 ? -28.525 -10.833 5.440 1.00 90.12 602 TRP A O 1
ATOM 4836 N N . ARG A 1 603 ? -29.355 -12.079 7.116 1.00 85.31 603 ARG A N 1
ATOM 4837 C CA . ARG A 1 603 ? -30.539 -12.534 6.377 1.00 85.31 603 ARG A CA 1
ATOM 4838 C C . ARG A 1 603 ? -31.598 -11.426 6.348 1.00 85.31 603 ARG A C 1
ATOM 4840 O O . ARG A 1 603 ? -31.849 -10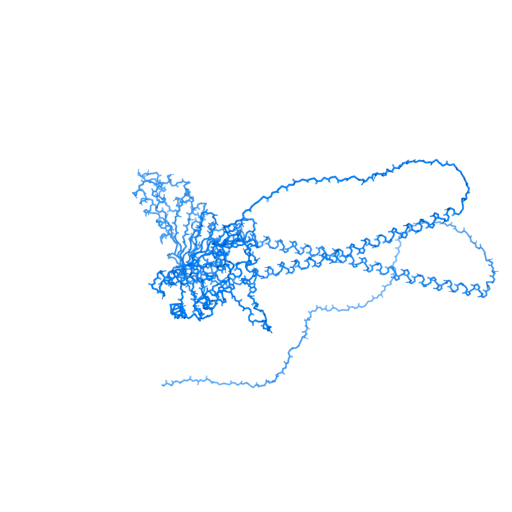.771 7.355 1.00 85.31 603 ARG A O 1
ATOM 4847 N N . LEU A 1 604 ? -32.256 -11.254 5.200 1.00 59.66 604 LEU A N 1
ATOM 4848 C CA . LEU A 1 604 ? -33.192 -10.150 4.906 1.00 59.66 604 LEU A CA 1
ATOM 4849 C C . LEU A 1 604 ? -34.480 -10.118 5.762 1.00 59.66 604 LEU A C 1
ATOM 4851 O O . LEU A 1 604 ? -35.300 -9.220 5.597 1.00 59.66 604 LEU A O 1
ATOM 4855 N N . THR A 1 605 ? -34.675 -11.078 6.666 1.00 43.25 605 THR A N 1
ATOM 4856 C CA . THR A 1 605 ? -35.874 -11.234 7.507 1.00 43.25 605 THR A CA 1
ATOM 4857 C C . THR A 1 605 ? -35.743 -10.607 8.902 1.00 43.25 605 THR A C 1
ATOM 4859 O O . THR A 1 605 ? -36.573 -10.883 9.762 1.00 43.25 605 THR A O 1
ATOM 4862 N N . ALA A 1 606 ? -34.703 -9.807 9.156 1.00 39.31 606 ALA A N 1
ATOM 4863 C CA . ALA A 1 606 ? -34.453 -9.153 10.444 1.00 39.31 606 ALA A CA 1
ATOM 4864 C C . ALA A 1 606 ? -34.842 -7.658 10.419 1.00 39.31 606 ALA A C 1
ATOM 4866 O O . ALA A 1 606 ? -33.973 -6.785 10.444 1.00 39.31 606 ALA A O 1
ATOM 4867 N N . ASN A 1 607 ? -36.152 -7.392 10.360 1.00 29.61 607 ASN A N 1
ATOM 4868 C CA . ASN A 1 607 ? -36.789 -6.087 10.602 1.00 29.61 607 ASN A CA 1
ATOM 4869 C C . ASN A 1 607 ? -37.728 -6.202 11.808 1.00 29.61 607 ASN A C 1
ATOM 4871 O O . ASN A 1 607 ? -38.483 -7.200 11.834 1.00 29.61 607 ASN A O 1
#

Secondary structure (DSSP, 8-state):
---------------------------------------------------------------HHHHHHHHHHHHHHHHHHHHHHHHHHHHHHHHHHHHHHHHHHHHHHHHHHHHHHHHHHHHHHTTS---HHHHHHHHHHHTTT-PPB-TT---TTS--B-HHHHHHHHHHEEEEEEETTEESHHHHHHHHHHHHHHSEEEEEEEEEEEE-TTSPEEEEEEEEEE--HHHHHHHSTTTTT-SSHHHHHHHHHHTT-EEEEEEEEEEEEETTTTEEEEEEEEE--HHHHHHHHSSHHHHHHHHSS-SB-TTSPBPPTTHHHHHHHTTT-----------------------------------TTHHHHHHHHHHHHHHHHHHHHHHHHHHHHHHHHHHHHHHHHHHHHHHHHHHHHHHHSPSP---HHHHHHHHHHHHTTS---STTS-HHHHHHHHHHHEEEEEEETTEESHHHHHHHHHHHHHHSEEEEEEEEEEEE-GGG-EEEEEEEEEE--HHHHHHHSTTTTS--S---SHHHHHTT-EEEEEEEEEEEEETTTTEEEEEEEEE--HHHHHHHH--HHHHHHHHHS-SB-TTSPBPTT--

Sequence (607 aa):
MSSSIPSNREGRAGGSSLVPNRRTQSVDGISRTNSSPRDEQDVHDVSATNSVTRHTESSTQETPIAATIQVLIAEKERIRALRRERQIRYRKKKHDYMLSLEDETKTLREEIKNLQQQRKSLCAILPTNSNVWSVVVEYFRLFQHGFHVNAQVSVPSVPSWSDAQLDFIRTTISPNVSFNSEQGVEALIRSWQDLSQWFEDVHVELEELDKSVDGSVIAATRTSVTITEHTLRYVFPHLCGSSNARQARYGRQLVGQRIIMPGLTRFKLDASTQRVSTLTAQSDMLTPMLEVLGSLEDVSNVFELSRISLDFQWRPVDGLLSLKRKREVSMNFSSSMTPSSVSHAGNETHTPRTDTESVKSENQYGDVVAEEIYQRELRRARQIRYRKKQDDHMKSVEVGNELLREEIKTLERRKRCVSTIYPVQENIWNVALEYFRVFRNGLQTRAQTSSGNQFEFLRAAMTSDAIFNTGRGSEAMIRSWKCISLWFQDVELELEEMKKGPWGSLVATTTMRITITERTVRNVFPHLCRTSENNDGLADILLGQRIVMRGFTHFEWDAAQRRVSSVIAESDLLTPMLHLVGSVEKVSRVFDKSIISAAFQWRLTAN